Protein AF-A0A812X851-F1 (afdb_monomer)

Nearest PDB structures (foldseek):
  3lij-assembly1_A  TM=8.392E-01  e=3.072E-22  Cryptosporidium parvum Iowa II
  4ysj-assembly2_B  TM=8.011E-01  e=1.362E-22  Eimeria tenella
  4ysj-assembly1_A  TM=8.093E-01  e=8.797E-22  Eimeria tenella
  3lvp-assembly2_B  TM=7.364E-01  e=2.309E-08  Homo sapiens
  3khe-assembly1_A  TM=8.001E-01  e=1.104E-05  Toxoplasma gondii

Sequence (455 aa):
MEVEFLKLSDHPNTVRYYETFEDATAIHLVMELCSGGSLGQYIETAHDSYGPGVTEDELARIAVQILQGIAYCHAHSVAHRDIKPQNLLFSCGEPAAGSAIPVACSGEGDAPLKLVDFGIAGVVRNDRPEKRLLTKCAGTVGYMAPEVFGSRPYDGRSADIFSIGAVMHHLIVGLPPSWKAANNAYDFPGRLRYQKFSEDCRSLLEHLLHEEPEMRPTAAEALRHSWFDSRGLHLQNGCGHRQMASLLEKCFRRMHQFSQRTQLQKTVMYSMVAFAPLHNHHMEQLRVAFLFADRGKSAGISCFEFVELGRRYSSFSSTELRQIFATANVSKTGKLSYCEWLTASADDEWYRIKEHAERAFDTLDVKRNGCLRACDLRQLLPKVFDLVEIEQEIIGLCSRSEGDLHFEQFVACADEDFGDQKITPMSLMRETLRKPVLYKRPGAALEPTLRAAVV

pLDDT: mean 81.85, std 18.07, range [23.89, 98.5]

Organism: Symbiodinium pilosum (NCBI:txid2952)

Solvent-accessible surface area (backbone atoms only — not comparable to full-atom values): 25464 Å² total; per-residue (Å²): 105,50,70,61,49,36,74,69,48,60,49,88,21,37,52,46,54,77,52,73,51,73,61,101,85,49,78,46,78,43,57,64,76,50,72,29,44,32,47,40,62,34,38,53,61,29,52,38,103,83,44,90,43,56,52,72,69,56,51,49,58,51,50,52,38,55,34,50,29,47,19,34,35,45,70,71,27,31,17,53,45,50,60,43,40,73,35,30,26,19,44,28,33,60,78,39,93,92,44,74,59,23,37,16,70,49,76,62,61,71,29,54,44,22,43,48,79,47,87,73,43,42,72,33,39,85,93,38,73,88,47,30,47,46,56,77,67,69,56,52,90,36,25,55,28,78,62,45,79,41,88,46,73,34,55,43,58,44,34,37,36,20,7,51,26,30,44,54,50,18,50,53,46,57,49,67,32,41,72,37,77,95,72,75,43,78,46,73,70,46,61,76,54,55,67,72,52,54,69,52,56,49,51,52,41,50,36,27,53,39,82,57,55,86,69,30,56,54,44,55,57,54,72,67,40,63,51,42,52,81,68,59,73,53,78,79,81,57,75,66,38,57,55,49,40,55,51,46,30,50,28,55,52,35,24,48,57,49,47,74,50,54,72,51,28,52,51,50,39,38,42,25,58,72,58,28,88,64,64,46,54,71,51,48,52,52,50,53,51,49,60,62,51,27,74,79,47,62,60,35,30,35,64,65,48,51,38,57,47,38,59,75,37,43,92,57,51,74,66,55,40,51,51,31,48,60,54,43,26,58,78,68,75,70,36,35,41,51,57,38,48,49,44,30,38,53,58,63,71,65,56,66,37,62,70,32,44,50,46,23,49,59,67,50,29,77,82,71,75,72,47,41,38,45,74,45,62,34,73,80,45,81,87,49,67,61,53,66,60,34,34,51,50,40,32,70,73,30,100,46,95,75,38,60,42,33,67,74,56,52,50,40,44,43,44,82,70,49,86,78,52,86,76,60,93,67,68,71,60,69,77,69,74,75,75,88,78,80,83,75,78,86,71,93,75,90,83,82,90,86,86,88,87,88,133

Radius of gyration: 24.77 Å; Cα contacts (8 Å, |Δi|>4): 711; chains: 1; bounding box: 64×54×72 Å

InterPro domains:
  IPR000719 Protein kinase domain [PF00069] (1-228)
  IPR000719 Protein kinase domain [PS50011] (1-228)
  IPR000719 Protein kinase domain [SM00220] (1-228)
  IPR002048 EF-hand domain [PS50222] (352-387)
  IPR008271 Serine/threonine-protein kinase, active site [PS00108] (78-90)
  IPR011009 Protein kinase-like domain superfamily [SSF56112] (2-272)
  IPR011992 EF-hand domain pair [SSF47473] (272-414)
  IPR050205 Calcium-dependent Serine/Threonine Protein Kinases [PTHR24349] (2-377)

Mean predicted aligned error: 9.76 Å

Secondary structure (DSSP, 8-state):
-HHHHHHH---TTBPPEEEEEE-SS-EEEEE---TT-BHHHHHHHHHSTT-----HHHHHHHHHHHHHHHHHHHHTTEE-----GGGEEESS-PPPTT-SSPBPTTSSSBPPEEE---TT-EE--TT-GGGTEE-S--S-TTTS-GGGSSSS-EEHHHHHHHHHHHHHHHHHHSS--EEETTTTEEE---HHHHTTS-HHHHHHHHHHT-SSGGGSPPHHHHTT-HHHHHTT-S-SSSHHHHHHHHHHHHHHHHHHHHHTS-HHHHHHHHHHHHHS---SHHHHHHHHHHHHH--S-SSSEEHHHHHHHHHHHSS--HHHHHHHHHHH-TT-SSEE-HHHHHHHHS-HHHHT-HHHHHHHHHHH-TT-SS-B-HHHHTTT-TTT--HHHHHHHHHHHSSSTT--B-HHHHHHHHSSGGGT----TTSTHHHH-S---------------------

Structure (mmCIF, N/CA/C/O backbone):
data_AF-A0A812X851-F1
#
_entry.id   AF-A0A812X851-F1
#
loop_
_atom_site.group_PDB
_atom_site.id
_atom_site.type_symbol
_atom_site.label_atom_id
_atom_site.label_alt_id
_atom_site.label_comp_id
_atom_site.label_asym_id
_atom_site.label_entity_id
_atom_site.label_seq_id
_atom_site.pdbx_PDB_ins_code
_atom_site.Cartn_x
_atom_site.Cartn_y
_atom_site.Cartn_z
_atom_site.occupancy
_atom_site.B_iso_or_equiv
_atom_site.auth_seq_id
_atom_site.auth_comp_id
_atom_site.auth_asym_id
_atom_site.auth_atom_id
_atom_site.pdbx_PDB_model_num
ATOM 1 N N . MET A 1 1 ? -10.697 -15.039 -5.319 1.00 67.06 1 MET A N 1
ATOM 2 C CA . MET A 1 1 ? -9.266 -14.669 -5.315 1.00 67.06 1 MET A CA 1
ATOM 3 C C . MET A 1 1 ? -9.072 -13.163 -5.234 1.00 67.06 1 MET A C 1
ATOM 5 O O . MET A 1 1 ? -8.694 -12.723 -4.164 1.00 67.06 1 MET A O 1
ATOM 9 N N . GLU A 1 2 ? -9.355 -12.376 -6.283 1.00 78.56 2 GLU A N 1
ATOM 10 C CA . GLU A 1 2 ? -9.142 -10.911 -6.262 1.00 78.56 2 GLU A CA 1
ATOM 11 C C . GLU A 1 2 ? -9.861 -10.233 -5.087 1.00 78.56 2 GLU A C 1
ATOM 13 O O . GLU A 1 2 ? -9.212 -9.676 -4.209 1.00 78.56 2 GLU A O 1
ATOM 18 N N . VAL A 1 3 ? -11.185 -10.391 -4.996 1.00 79.38 3 VAL A N 1
ATOM 19 C CA . VAL A 1 3 ? -11.991 -9.820 -3.901 1.00 79.38 3 VAL A CA 1
ATOM 20 C C . VAL A 1 3 ? -11.532 -10.306 -2.520 1.00 79.38 3 VAL A C 1
ATOM 22 O O . VAL A 1 3 ? -11.583 -9.560 -1.550 1.00 79.38 3 VAL A O 1
ATOM 25 N N . GLU A 1 4 ? -11.070 -11.553 -2.405 1.00 78.50 4 GLU A N 1
ATOM 26 C CA . GLU A 1 4 ? -10.605 -12.111 -1.127 1.00 78.50 4 GLU A CA 1
ATOM 27 C C . GLU A 1 4 ? -9.270 -11.509 -0.690 1.00 78.50 4 GLU A C 1
ATOM 29 O O . GLU A 1 4 ? -9.097 -11.230 0.493 1.00 78.50 4 GLU A O 1
ATOM 34 N N . PHE A 1 5 ? -8.344 -11.295 -1.628 1.00 82.56 5 PHE A N 1
ATOM 35 C CA . PHE A 1 5 ? -7.091 -10.606 -1.340 1.00 82.56 5 PHE A CA 1
ATOM 36 C C . PHE A 1 5 ? -7.347 -9.136 -1.016 1.00 82.56 5 PHE A C 1
ATOM 38 O O . PHE A 1 5 ? -6.887 -8.660 0.014 1.00 82.56 5 PHE A O 1
ATOM 45 N N . LEU A 1 6 ? -8.138 -8.444 -1.839 1.00 83.25 6 LEU A N 1
ATOM 46 C CA . LEU A 1 6 ? -8.473 -7.035 -1.648 1.00 83.25 6 LEU A CA 1
ATOM 47 C C . LEU A 1 6 ? -9.117 -6.772 -0.278 1.00 83.25 6 LEU A C 1
ATOM 49 O O . LEU A 1 6 ? -8.721 -5.833 0.403 1.00 83.25 6 LEU A O 1
ATOM 53 N N . LYS A 1 7 ? -10.021 -7.647 0.183 1.00 79.69 7 LYS A N 1
ATOM 54 C CA . LYS A 1 7 ? -10.618 -7.580 1.533 1.00 79.69 7 LYS A CA 1
ATOM 55 C C . LYS A 1 7 ? -9.610 -7.691 2.678 1.00 79.69 7 LYS A C 1
ATOM 57 O O . LYS A 1 7 ? -9.904 -7.244 3.780 1.00 79.69 7 LYS A O 1
ATOM 62 N N . LEU A 1 8 ? -8.477 -8.348 2.447 1.00 78.12 8 LEU A N 1
ATOM 63 C CA . LEU A 1 8 ? -7.417 -8.543 3.438 1.00 78.12 8 LEU A CA 1
ATOM 64 C C . LEU A 1 8 ? -6.258 -7.556 3.254 1.00 78.12 8 LEU A C 1
ATOM 66 O O . LEU A 1 8 ? -5.387 -7.487 4.119 1.00 78.12 8 LEU A O 1
ATOM 70 N N . SER A 1 9 ? -6.235 -6.828 2.134 1.00 84.75 9 SER A N 1
ATOM 71 C CA . SER A 1 9 ? -5.154 -5.923 1.775 1.00 84.75 9 SER A CA 1
ATOM 72 C C . SER A 1 9 ? -5.218 -4.663 2.627 1.00 84.75 9 SER A C 1
ATOM 74 O O . SER A 1 9 ? -6.137 -3.856 2.513 1.00 84.75 9 SER A O 1
ATOM 76 N N . ASP A 1 10 ? -4.200 -4.478 3.455 1.00 87.69 10 ASP A N 1
ATOM 77 C CA . ASP A 1 10 ? -4.027 -3.319 4.317 1.00 87.69 10 ASP A CA 1
ATOM 78 C C . ASP A 1 10 ? -2.569 -2.858 4.291 1.00 87.69 10 ASP A C 1
ATOM 80 O O . ASP A 1 10 ? -1.743 -3.222 5.134 1.00 87.69 10 ASP A O 1
ATOM 84 N N . HIS A 1 11 ? -2.241 -2.080 3.260 1.00 91.12 11 HIS A N 1
ATOM 85 C CA . HIS A 1 11 ? -0.912 -1.523 3.071 1.00 91.12 11 HIS A CA 1
ATOM 86 C C . HIS A 1 11 ? -0.973 -0.131 2.427 1.00 91.12 11 HIS A C 1
ATOM 88 O O . HIS A 1 11 ? -1.787 0.091 1.525 1.00 91.12 11 HIS A O 1
ATOM 94 N N . PRO A 1 12 ? -0.079 0.804 2.809 1.00 90.25 12 PRO A N 1
ATOM 95 C CA . PRO A 1 12 ? -0.052 2.152 2.246 1.00 90.25 12 PRO A CA 1
ATOM 96 C C . PRO A 1 12 ? 0.018 2.219 0.717 1.00 90.25 12 PRO A C 1
ATOM 98 O O . PRO A 1 12 ? -0.575 3.112 0.120 1.00 90.25 12 PRO A O 1
ATOM 101 N N . ASN A 1 13 ? 0.735 1.276 0.098 1.00 93.12 13 ASN A N 1
ATOM 102 C CA . ASN A 1 13 ? 1.002 1.232 -1.346 1.00 93.12 13 ASN A CA 1
ATOM 103 C C . ASN A 1 13 ? 0.148 0.215 -2.122 1.00 93.12 13 ASN A C 1
ATOM 105 O O . ASN A 1 13 ? 0.487 -0.147 -3.245 1.00 93.12 13 ASN A O 1
ATOM 109 N N . THR A 1 14 ? -0.954 -0.254 -1.542 1.00 93.19 14 THR A N 1
ATOM 110 C CA . THR A 1 14 ? -1.986 -1.033 -2.245 1.00 93.19 14 THR A CA 1
ATOM 111 C C . THR A 1 14 ? -3.300 -0.276 -2.191 1.00 93.19 14 THR A C 1
ATOM 113 O O . THR A 1 14 ? -3.572 0.394 -1.193 1.00 93.19 14 THR A O 1
ATOM 116 N N . VAL A 1 15 ? -4.118 -0.385 -3.234 1.00 92.19 15 VAL A N 1
ATOM 117 C CA . VAL A 1 15 ? -5.459 0.205 -3.235 1.00 92.19 15 VAL A CA 1
ATOM 118 C C . VAL A 1 15 ? -6.301 -0.362 -2.098 1.00 92.19 15 VAL A C 1
ATOM 120 O O . VAL A 1 15 ? -6.321 -1.574 -1.869 1.00 92.19 15 VAL A O 1
ATOM 123 N N . ARG A 1 16 ? -6.995 0.514 -1.369 1.00 88.25 16 ARG A N 1
ATOM 124 C CA . ARG A 1 16 ? -7.936 0.065 -0.347 1.00 88.25 16 ARG A CA 1
ATOM 125 C C . ARG A 1 16 ? -9.242 -0.390 -0.986 1.00 88.25 16 ARG A C 1
ATOM 127 O O . ARG A 1 16 ? -9.803 0.280 -1.850 1.00 88.25 16 ARG A O 1
ATOM 134 N N . TYR A 1 17 ? -9.739 -1.515 -0.504 1.00 86.75 17 TYR A N 1
ATOM 135 C CA . TYR A 1 17 ? -11.047 -2.049 -0.838 1.00 86.75 17 TYR A CA 1
ATOM 136 C C . TYR A 1 17 ? -12.061 -1.676 0.246 1.00 86.75 17 TYR A C 1
ATOM 138 O O . TYR A 1 17 ? -11.749 -1.756 1.433 1.00 86.75 17 TYR A O 1
ATOM 146 N N . TYR A 1 18 ? -13.271 -1.293 -0.159 1.00 82.31 18 TYR A N 1
ATOM 147 C CA . TYR A 1 18 ? -14.355 -0.950 0.760 1.00 82.31 18 TYR A CA 1
ATOM 148 C C . TYR A 1 18 ? -15.437 -2.029 0.769 1.00 82.31 18 TYR A C 1
ATOM 150 O O . TYR A 1 18 ? -15.687 -2.648 1.800 1.00 82.31 18 TYR A O 1
ATOM 158 N N . GLU A 1 19 ? -16.051 -2.308 -0.380 1.00 81.00 19 GLU A N 1
ATOM 159 C CA . GLU A 1 19 ? -17.159 -3.260 -0.476 1.00 81.00 19 GLU A CA 1
ATOM 160 C C . GLU A 1 19 ? -17.320 -3.839 -1.891 1.00 81.00 19 GLU A C 1
ATOM 162 O O . GLU A 1 19 ? -16.674 -3.409 -2.846 1.00 81.00 19 GLU A O 1
ATOM 167 N N . THR A 1 20 ? -18.165 -4.865 -2.010 1.00 85.31 20 THR A N 1
ATOM 168 C CA . THR A 1 20 ? -18.555 -5.483 -3.283 1.00 85.31 20 THR A CA 1
ATOM 169 C C . THR A 1 20 ? -20.051 -5.702 -3.249 1.00 85.31 20 THR A C 1
ATOM 171 O O . THR A 1 20 ? -20.561 -6.247 -2.269 1.00 85.31 20 THR A O 1
ATOM 174 N N . PHE A 1 21 ? -20.726 -5.359 -4.338 1.00 85.00 21 PHE A N 1
ATOM 175 C CA . PHE A 1 21 ? -22.121 -5.706 -4.560 1.00 85.00 21 PHE A CA 1
ATOM 176 C C . PHE A 1 21 ? -22.293 -6.369 -5.924 1.00 85.00 21 PHE A C 1
ATOM 178 O O . PHE A 1 21 ? -21.495 -6.176 -6.838 1.00 85.00 21 PHE A O 1
ATOM 185 N N . GLU A 1 22 ? -23.328 -7.188 -6.043 1.00 89.50 22 GLU A N 1
ATOM 186 C CA . GLU A 1 22 ? -23.656 -7.918 -7.262 1.00 89.50 22 GLU A CA 1
ATOM 187 C C . GLU A 1 22 ? -25.090 -7.568 -7.652 1.00 89.50 22 GLU A C 1
ATOM 189 O O . GLU A 1 22 ? -26.000 -7.624 -6.820 1.00 89.50 22 GLU A O 1
ATOM 194 N N . ASP A 1 23 ? -25.280 -7.178 -8.908 1.00 91.69 23 ASP A N 1
ATOM 195 C CA . ASP A 1 23 ? -26.600 -7.068 -9.517 1.00 91.69 23 ASP A CA 1
ATOM 196 C C . ASP A 1 23 ? -26.792 -8.152 -10.588 1.00 91.69 23 ASP A C 1
ATOM 198 O O . ASP A 1 23 ? -25.958 -9.036 -10.766 1.00 91.69 23 ASP A O 1
ATOM 202 N N . ALA A 1 24 ? -27.912 -8.111 -11.312 1.00 93.00 24 ALA A N 1
ATOM 203 C CA . ALA A 1 24 ? -28.236 -9.122 -12.318 1.00 93.00 24 ALA A CA 1
ATOM 204 C C . ALA A 1 24 ? -27.247 -9.194 -13.503 1.00 93.00 24 ALA A C 1
ATOM 206 O O . ALA A 1 24 ? -27.333 -10.122 -14.306 1.00 93.00 24 ALA A O 1
ATOM 207 N N . THR A 1 25 ? -26.361 -8.208 -13.660 1.00 93.12 25 THR A N 1
ATOM 208 C CA . THR A 1 25 ? -25.514 -8.019 -14.845 1.00 93.12 25 THR A CA 1
ATOM 209 C C . THR A 1 25 ? -24.028 -7.888 -14.538 1.00 93.12 25 THR A C 1
ATOM 211 O O . THR A 1 25 ? -23.214 -8.184 -15.414 1.00 93.12 25 THR A O 1
ATOM 214 N N . ALA A 1 26 ? -23.660 -7.452 -13.333 1.00 90.00 26 ALA A N 1
ATOM 215 C CA . ALA A 1 26 ? -22.279 -7.154 -12.994 1.00 90.00 26 ALA A CA 1
ATOM 216 C C . ALA A 1 26 ? -21.974 -7.305 -11.499 1.00 90.00 26 ALA A C 1
ATOM 218 O O . ALA A 1 26 ? -22.831 -7.149 -10.626 1.00 90.00 26 ALA A O 1
ATOM 219 N N . ILE A 1 27 ? -20.692 -7.549 -11.231 1.00 87.31 27 ILE A N 1
ATOM 220 C CA . ILE A 1 27 ? -20.080 -7.395 -9.914 1.00 87.31 27 ILE A CA 1
ATOM 221 C C . ILE A 1 27 ? -19.449 -6.006 -9.876 1.00 87.31 27 ILE A C 1
ATOM 223 O O . ILE A 1 27 ? -18.670 -5.649 -10.761 1.00 87.31 27 ILE A O 1
ATOM 227 N N . HIS A 1 28 ? -19.759 -5.241 -8.839 1.00 88.12 28 HIS A N 1
ATOM 228 C CA . HIS A 1 28 ? -19.252 -3.893 -8.629 1.00 88.12 28 HIS A CA 1
ATOM 229 C C . HIS A 1 28 ? -18.313 -3.883 -7.430 1.00 88.12 28 HIS A C 1
ATOM 231 O O . HIS A 1 28 ? -18.697 -4.287 -6.332 1.00 88.12 28 HIS A O 1
ATOM 237 N N . LEU A 1 29 ? -17.084 -3.414 -7.644 1.00 87.69 29 LEU A N 1
ATOM 238 C CA . LEU A 1 29 ? -16.062 -3.280 -6.608 1.00 87.69 29 LEU A CA 1
ATOM 239 C C . LEU A 1 29 ? -15.939 -1.810 -6.210 1.00 87.69 29 LEU A C 1
ATOM 241 O O . LEU A 1 29 ? -15.639 -0.961 -7.049 1.00 87.69 29 LEU A O 1
ATOM 245 N N . VAL A 1 30 ? -16.139 -1.510 -4.929 1.00 88.19 30 VAL A N 1
ATOM 246 C CA . VAL A 1 30 ? -15.972 -0.162 -4.376 1.00 88.19 30 VAL A CA 1
ATOM 247 C C . VAL A 1 30 ? -14.603 -0.080 -3.715 1.00 88.19 30 VAL A C 1
ATOM 249 O O . VAL A 1 30 ? -14.300 -0.833 -2.788 1.00 88.19 30 VAL A O 1
ATOM 252 N N . MET A 1 31 ? -13.763 0.829 -4.205 1.00 89.62 31 MET A N 1
ATOM 253 C CA . MET A 1 31 ? -12.355 0.958 -3.821 1.00 89.62 31 MET A CA 1
ATOM 254 C C . MET A 1 31 ? -11.962 2.428 -3.634 1.00 89.62 31 MET A C 1
ATOM 256 O O . MET A 1 31 ? -12.712 3.339 -3.987 1.00 89.62 31 MET A O 1
ATOM 260 N N . GLU A 1 32 ? -10.779 2.652 -3.069 1.00 88.81 32 GLU A N 1
ATOM 261 C CA . GLU A 1 32 ? -10.141 3.964 -2.943 1.00 88.81 32 GLU A CA 1
ATOM 262 C C . GLU A 1 32 ? -10.031 4.668 -4.301 1.00 88.81 32 GLU A C 1
ATOM 264 O O . GLU A 1 32 ? -9.493 4.123 -5.267 1.00 88.81 32 GLU A O 1
ATOM 269 N N . LEU A 1 33 ? -10.519 5.909 -4.362 1.00 89.88 33 LEU A N 1
ATOM 270 C CA . LEU A 1 33 ? -10.355 6.761 -5.532 1.00 89.88 33 LEU A CA 1
ATOM 271 C C . LEU A 1 33 ? -8.931 7.326 -5.557 1.00 89.88 33 LEU A C 1
ATOM 273 O O . LEU A 1 33 ? -8.585 8.164 -4.730 1.00 89.88 33 LEU A O 1
ATOM 277 N N . CYS A 1 34 ? -8.140 6.910 -6.542 1.00 91.88 34 CYS A N 1
ATOM 278 C CA . CYS A 1 34 ? -6.820 7.475 -6.810 1.00 91.88 34 CYS A CA 1
ATOM 279 C C . CYS A 1 34 ? -6.950 8.613 -7.831 1.00 91.88 34 CYS A C 1
ATOM 281 O O . CYS A 1 34 ? -6.988 8.369 -9.037 1.00 91.88 34 CYS A O 1
ATOM 283 N N . SER A 1 35 ? -7.080 9.855 -7.358 1.00 90.62 35 SER A N 1
ATOM 284 C CA . SER A 1 35 ? -7.328 11.016 -8.229 1.00 90.62 35 SER A CA 1
ATOM 285 C C . SER A 1 35 ? -6.067 11.599 -8.864 1.00 90.62 35 SER A C 1
ATOM 287 O O . SER A 1 35 ? -6.173 12.436 -9.755 1.00 90.62 35 SER A O 1
ATOM 289 N N . GLY A 1 36 ? -4.884 11.144 -8.447 1.00 88.75 36 GLY A N 1
ATOM 290 C CA . GLY A 1 36 ? -3.605 11.657 -8.927 1.00 88.75 36 GLY A CA 1
ATOM 291 C C . GLY A 1 36 ? -3.151 11.071 -10.258 1.00 88.75 36 GLY A C 1
ATOM 292 O O . GLY A 1 36 ? -1.994 11.232 -10.609 1.00 88.75 36 GLY A O 1
ATOM 293 N N . GLY A 1 37 ? -4.003 10.365 -11.003 1.00 91.19 37 GLY A N 1
ATOM 294 C CA . GLY A 1 37 ? -3.637 9.769 -12.292 1.00 91.19 37 GLY A CA 1
ATOM 295 C C . GLY A 1 37 ? -2.675 8.577 -12.189 1.00 91.19 37 GLY A C 1
ATOM 296 O O . GLY A 1 37 ? -2.270 8.150 -11.106 1.00 91.19 37 GLY A O 1
ATOM 297 N N . SER A 1 38 ? -2.332 8.005 -13.344 1.00 93.25 38 SER A N 1
ATOM 298 C CA . SER A 1 38 ? -1.467 6.822 -13.461 1.00 93.25 38 SER A CA 1
ATOM 299 C C . SER A 1 38 ? -0.023 7.190 -13.761 1.00 93.25 38 SER A C 1
ATOM 301 O O . SER A 1 38 ? 0.224 8.111 -14.536 1.00 93.25 38 SER A O 1
ATOM 303 N N . LEU A 1 39 ? 0.934 6.404 -13.264 1.00 92.88 39 LEU A N 1
ATOM 304 C CA . LEU A 1 39 ? 2.357 6.537 -13.584 1.00 92.88 39 LEU A CA 1
ATOM 305 C C . LEU A 1 39 ? 2.619 6.545 -15.102 1.00 92.88 39 LEU A C 1
ATOM 307 O O . LEU A 1 39 ? 3.557 7.190 -15.557 1.00 92.88 39 LEU A O 1
ATOM 311 N N . GLY A 1 40 ? 1.772 5.882 -15.896 1.00 91.06 40 GLY A N 1
ATOM 312 C CA . GLY A 1 40 ? 1.817 5.942 -17.361 1.00 91.06 40 GLY A CA 1
ATOM 313 C C . GLY A 1 40 ? 1.625 7.355 -17.919 1.00 91.06 40 GLY A C 1
ATOM 314 O O . GLY A 1 40 ? 2.457 7.813 -18.695 1.00 91.06 40 GLY A O 1
ATOM 315 N N . GLN A 1 41 ? 0.596 8.071 -17.455 1.00 88.69 41 GLN A N 1
ATOM 316 C CA . GLN A 1 41 ? 0.345 9.471 -17.840 1.00 88.69 41 GLN A CA 1
ATOM 317 C C . GLN A 1 41 ? 1.520 10.384 -17.448 1.00 88.69 41 GLN A C 1
ATOM 319 O O . GLN A 1 41 ? 1.860 11.321 -18.173 1.00 88.69 41 GLN A O 1
ATOM 324 N N . TYR A 1 42 ? 2.184 10.085 -16.327 1.00 85.50 42 TYR A N 1
ATOM 325 C CA . TYR A 1 42 ? 3.384 10.811 -15.904 1.00 85.50 42 TYR A CA 1
ATOM 326 C C . TYR A 1 42 ? 4.583 10.546 -16.804 1.00 85.50 42 TYR A C 1
ATOM 328 O O . TYR A 1 42 ? 5.299 11.486 -17.132 1.00 85.50 42 TYR A O 1
ATOM 336 N N . ILE A 1 43 ? 4.807 9.297 -17.224 1.00 87.50 43 ILE A N 1
ATOM 337 C CA . ILE A 1 43 ? 5.884 8.966 -18.167 1.00 87.50 43 ILE A CA 1
ATOM 338 C C . ILE A 1 43 ? 5.679 9.714 -19.485 1.00 87.50 43 ILE A C 1
ATOM 340 O O . ILE A 1 43 ? 6.630 10.307 -19.988 1.00 87.50 43 ILE A O 1
ATOM 344 N N . GLU A 1 44 ? 4.453 9.719 -20.009 1.00 86.12 44 GLU A N 1
ATOM 345 C CA . GLU A 1 44 ? 4.101 10.446 -21.234 1.00 86.12 44 GLU A CA 1
ATOM 346 C C . GLU A 1 44 ? 4.433 11.938 -21.088 1.00 86.12 44 GLU A C 1
ATOM 348 O O . GLU A 1 44 ? 5.254 12.467 -21.834 1.00 86.12 44 GLU A O 1
ATOM 353 N N . THR A 1 45 ? 3.924 12.577 -20.033 1.00 82.06 45 THR A N 1
ATOM 354 C CA . THR A 1 45 ? 4.161 14.007 -19.770 1.00 82.06 45 THR A CA 1
ATOM 355 C C . THR A 1 45 ? 5.648 14.332 -19.553 1.00 82.06 45 THR A C 1
ATOM 357 O O . THR A 1 45 ? 6.152 15.348 -20.032 1.00 82.06 45 THR A O 1
ATOM 360 N N . ALA A 1 46 ? 6.386 13.480 -18.832 1.00 78.81 46 ALA A N 1
ATOM 361 C CA . ALA A 1 46 ? 7.796 13.710 -18.507 1.00 78.81 46 ALA A CA 1
ATOM 362 C C . ALA A 1 46 ? 8.731 13.586 -19.723 1.00 78.81 46 ALA A C 1
ATOM 364 O O . ALA A 1 46 ? 9.832 14.150 -19.712 1.00 78.81 46 ALA A O 1
ATOM 365 N N . HIS A 1 47 ? 8.314 12.839 -20.750 1.00 78.56 47 HIS A N 1
ATOM 366 C CA . HIS A 1 47 ? 9.092 12.571 -21.963 1.00 78.56 47 HIS A CA 1
ATOM 367 C C . HIS A 1 47 ? 8.510 13.204 -23.234 1.00 78.56 47 HIS A C 1
ATOM 369 O O . HIS A 1 47 ? 9.056 12.973 -24.316 1.00 78.56 47 HIS A O 1
ATOM 375 N N . ASP A 1 48 ? 7.485 14.053 -23.117 1.00 76.38 48 ASP A N 1
ATOM 376 C CA . ASP A 1 48 ? 7.028 14.926 -24.201 1.00 76.38 48 ASP A CA 1
ATOM 377 C C . ASP A 1 48 ? 8.178 15.785 -24.761 1.00 76.38 48 ASP A C 1
ATOM 379 O O . ASP A 1 48 ? 9.220 15.936 -24.126 1.00 76.38 48 ASP A O 1
ATOM 383 N N . SER A 1 49 ? 8.000 16.353 -25.965 1.00 50.34 49 SER A N 1
ATOM 384 C CA . SER A 1 49 ? 9.052 16.866 -26.883 1.00 50.34 49 SER A CA 1
ATOM 385 C C . SER A 1 49 ? 10.167 17.765 -26.295 1.00 50.34 49 SER A C 1
ATOM 387 O O . SER A 1 49 ? 11.173 17.987 -26.967 1.00 50.34 49 SER A O 1
ATOM 389 N N . TYR A 1 50 ? 10.031 18.264 -25.062 1.00 53.69 50 TYR A N 1
ATOM 390 C CA . TYR A 1 50 ? 11.009 19.101 -24.354 1.00 53.69 50 TYR A CA 1
ATOM 391 C C . TYR A 1 50 ? 11.220 18.728 -22.869 1.00 53.69 50 TYR A C 1
ATOM 393 O O . TYR A 1 50 ? 11.864 19.481 -22.139 1.00 53.69 50 TYR A O 1
ATOM 401 N N . GLY A 1 51 ? 10.680 17.600 -22.397 1.00 63.66 51 GLY A N 1
ATOM 402 C CA . GLY A 1 51 ? 10.717 17.199 -20.990 1.00 63.66 51 GLY A CA 1
ATOM 403 C C . GLY A 1 51 ? 12.107 16.732 -20.521 1.00 63.66 51 GLY A C 1
ATOM 404 O O . GLY A 1 51 ? 12.818 16.049 -21.269 1.00 63.66 51 GLY A O 1
ATOM 405 N N . PRO A 1 52 ? 12.523 17.062 -19.280 1.00 67.00 52 PRO A N 1
ATOM 406 C CA . PRO A 1 52 ? 13.822 16.658 -18.736 1.00 67.00 52 PRO A CA 1
ATOM 407 C C . PRO A 1 52 ? 13.929 15.145 -18.451 1.00 67.00 52 PRO A C 1
ATOM 409 O O . PRO A 1 52 ? 15.032 14.659 -18.191 1.00 67.00 52 PRO A O 1
ATOM 412 N N . GLY A 1 53 ? 12.824 14.392 -18.546 1.00 77.50 53 GLY A N 1
ATOM 413 C CA . GLY A 1 53 ? 12.716 13.021 -18.046 1.00 77.50 53 GLY A CA 1
ATOM 414 C C . GLY A 1 53 ? 12.630 12.971 -16.516 1.00 77.50 53 GLY A C 1
ATOM 415 O O . GLY A 1 53 ? 12.554 14.004 -15.854 1.00 77.50 53 GLY A O 1
ATOM 416 N N . VAL A 1 54 ? 12.641 11.760 -15.953 1.00 86.75 54 VAL A N 1
ATOM 417 C CA . VAL A 1 54 ? 12.640 11.550 -14.496 1.00 86.75 54 VAL A CA 1
ATOM 418 C C . VAL A 1 54 ? 14.032 11.793 -13.910 1.00 86.75 54 VAL A C 1
ATOM 420 O O . VAL A 1 54 ? 15.041 11.369 -14.483 1.00 86.75 54 VAL A O 1
ATOM 423 N N . THR A 1 55 ? 14.108 12.447 -12.754 1.00 88.81 55 THR A N 1
ATOM 424 C CA . THR A 1 55 ? 15.355 12.532 -11.985 1.00 88.81 55 THR A CA 1
ATOM 425 C C . THR A 1 55 ? 15.631 11.224 -11.247 1.00 88.81 55 THR A C 1
ATOM 427 O O . THR A 1 55 ? 14.738 10.418 -10.984 1.00 88.81 55 THR A O 1
ATOM 430 N N . GLU A 1 56 ? 16.886 11.000 -10.866 1.00 91.31 56 GLU A N 1
ATOM 431 C CA . GLU A 1 56 ? 17.243 9.788 -10.128 1.00 91.31 56 GLU A CA 1
ATOM 432 C C . GLU A 1 56 ? 16.619 9.733 -8.725 1.00 91.31 56 GLU A C 1
ATOM 434 O O . GLU A 1 56 ? 16.222 8.657 -8.279 1.00 91.31 56 GLU A O 1
ATOM 439 N N . ASP A 1 57 ? 16.454 10.880 -8.059 1.00 88.06 57 ASP A N 1
ATOM 440 C CA . ASP A 1 57 ? 15.796 10.934 -6.751 1.00 88.06 57 ASP A CA 1
ATOM 441 C C . ASP A 1 57 ? 14.295 10.612 -6.858 1.00 88.06 57 ASP A C 1
ATOM 443 O O . ASP A 1 57 ? 13.756 9.901 -6.012 1.00 88.06 57 ASP A O 1
ATOM 447 N N . GLU A 1 58 ? 13.616 11.092 -7.905 1.00 88.62 58 GLU A N 1
ATOM 448 C CA . GLU A 1 58 ? 12.216 10.737 -8.179 1.00 88.62 58 GLU A CA 1
ATOM 449 C C . GLU A 1 58 ? 12.071 9.250 -8.507 1.00 88.62 58 GLU A C 1
ATOM 451 O O . GLU A 1 58 ? 11.205 8.574 -7.951 1.00 88.62 58 GLU A O 1
ATOM 456 N N . LEU A 1 59 ? 12.953 8.713 -9.357 1.00 92.81 59 LEU A N 1
ATOM 457 C CA . LEU A 1 59 ? 12.961 7.289 -9.679 1.00 92.81 59 LEU A CA 1
ATOM 458 C C . LEU A 1 59 ? 13.098 6.441 -8.409 1.00 92.81 59 LEU A C 1
ATOM 460 O O . LEU A 1 59 ? 12.369 5.464 -8.247 1.00 92.81 59 LEU A O 1
ATOM 464 N N . ALA A 1 60 ? 13.995 6.824 -7.497 1.00 92.94 60 ALA A N 1
ATOM 465 C CA . ALA A 1 60 ? 14.199 6.117 -6.240 1.00 92.94 60 ALA A CA 1
ATOM 466 C C . ALA A 1 60 ? 12.951 6.166 -5.342 1.00 92.94 60 ALA A C 1
ATOM 468 O O . ALA A 1 60 ? 12.537 5.132 -4.813 1.00 92.94 60 ALA A O 1
ATOM 469 N N . ARG A 1 61 ? 12.300 7.331 -5.216 1.00 89.38 61 ARG A N 1
ATOM 470 C CA . ARG A 1 61 ? 11.063 7.484 -4.426 1.00 89.38 61 ARG A CA 1
ATOM 471 C C . ARG A 1 61 ? 9.892 6.688 -5.003 1.00 89.38 61 ARG A C 1
ATOM 473 O O . ARG A 1 61 ? 9.146 6.077 -4.239 1.00 89.38 61 ARG A O 1
ATOM 480 N N . ILE A 1 62 ? 9.760 6.617 -6.328 1.00 92.94 62 ILE A N 1
ATOM 481 C CA . ILE A 1 62 ? 8.768 5.761 -6.998 1.00 92.94 62 ILE A CA 1
ATOM 482 C C . ILE A 1 62 ? 9.097 4.278 -6.768 1.00 92.94 62 ILE A C 1
ATOM 484 O O . ILE A 1 62 ? 8.233 3.512 -6.339 1.00 92.94 62 ILE A O 1
ATOM 488 N N . ALA A 1 63 ? 10.349 3.870 -6.995 1.00 95.25 63 ALA A N 1
ATOM 489 C CA . ALA A 1 63 ? 10.782 2.479 -6.874 1.00 95.25 63 ALA A CA 1
ATOM 490 C C . ALA A 1 63 ? 10.566 1.918 -5.460 1.00 95.25 63 ALA A C 1
ATOM 492 O O . ALA A 1 63 ? 10.057 0.806 -5.322 1.00 95.25 63 ALA A O 1
ATOM 493 N N . VAL A 1 64 ? 10.878 2.694 -4.412 1.00 91.81 64 VAL A N 1
ATOM 494 C CA . VAL A 1 64 ? 10.622 2.297 -3.016 1.00 91.81 64 VAL A CA 1
ATOM 495 C C . VAL A 1 64 ? 9.142 1.999 -2.789 1.00 91.81 64 VAL A C 1
ATOM 497 O O . VAL A 1 64 ? 8.820 0.973 -2.196 1.00 91.81 64 VAL A O 1
ATOM 500 N N . GLN A 1 65 ? 8.240 2.854 -3.273 1.00 92.56 65 GLN A N 1
ATOM 501 C CA . GLN A 1 65 ? 6.800 2.674 -3.072 1.00 92.56 65 GLN A CA 1
ATOM 502 C C . GLN A 1 65 ? 6.261 1.431 -3.794 1.00 92.56 65 GLN A C 1
ATOM 504 O O . GLN A 1 65 ? 5.490 0.667 -3.208 1.00 92.56 65 GLN A O 1
ATOM 509 N N . ILE A 1 66 ? 6.714 1.183 -5.030 1.00 96.00 66 ILE A N 1
ATOM 510 C CA . ILE A 1 66 ? 6.353 -0.028 -5.785 1.00 96.00 66 ILE A CA 1
ATOM 511 C C . ILE A 1 66 ? 6.856 -1.274 -5.046 1.00 96.00 66 ILE A C 1
ATOM 513 O O . ILE A 1 66 ? 6.088 -2.203 -4.789 1.00 96.00 66 ILE A O 1
ATOM 517 N N . LEU A 1 67 ? 8.135 -1.287 -4.657 1.00 95.31 67 LEU A N 1
ATOM 518 C CA . LEU A 1 67 ? 8.744 -2.414 -3.953 1.00 95.31 67 LEU A CA 1
ATOM 519 C C . LEU A 1 67 ? 8.085 -2.676 -2.592 1.00 95.31 67 LEU A C 1
ATOM 521 O O . LEU A 1 67 ? 7.915 -3.835 -2.227 1.00 95.31 67 LEU A O 1
ATOM 525 N N . GLN A 1 68 ? 7.673 -1.640 -1.854 1.00 92.19 68 GLN A N 1
ATOM 526 C CA . GLN A 1 68 ? 6.932 -1.784 -0.595 1.00 92.19 68 GLN A CA 1
ATOM 527 C C . GLN A 1 68 ? 5.572 -2.460 -0.815 1.00 92.19 68 GLN A C 1
ATOM 529 O O . GLN A 1 68 ? 5.253 -3.430 -0.126 1.00 92.19 68 GLN A O 1
ATOM 534 N N . GLY A 1 69 ? 4.793 -2.005 -1.805 1.00 93.81 69 GLY A N 1
ATOM 535 C CA . GLY A 1 69 ? 3.512 -2.629 -2.155 1.00 93.81 69 GLY A CA 1
ATOM 536 C C . GLY A 1 69 ? 3.662 -4.091 -2.590 1.00 93.81 69 GLY A C 1
ATOM 537 O O . GLY A 1 69 ? 2.889 -4.953 -2.170 1.00 93.81 69 GLY A O 1
ATOM 538 N N . ILE A 1 70 ? 4.697 -4.404 -3.369 1.00 95.44 70 ILE A N 1
ATOM 539 C CA . ILE A 1 70 ? 4.949 -5.770 -3.842 1.00 95.44 70 ILE A CA 1
ATOM 540 C C . ILE A 1 70 ? 5.511 -6.676 -2.748 1.00 95.44 70 ILE A C 1
ATOM 542 O O . ILE A 1 70 ? 5.071 -7.819 -2.634 1.00 95.44 70 ILE A O 1
ATOM 546 N N . ALA A 1 71 ? 6.393 -6.173 -1.881 1.00 93.31 71 ALA A N 1
ATOM 547 C CA . ALA A 1 71 ? 6.841 -6.909 -0.701 1.00 93.31 71 ALA A CA 1
ATOM 548 C C . ALA A 1 71 ? 5.649 -7.308 0.184 1.00 93.31 71 ALA A C 1
ATOM 550 O O . ALA A 1 71 ? 5.570 -8.457 0.625 1.00 93.31 71 ALA A O 1
ATOM 551 N N . TYR A 1 72 ? 4.684 -6.399 0.364 1.00 92.06 72 TYR A N 1
ATOM 552 C CA . TYR A 1 72 ? 3.436 -6.686 1.068 1.00 92.06 72 TYR A CA 1
ATOM 553 C C . TYR A 1 72 ? 2.629 -7.813 0.405 1.00 92.06 72 TYR A C 1
ATOM 555 O O . TYR A 1 72 ? 2.237 -8.769 1.082 1.00 92.06 72 TYR A O 1
ATOM 563 N N . CYS A 1 73 ? 2.417 -7.741 -0.913 1.00 92.62 73 CYS A N 1
ATOM 564 C CA . CYS A 1 73 ? 1.683 -8.767 -1.660 1.00 92.62 73 CYS A CA 1
ATOM 565 C C . CYS A 1 73 ? 2.375 -10.137 -1.564 1.00 92.62 73 CYS A C 1
ATOM 567 O O . CYS A 1 73 ? 1.744 -11.149 -1.246 1.00 92.62 73 CYS A O 1
ATOM 569 N N . HIS A 1 74 ? 3.697 -10.168 -1.761 1.00 92.75 74 HIS A N 1
ATOM 570 C CA . HIS A 1 74 ? 4.500 -11.391 -1.732 1.00 92.75 74 HIS A CA 1
ATOM 571 C C . HIS A 1 74 ? 4.498 -12.049 -0.351 1.00 92.75 74 HIS A C 1
ATOM 573 O O . HIS A 1 74 ? 4.382 -13.275 -0.266 1.00 92.75 74 HIS A O 1
ATOM 579 N N . ALA A 1 75 ? 4.559 -11.258 0.726 1.00 89.00 75 ALA A N 1
ATOM 580 C CA . ALA A 1 75 ? 4.442 -11.746 2.101 1.00 89.00 75 ALA A CA 1
ATOM 581 C C . ALA A 1 75 ? 3.076 -12.401 2.374 1.00 89.00 75 ALA A C 1
ATOM 583 O O . ALA A 1 75 ? 2.997 -13.390 3.105 1.00 89.00 75 ALA A O 1
ATOM 584 N N . HIS A 1 76 ? 2.020 -11.919 1.714 1.00 87.88 76 HIS A N 1
ATOM 585 C CA . HIS A 1 76 ? 0.678 -12.507 1.733 1.00 87.88 76 HIS A CA 1
ATOM 586 C C . HIS A 1 76 ? 0.483 -13.620 0.694 1.00 87.88 76 HIS A C 1
ATOM 588 O O . HIS A 1 76 ? -0.643 -14.045 0.439 1.00 87.88 76 HIS A O 1
ATOM 594 N N . SER A 1 77 ? 1.575 -14.159 0.134 1.00 89.44 77 SER A N 1
ATOM 595 C CA . SER A 1 77 ? 1.536 -15.244 -0.852 1.00 89.44 77 SER A CA 1
ATOM 596 C C . SER A 1 77 ? 0.760 -14.883 -2.126 1.00 89.44 77 SER A C 1
ATOM 598 O O . SER A 1 77 ? 0.161 -15.759 -2.750 1.00 89.44 77 SER A O 1
ATOM 600 N N . VAL A 1 78 ? 0.787 -13.612 -2.534 1.00 91.12 78 VAL A N 1
ATOM 601 C CA . VAL A 1 78 ? 0.152 -13.114 -3.761 1.00 91.12 78 VAL A CA 1
ATOM 602 C C . VAL A 1 78 ? 1.200 -12.502 -4.683 1.00 91.12 78 VAL A C 1
ATOM 604 O O . VAL A 1 78 ? 1.963 -11.640 -4.268 1.00 91.12 78 VAL A O 1
ATOM 607 N N . ALA A 1 79 ? 1.227 -12.954 -5.935 1.00 93.94 79 ALA A N 1
ATOM 608 C CA . ALA A 1 79 ? 1.956 -12.322 -7.030 1.00 93.94 79 ALA A CA 1
ATOM 609 C C . ALA A 1 79 ? 0.982 -11.494 -7.879 1.00 93.94 79 ALA A C 1
ATOM 611 O O . ALA A 1 79 ? -0.091 -11.992 -8.234 1.00 93.94 79 ALA A O 1
ATOM 612 N N . HIS A 1 80 ? 1.349 -10.260 -8.212 1.00 95.38 80 HIS A N 1
ATOM 613 C CA . HIS A 1 80 ? 0.484 -9.311 -8.914 1.00 95.38 80 HIS A CA 1
ATOM 614 C C . HIS A 1 80 ? 0.317 -9.662 -10.399 1.00 95.38 80 HIS A C 1
ATOM 616 O O . HIS A 1 80 ? -0.801 -9.732 -10.904 1.00 95.38 80 HIS A O 1
ATOM 622 N N . ARG A 1 81 ? 1.429 -9.960 -11.083 1.00 95.06 81 ARG A N 1
ATOM 623 C CA . ARG A 1 81 ? 1.547 -10.432 -12.478 1.00 95.06 81 ARG A CA 1
ATOM 624 C C . ARG A 1 81 ? 1.210 -9.431 -13.586 1.00 95.06 81 ARG A C 1
ATOM 626 O O . ARG A 1 81 ? 1.492 -9.732 -14.741 1.00 95.06 81 ARG A O 1
ATOM 633 N N . ASP A 1 82 ? 0.662 -8.260 -13.268 1.00 95.81 82 ASP A N 1
ATOM 634 C CA . ASP A 1 82 ? 0.473 -7.166 -14.243 1.00 95.81 82 ASP A CA 1
ATOM 635 C C . ASP A 1 82 ? 1.018 -5.818 -13.754 1.00 95.81 82 ASP A C 1
ATOM 637 O O . ASP A 1 82 ? 0.345 -4.791 -13.805 1.00 95.81 82 ASP A O 1
ATOM 641 N N . ILE A 1 83 ? 2.233 -5.816 -13.198 1.00 97.94 83 ILE A N 1
ATOM 642 C CA . ILE A 1 83 ? 2.873 -4.564 -12.776 1.00 97.94 83 ILE A CA 1
ATOM 643 C C . ILE A 1 83 ? 3.281 -3.787 -14.027 1.00 97.94 83 ILE A C 1
ATOM 645 O O . ILE A 1 83 ? 4.161 -4.202 -14.780 1.00 97.94 83 ILE A O 1
ATOM 649 N N . LYS A 1 84 ? 2.637 -2.643 -14.229 1.00 96.94 84 LYS A N 1
ATOM 650 C CA . LYS A 1 84 ? 2.868 -1.719 -15.341 1.00 96.94 84 LYS A CA 1
ATOM 651 C C . LYS A 1 84 ? 2.500 -0.298 -14.914 1.00 96.94 84 LYS A C 1
ATOM 653 O O . LYS A 1 84 ? 1.749 -0.144 -13.949 1.00 96.94 84 LYS A O 1
ATOM 658 N N . PRO A 1 85 ? 2.949 0.747 -15.628 1.00 95.88 85 PRO A N 1
ATOM 659 C CA . PRO A 1 85 ? 2.686 2.128 -15.225 1.00 95.88 85 PRO A CA 1
ATOM 660 C C . PRO A 1 85 ? 1.195 2.484 -15.127 1.00 95.88 85 PRO A C 1
ATOM 662 O O . PRO A 1 85 ? 0.817 3.335 -14.332 1.00 95.88 85 PRO A O 1
ATOM 665 N N . GLN A 1 86 ? 0.329 1.826 -15.902 1.00 95.81 86 GLN A N 1
ATOM 666 C CA . GLN A 1 86 ? -1.120 2.048 -15.855 1.00 95.81 86 GLN A CA 1
ATOM 667 C C . GLN A 1 86 ? -1.769 1.498 -14.574 1.00 95.81 86 GLN A C 1
ATOM 669 O O . GLN A 1 86 ? -2.778 2.040 -14.137 1.00 95.81 86 GLN A O 1
ATOM 674 N N . ASN A 1 87 ? -1.167 0.479 -13.946 1.00 96.81 87 ASN A N 1
ATOM 675 C CA . ASN A 1 87 ? -1.668 -0.149 -12.714 1.00 96.81 87 ASN A CA 1
ATOM 676 C C . ASN A 1 87 ? -0.982 0.412 -11.450 1.00 96.81 87 ASN A C 1
ATOM 678 O O . ASN A 1 87 ? -1.039 -0.177 -10.371 1.00 96.81 87 ASN A O 1
ATOM 682 N N . LEU A 1 88 ? -0.315 1.560 -11.585 1.00 96.88 88 LEU A N 1
ATOM 683 C CA . LEU A 1 88 ? 0.355 2.286 -10.513 1.00 96.88 88 LEU A CA 1
ATOM 684 C C . LEU A 1 88 ? -0.230 3.698 -10.471 1.00 96.88 88 LEU A C 1
ATOM 686 O O . LEU A 1 88 ? 0.132 4.542 -11.289 1.00 96.88 88 LEU A O 1
ATOM 690 N N . LEU A 1 89 ? -1.173 3.939 -9.561 1.00 95.06 89 LEU A N 1
ATOM 691 C CA . LEU A 1 89 ? -1.907 5.204 -9.481 1.00 95.06 89 LEU A CA 1
ATOM 692 C C . LEU A 1 89 ? -1.427 6.043 -8.304 1.00 95.06 89 LEU A C 1
ATOM 694 O O . LEU A 1 89 ? -1.150 5.508 -7.235 1.00 95.06 89 LEU A O 1
ATOM 698 N N . PHE A 1 90 ? -1.371 7.360 -8.459 1.00 92.56 90 PHE A N 1
ATOM 699 C CA . PHE A 1 90 ? -1.160 8.249 -7.321 1.00 92.56 90 PHE A CA 1
ATOM 700 C C . PHE A 1 90 ? -2.487 8.491 -6.609 1.00 92.56 90 PHE A C 1
ATOM 702 O O . PHE A 1 90 ? -3.509 8.768 -7.242 1.00 92.56 90 PHE A O 1
ATOM 709 N N . SER A 1 91 ? -2.483 8.390 -5.280 1.00 89.50 91 SER A N 1
ATOM 710 C CA . SER A 1 91 ? -3.706 8.503 -4.487 1.00 89.50 91 SER A CA 1
ATOM 711 C C . SER A 1 91 ? -4.387 9.854 -4.691 1.00 89.50 91 SER A C 1
ATOM 713 O O . SER A 1 91 ? -5.610 9.933 -4.735 1.00 89.50 91 SER A O 1
ATOM 715 N N . CYS A 1 92 ? -3.595 10.915 -4.838 1.00 85.75 92 CYS A N 1
ATOM 716 C CA . CYS A 1 92 ? -4.074 12.245 -5.166 1.00 85.75 92 CYS A CA 1
ATOM 717 C C . CYS A 1 92 ? -2.938 13.148 -5.662 1.00 85.75 92 CYS A C 1
ATOM 719 O O . CYS A 1 92 ? -1.809 12.687 -5.820 1.00 85.75 92 CYS A O 1
ATOM 721 N N . GLY A 1 93 ? -3.245 14.431 -5.859 1.00 78.94 93 GLY A N 1
ATOM 722 C CA . GLY A 1 93 ? -2.292 15.447 -6.298 1.00 78.94 93 GLY A CA 1
ATOM 723 C C . GLY A 1 93 ? -2.384 15.708 -7.795 1.00 78.94 93 GLY A C 1
ATOM 724 O O . GLY A 1 93 ? -2.765 14.832 -8.565 1.00 78.94 93 GLY A O 1
ATOM 725 N N . GLU A 1 94 ? -2.040 16.926 -8.203 1.00 68.50 94 GLU A N 1
ATOM 726 C CA . GLU A 1 94 ? -1.824 17.237 -9.615 1.00 68.50 94 GLU A CA 1
ATOM 727 C C . GLU A 1 94 ? -0.329 17.149 -9.953 1.00 68.50 94 GLU A C 1
ATOM 729 O O . GLU A 1 94 ? 0.513 17.331 -9.062 1.00 68.50 94 GLU A O 1
ATOM 734 N N . PRO A 1 95 ? 0.026 16.887 -11.224 1.00 63.47 95 PRO A N 1
ATOM 735 C CA . PRO A 1 95 ? 1.407 16.965 -11.675 1.00 63.47 95 PRO A CA 1
ATOM 736 C C . PRO A 1 95 ? 1.995 18.342 -11.340 1.00 63.47 95 PRO A C 1
ATOM 738 O O . PRO A 1 95 ? 1.505 19.371 -11.808 1.00 63.47 95 PRO A O 1
ATOM 741 N N . ALA A 1 96 ? 3.057 18.380 -10.536 1.00 62.94 96 ALA A N 1
ATOM 742 C CA . ALA A 1 96 ? 3.781 19.622 -10.306 1.00 62.94 96 ALA A CA 1
ATOM 743 C C . ALA A 1 96 ? 4.627 19.955 -11.540 1.00 62.94 96 ALA A C 1
ATOM 745 O O . ALA A 1 96 ? 5.298 19.088 -12.101 1.00 62.94 96 ALA A O 1
ATOM 746 N N . ALA A 1 97 ? 4.622 21.223 -11.961 1.00 58.19 97 ALA A N 1
ATOM 747 C CA . ALA A 1 97 ? 5.412 21.670 -13.104 1.00 58.19 97 ALA A CA 1
ATOM 748 C C . ALA A 1 97 ? 6.903 21.343 -12.890 1.00 58.19 97 ALA A C 1
ATOM 750 O O . ALA A 1 97 ? 7.564 21.940 -12.042 1.00 58.19 97 ALA A O 1
ATOM 751 N N . GLY A 1 98 ? 7.425 20.392 -13.670 1.00 60.38 98 GLY A N 1
ATOM 752 C CA . GLY A 1 98 ? 8.828 19.976 -13.618 1.00 60.38 98 GLY A CA 1
ATOM 753 C C . GLY A 1 98 ? 9.167 18.855 -12.629 1.00 60.38 98 GLY A C 1
ATOM 754 O O . GLY A 1 98 ? 10.354 18.582 -12.472 1.00 60.38 98 GLY A O 1
ATOM 755 N N . SER A 1 99 ? 8.183 18.197 -12.000 1.00 68.94 99 SER A N 1
ATOM 756 C CA . SER A 1 99 ? 8.402 16.956 -11.241 1.00 68.94 99 SER A CA 1
ATOM 757 C C . SER A 1 99 ? 7.553 15.810 -11.785 1.00 68.94 99 SER A C 1
ATOM 759 O O . SER A 1 99 ? 6.392 15.990 -12.146 1.00 68.94 99 SER A O 1
ATOM 761 N N . ALA A 1 100 ? 8.140 14.615 -11.831 1.00 64.25 100 ALA A N 1
ATOM 762 C CA . ALA A 1 100 ? 7.455 13.393 -12.241 1.00 64.25 100 ALA A CA 1
ATOM 763 C C . ALA A 1 100 ? 6.509 12.839 -11.161 1.00 64.25 100 ALA A C 1
ATOM 765 O O . ALA A 1 100 ? 5.695 11.968 -11.465 1.00 64.25 100 ALA A O 1
ATOM 766 N N . ILE A 1 101 ? 6.621 13.305 -9.911 1.00 71.44 101 ILE A N 1
ATOM 767 C CA . ILE A 1 101 ? 5.799 12.840 -8.791 1.00 71.44 101 ILE A CA 1
ATOM 768 C C . ILE A 1 101 ? 4.836 13.960 -8.374 1.00 71.44 101 ILE A C 1
ATOM 770 O O . ILE A 1 101 ? 5.288 15.072 -8.093 1.00 71.44 101 ILE A O 1
ATOM 774 N N . PRO A 1 102 ? 3.519 13.698 -8.305 1.00 76.94 102 PRO A N 1
ATOM 775 C CA . PRO A 1 102 ? 2.558 14.658 -7.772 1.00 76.94 102 PRO A CA 1
ATOM 776 C C . PRO A 1 102 ? 2.861 15.011 -6.325 1.00 76.94 102 PRO A C 1
ATOM 778 O O . PRO A 1 102 ? 3.286 14.162 -5.538 1.00 76.94 102 PRO A O 1
ATOM 781 N N . VAL A 1 103 ? 2.567 16.251 -5.950 1.00 74.06 103 VAL A N 1
ATOM 782 C CA . VAL A 1 103 ? 2.606 16.653 -4.541 1.00 74.06 103 VAL A CA 1
ATOM 783 C C . VAL A 1 103 ? 1.408 16.030 -3.832 1.00 74.06 103 VAL A C 1
ATOM 785 O O . VAL A 1 103 ? 0.290 16.047 -4.353 1.00 74.06 103 VAL A O 1
ATOM 788 N N . ALA A 1 104 ? 1.631 15.475 -2.642 1.00 72.06 104 ALA A N 1
ATOM 789 C CA . ALA A 1 104 ? 0.555 14.948 -1.814 1.00 72.06 104 ALA A CA 1
ATOM 790 C C . ALA A 1 104 ? -0.511 16.023 -1.531 1.00 72.06 104 ALA A C 1
ATOM 792 O O . ALA A 1 104 ? -0.225 17.218 -1.493 1.00 72.06 104 ALA A O 1
ATOM 793 N N . CYS A 1 105 ? -1.750 15.603 -1.259 1.00 67.44 105 CYS A N 1
ATOM 794 C CA . CYS A 1 105 ? -2.862 16.511 -0.937 1.00 67.44 105 CYS A CA 1
ATOM 795 C C . CYS A 1 105 ? -2.590 17.433 0.263 1.00 67.44 105 CYS A C 1
ATOM 797 O O . CYS A 1 105 ? -3.222 18.477 0.400 1.00 67.44 105 CYS A O 1
ATOM 799 N N . SER A 1 106 ? -1.653 17.051 1.130 1.00 63.38 106 SER A N 1
ATOM 800 C CA . SER A 1 106 ? -1.121 17.866 2.223 1.00 63.38 106 SER A CA 1
ATOM 801 C C . SER A 1 106 ? -0.413 19.143 1.759 1.00 63.38 106 SER A C 1
ATOM 803 O O . SER A 1 106 ? -0.171 20.017 2.584 1.00 63.38 106 SER A O 1
ATOM 805 N N . GLY A 1 107 ? -0.032 19.237 0.481 1.00 66.88 107 GLY A N 1
ATOM 806 C CA . GLY A 1 107 ? 0.868 20.266 -0.040 1.00 66.88 107 GLY A CA 1
ATOM 807 C C . GLY A 1 107 ? 2.342 20.022 0.305 1.00 66.88 107 GLY A C 1
ATOM 808 O O . GLY A 1 107 ? 3.195 20.824 -0.066 1.00 66.88 107 GLY A O 1
ATOM 809 N N . GLU A 1 108 ? 2.654 18.921 0.993 1.00 64.88 108 GLU A N 1
ATOM 810 C CA . GLU A 1 108 ? 4.000 18.583 1.452 1.00 64.88 108 GLU A CA 1
ATOM 811 C C . GLU A 1 108 ? 4.310 17.109 1.196 1.00 64.88 108 GLU A C 1
ATOM 813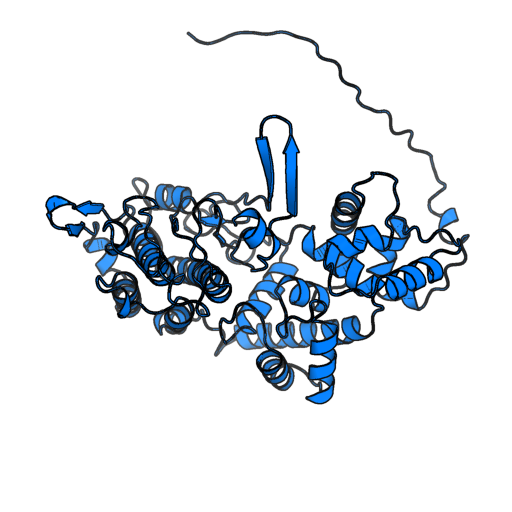 O O . GLU A 1 108 ? 3.575 16.226 1.646 1.00 64.88 108 GLU A O 1
ATOM 818 N N . GLY A 1 109 ? 5.443 16.855 0.539 1.00 72.38 109 GLY A N 1
ATOM 819 C CA . GLY A 1 109 ? 5.902 15.511 0.205 1.00 72.38 109 GLY A CA 1
ATOM 820 C C . GLY A 1 109 ? 5.257 14.935 -1.056 1.00 72.38 109 GLY A C 1
ATOM 821 O O . GLY A 1 109 ? 4.417 15.555 -1.709 1.00 72.38 109 GLY A O 1
ATOM 822 N N . ASP A 1 110 ? 5.693 13.729 -1.393 1.00 78.44 110 ASP A N 1
ATOM 823 C CA . ASP A 1 110 ? 5.248 12.997 -2.574 1.00 78.44 110 ASP A CA 1
ATOM 824 C C . ASP A 1 110 ? 3.883 1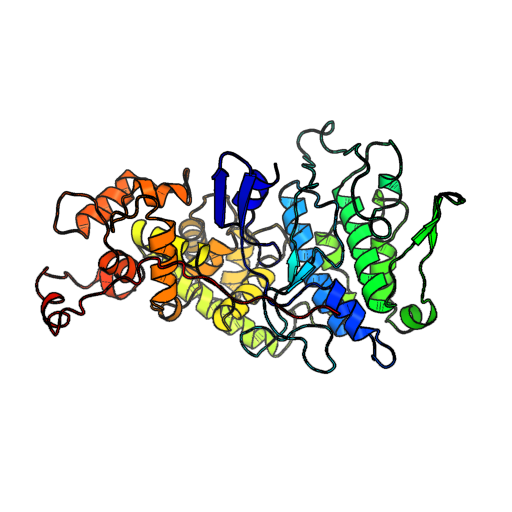2.346 -2.338 1.00 78.44 110 ASP A C 1
ATOM 826 O O . ASP A 1 110 ? 3.632 11.767 -1.277 1.00 78.44 110 ASP A O 1
ATOM 830 N N . ALA A 1 111 ? 3.019 12.371 -3.352 1.00 85.38 111 ALA A N 1
ATOM 831 C CA . ALA A 1 111 ? 1.763 11.641 -3.320 1.00 85.38 111 ALA A CA 1
ATOM 832 C C . ALA A 1 111 ? 2.000 10.121 -3.179 1.00 85.38 111 ALA A C 1
ATOM 834 O O . ALA A 1 111 ? 2.834 9.553 -3.898 1.00 85.38 111 ALA A O 1
ATOM 835 N N . PRO A 1 112 ? 1.248 9.431 -2.300 1.00 88.50 112 PRO A N 1
ATOM 836 C CA . PRO A 1 112 ? 1.311 7.980 -2.188 1.00 88.50 112 PRO A CA 1
ATOM 837 C C . PRO A 1 112 ? 0.982 7.275 -3.509 1.00 88.50 112 PRO A C 1
ATOM 839 O O . PRO A 1 112 ? -0.072 7.506 -4.100 1.00 88.50 112 PRO A O 1
ATOM 842 N N . LEU A 1 113 ? 1.854 6.365 -3.940 1.00 92.56 113 LEU A N 1
ATOM 843 C CA . LEU A 1 113 ? 1.620 5.484 -5.082 1.00 92.56 113 LEU A CA 1
ATOM 844 C C . LEU A 1 113 ? 0.908 4.204 -4.627 1.00 92.56 113 LEU A C 1
ATOM 846 O O . LEU A 1 113 ? 1.313 3.570 -3.649 1.00 92.56 113 LEU A O 1
ATOM 850 N N . LYS A 1 114 ? -0.131 3.812 -5.358 1.00 94.12 114 LYS A N 1
ATOM 851 C CA . LYS A 1 114 ? -1.033 2.698 -5.076 1.00 94.12 114 LYS A CA 1
ATOM 852 C C . LYS A 1 114 ? -0.967 1.678 -6.204 1.00 94.12 114 LYS A C 1
ATOM 854 O O . LYS A 1 114 ? -1.215 2.003 -7.364 1.00 94.12 114 LYS A O 1
ATOM 859 N N . LEU A 1 115 ? -0.669 0.434 -5.846 1.00 95.81 115 LEU A N 1
ATOM 860 C CA . LEU A 1 115 ? -0.847 -0.710 -6.730 1.00 95.81 115 LEU A CA 1
ATOM 861 C C . LEU A 1 115 ? -2.341 -1.039 -6.846 1.00 95.81 115 LEU A C 1
ATOM 863 O O . LEU A 1 115 ? -3.014 -1.211 -5.824 1.00 95.81 115 LEU A O 1
ATOM 867 N N . VAL A 1 116 ? -2.836 -1.114 -8.079 1.00 94.44 116 VAL A N 1
ATOM 868 C CA . VAL A 1 116 ? -4.235 -1.420 -8.418 1.00 94.44 116 VAL A CA 1
ATOM 869 C C . VAL A 1 116 ? -4.316 -2.614 -9.369 1.00 94.44 116 VAL A C 1
ATOM 871 O O . VAL A 1 116 ? -3.310 -2.998 -9.952 1.00 94.44 116 VAL A O 1
ATOM 874 N N . ASP A 1 117 ? -5.537 -3.118 -9.581 1.00 89.94 117 ASP A N 1
ATOM 875 C CA . ASP A 1 117 ? -5.876 -4.166 -10.558 1.00 89.94 117 ASP A CA 1
ATOM 876 C C . ASP A 1 117 ? -5.212 -5.526 -10.279 1.00 89.94 117 ASP A C 1
ATOM 878 O O . ASP A 1 117 ? -4.200 -5.917 -10.860 1.00 89.94 117 ASP A O 1
ATOM 882 N N . PHE A 1 118 ? -5.857 -6.288 -9.392 1.00 87.06 118 PHE A N 1
ATOM 883 C CA . PHE A 1 118 ? -5.448 -7.637 -9.005 1.00 87.06 118 PHE A CA 1
ATOM 884 C C . PHE A 1 118 ? -6.211 -8.714 -9.797 1.00 87.06 118 PHE A C 1
ATOM 886 O O . PHE A 1 118 ? -6.226 -9.884 -9.397 1.00 87.06 118 PHE A O 1
ATOM 893 N N . GLY A 1 119 ? -6.817 -8.357 -10.937 1.00 82.31 119 GLY A N 1
ATOM 894 C CA . GLY A 1 119 ? -7.711 -9.232 -11.700 1.00 82.31 119 GLY A CA 1
ATOM 895 C C . GLY A 1 119 ? -7.040 -10.492 -12.248 1.00 82.31 119 GLY A C 1
ATOM 896 O O . GLY A 1 119 ? -7.691 -11.520 -12.456 1.00 82.31 119 GLY A O 1
ATOM 897 N N . ILE A 1 120 ? -5.717 -10.458 -12.434 1.00 83.56 120 ILE A N 1
ATOM 898 C CA . ILE A 1 120 ? -4.922 -11.624 -12.849 1.00 83.56 120 ILE A CA 1
ATOM 899 C C . ILE A 1 120 ? -3.938 -12.114 -11.785 1.00 83.56 120 ILE A C 1
ATOM 901 O O . ILE A 1 120 ? -3.120 -12.994 -12.084 1.00 83.56 120 ILE A O 1
ATOM 905 N N . ALA A 1 121 ? -4.028 -11.592 -10.559 1.00 85.50 121 ALA A N 1
ATOM 906 C CA . ALA A 1 121 ? -3.143 -11.965 -9.466 1.00 85.50 121 ALA A CA 1
ATOM 907 C C . ALA A 1 121 ? -3.161 -13.483 -9.224 1.00 85.50 121 ALA A C 1
ATOM 909 O O . ALA A 1 121 ? -4.152 -14.179 -9.459 1.00 85.50 121 ALA A O 1
ATOM 910 N N . GLY A 1 122 ? -2.020 -14.021 -8.801 1.00 82.56 122 GLY A N 1
ATOM 911 C CA . GLY A 1 122 ? -1.827 -15.445 -8.555 1.00 82.56 122 GLY A CA 1
ATOM 912 C C . GLY A 1 122 ? -1.476 -15.712 -7.101 1.00 82.56 122 GLY A C 1
ATOM 913 O O . GLY A 1 122 ? -0.607 -15.053 -6.536 1.00 82.56 122 GLY A O 1
ATOM 914 N N . VAL A 1 123 ? -2.109 -16.717 -6.501 1.00 84.56 123 VAL A N 1
ATOM 915 C CA . VAL A 1 123 ? -1.734 -17.204 -5.169 1.00 84.56 123 VAL A CA 1
ATOM 916 C C . VAL A 1 123 ? -0.523 -18.128 -5.299 1.00 84.56 123 VAL A C 1
ATOM 918 O O . VAL A 1 123 ? -0.607 -19.184 -5.919 1.00 84.56 123 VAL A O 1
ATOM 921 N N . VAL A 1 124 ? 0.589 -17.731 -4.688 1.00 80.50 124 VAL A N 1
ATOM 922 C CA . VAL A 1 124 ? 1.872 -18.441 -4.665 1.00 80.50 124 VAL A CA 1
ATOM 923 C C . VAL A 1 124 ? 2.126 -18.846 -3.222 1.00 80.50 124 VAL A C 1
ATOM 925 O O . VAL A 1 124 ? 2.588 -18.023 -2.436 1.00 80.50 124 VAL A O 1
ATOM 928 N N . ARG A 1 125 ? 1.785 -20.077 -2.823 1.00 76.00 125 ARG A N 1
ATOM 929 C CA . ARG A 1 125 ? 1.925 -20.502 -1.416 1.00 76.00 125 ARG A CA 1
ATOM 930 C C . ARG A 1 125 ? 3.212 -21.283 -1.184 1.00 76.00 125 ARG A C 1
ATOM 932 O O . ARG A 1 125 ? 3.547 -22.180 -1.949 1.00 76.00 125 ARG A O 1
ATOM 939 N N . ASN A 1 126 ? 3.890 -20.984 -0.077 1.00 69.38 126 ASN A N 1
ATOM 940 C CA . ASN A 1 126 ? 5.095 -21.715 0.335 1.00 69.38 126 ASN A CA 1
ATOM 941 C C . ASN A 1 126 ? 4.770 -23.060 1.008 1.00 69.38 126 ASN A C 1
ATOM 943 O O . ASN A 1 126 ? 5.615 -23.947 1.022 1.00 69.38 126 ASN A O 1
ATOM 947 N N . ASP A 1 127 ? 3.560 -23.218 1.560 1.00 71.25 127 ASP A N 1
ATOM 948 C CA . ASP A 1 127 ? 3.126 -24.424 2.285 1.00 71.25 127 ASP A CA 1
ATOM 949 C C . ASP A 1 127 ? 2.752 -25.598 1.365 1.00 71.25 127 ASP A C 1
ATOM 951 O O . ASP A 1 127 ? 2.544 -26.713 1.839 1.00 71.25 127 ASP A O 1
ATOM 955 N N . ARG A 1 128 ? 2.660 -25.349 0.054 1.00 64.94 128 ARG A N 1
ATOM 956 C CA . ARG A 1 128 ? 2.311 -26.329 -0.977 1.00 64.94 128 ARG A CA 1
ATOM 957 C C . ARG A 1 128 ? 3.201 -26.133 -2.202 1.00 64.94 128 ARG A C 1
ATOM 959 O O . ARG A 1 128 ? 2.851 -25.326 -3.067 1.00 64.94 128 ARG A O 1
ATOM 966 N N . PRO A 1 129 ? 4.340 -26.838 -2.291 1.00 62.81 129 PRO A N 1
ATOM 967 C CA . PRO A 1 129 ? 5.298 -26.693 -3.387 1.00 62.81 129 PRO A CA 1
ATOM 968 C C . PRO A 1 129 ? 4.651 -26.828 -4.773 1.00 62.81 129 PRO A C 1
ATOM 970 O O . PRO A 1 129 ? 4.991 -26.089 -5.693 1.00 62.81 129 PRO A O 1
ATOM 973 N N . GLU A 1 130 ? 3.651 -27.701 -4.907 1.00 62.28 130 GLU A N 1
ATOM 974 C CA . GLU A 1 130 ? 2.895 -27.933 -6.139 1.00 62.28 130 GLU A CA 1
ATOM 975 C C . GLU A 1 130 ? 1.975 -26.767 -6.548 1.00 62.28 130 GLU A C 1
ATOM 977 O O . GLU A 1 130 ? 1.573 -26.680 -7.705 1.00 62.28 130 GLU A O 1
ATOM 982 N N . LYS A 1 131 ? 1.652 -25.855 -5.618 1.00 64.69 131 LYS A N 1
ATOM 983 C CA . LYS A 1 131 ? 0.876 -24.622 -5.855 1.00 64.69 131 LYS A CA 1
ATOM 984 C C . LYS A 1 131 ? 1.726 -23.353 -5.754 1.00 64.69 131 LYS A C 1
ATOM 986 O O . LYS A 1 131 ? 1.181 -22.252 -5.684 1.00 64.69 131 LYS A O 1
ATOM 991 N N . ARG A 1 132 ? 3.052 -23.494 -5.711 1.00 74.25 132 ARG A N 1
ATOM 992 C CA . ARG A 1 132 ? 3.976 -22.359 -5.736 1.00 74.25 132 ARG A CA 1
ATOM 993 C C . ARG A 1 132 ? 4.113 -21.787 -7.146 1.00 74.25 132 ARG A C 1
ATOM 995 O O . ARG A 1 132 ? 4.207 -20.579 -7.314 1.00 74.25 132 ARG A O 1
ATOM 1002 N N . LEU A 1 133 ? 4.133 -22.648 -8.158 1.00 82.69 133 LEU A N 1
ATOM 1003 C CA . LEU A 1 133 ? 4.421 -22.229 -9.524 1.00 82.69 133 LEU A CA 1
ATOM 1004 C C . LEU A 1 133 ? 3.138 -21.958 -10.310 1.00 82.69 133 LEU A C 1
ATOM 1006 O O . LEU A 1 133 ? 2.149 -22.686 -10.212 1.00 82.69 133 LEU A O 1
ATOM 1010 N N . LEU A 1 134 ? 3.175 -20.901 -11.110 1.00 85.38 134 LEU A N 1
ATOM 1011 C CA . LEU A 1 134 ? 2.115 -20.489 -12.018 1.00 85.38 134 LEU A CA 1
ATOM 1012 C C . LEU A 1 134 ? 2.426 -21.011 -13.420 1.00 85.38 134 LEU A C 1
ATOM 1014 O O . LEU A 1 134 ? 3.583 -21.095 -13.804 1.00 85.38 134 LEU A O 1
ATOM 1018 N N . THR A 1 135 ? 1.403 -21.359 -14.196 1.00 84.19 135 THR A N 1
ATOM 1019 C CA . THR A 1 135 ? 1.578 -21.930 -15.549 1.00 84.19 135 THR A CA 1
ATOM 1020 C C . THR A 1 135 ? 0.940 -21.094 -16.653 1.00 84.19 135 THR A C 1
ATOM 1022 O O . THR A 1 135 ? 1.205 -21.310 -17.833 1.00 84.19 135 THR A O 1
ATOM 1025 N N . LYS A 1 136 ? 0.073 -20.141 -16.293 1.00 86.25 136 LYS A N 1
ATOM 1026 C CA . LYS A 1 136 ? -0.634 -19.291 -17.254 1.00 86.25 136 LYS A CA 1
ATOM 1027 C C . LYS A 1 136 ? 0.242 -18.096 -17.629 1.00 86.25 136 LYS A C 1
ATOM 1029 O O . LYS A 1 136 ? 0.546 -17.287 -16.757 1.00 86.25 136 LYS A O 1
ATOM 1034 N N . CYS A 1 137 ? 0.543 -17.944 -18.916 1.00 90.25 137 CYS A N 1
ATOM 1035 C CA . CYS A 1 137 ? 1.086 -16.703 -19.467 1.00 90.25 137 CYS A CA 1
ATOM 1036 C C . CYS A 1 137 ? 0.031 -15.594 -19.333 1.00 90.25 137 CYS A C 1
ATOM 1038 O O . CYS A 1 137 ? -1.073 -15.707 -19.874 1.00 90.25 137 CYS A O 1
ATOM 1040 N N . ALA A 1 138 ? 0.325 -14.579 -18.524 1.00 88.19 138 ALA A N 1
ATOM 1041 C CA . ALA A 1 138 ? -0.564 -13.455 -18.268 1.00 88.19 138 ALA A CA 1
ATOM 1042 C C . ALA A 1 138 ? 0.258 -12.229 -17.853 1.00 88.19 138 ALA A C 1
ATOM 1044 O O . ALA A 1 138 ? 1.250 -12.383 -17.142 1.00 88.19 138 ALA A O 1
ATOM 1045 N N . GLY A 1 139 ? -0.189 -11.050 -18.283 1.00 90.56 139 GLY A N 1
ATOM 1046 C CA . GLY A 1 139 ? 0.466 -9.765 -18.054 1.00 90.56 139 GLY A CA 1
ATOM 1047 C C . GLY A 1 139 ? 0.582 -8.953 -19.345 1.00 90.56 139 GLY A C 1
ATOM 1048 O O . GLY A 1 139 ? 0.174 -9.393 -20.424 1.00 90.56 139 GLY A O 1
ATOM 1049 N N . THR A 1 140 ? 1.143 -7.755 -19.235 1.00 93.38 140 THR A N 1
ATOM 1050 C CA . THR A 1 140 ? 1.311 -6.832 -20.362 1.00 93.38 140 THR A CA 1
ATOM 1051 C C . THR A 1 140 ? 2.687 -6.995 -21.021 1.00 93.38 140 THR A C 1
ATOM 1053 O O . THR A 1 140 ? 3.730 -6.958 -20.361 1.00 93.38 140 THR A O 1
ATOM 1056 N N . VAL A 1 141 ? 2.703 -7.179 -22.349 1.00 92.00 141 VAL A N 1
ATOM 1057 C CA . VAL A 1 141 ? 3.941 -7.334 -23.136 1.00 92.00 141 VAL A CA 1
ATOM 1058 C C . VAL A 1 141 ? 4.829 -6.099 -22.956 1.00 92.00 141 VAL A C 1
ATOM 1060 O O . VAL A 1 141 ? 4.349 -4.976 -23.062 1.00 92.00 141 VAL A O 1
ATOM 1063 N N . GLY A 1 142 ? 6.117 -6.319 -22.682 1.00 92.81 142 GLY A N 1
ATOM 1064 C CA . GLY A 1 142 ? 7.089 -5.270 -22.350 1.00 92.81 142 GLY A CA 1
ATOM 1065 C C . GLY A 1 142 ? 7.428 -5.197 -20.859 1.00 92.81 142 GLY A C 1
ATOM 1066 O O . GLY A 1 142 ? 8.523 -4.762 -20.515 1.00 92.81 142 GLY A O 1
ATOM 1067 N N . TYR A 1 143 ? 6.537 -5.693 -19.992 1.00 97.19 143 TYR A N 1
ATOM 1068 C CA . TYR A 1 143 ? 6.764 -5.788 -18.544 1.00 97.19 143 TYR A CA 1
ATOM 1069 C C . TYR A 1 143 ? 6.835 -7.238 -18.045 1.00 97.19 143 TYR A C 1
ATOM 1071 O O . TYR A 1 143 ? 7.479 -7.502 -17.039 1.00 97.19 143 TYR A O 1
ATOM 1079 N N . MET A 1 144 ? 6.222 -8.194 -18.756 1.00 96.19 144 MET A N 1
ATOM 1080 C CA . MET A 1 144 ? 6.279 -9.619 -18.395 1.00 96.19 144 MET A CA 1
ATOM 1081 C C . MET A 1 144 ? 7.713 -10.165 -18.343 1.00 96.19 144 MET A C 1
ATOM 1083 O O . MET A 1 144 ? 8.497 -9.953 -19.260 1.00 96.19 144 MET A O 1
ATOM 1087 N N . ALA A 1 145 ? 8.052 -10.956 -17.332 1.00 96.00 145 ALA A N 1
ATOM 1088 C CA . ALA A 1 145 ? 9.367 -11.589 -17.267 1.00 96.00 145 ALA A CA 1
ATOM 1089 C C . ALA A 1 145 ? 9.580 -12.649 -18.376 1.00 96.00 145 ALA A C 1
ATOM 1091 O O . ALA A 1 145 ? 8.600 -13.254 -18.826 1.00 96.00 145 ALA A O 1
ATOM 1092 N N . PRO A 1 146 ? 10.828 -12.913 -18.820 1.00 94.50 146 PRO A N 1
ATOM 1093 C CA . PRO A 1 146 ? 11.129 -13.890 -19.874 1.00 94.50 146 PRO A CA 1
ATOM 1094 C C . PRO A 1 146 ? 10.502 -15.273 -19.644 1.00 94.50 146 PRO A C 1
ATOM 1096 O O . PRO A 1 146 ? 9.954 -15.882 -20.563 1.00 94.50 146 PRO A O 1
ATOM 1099 N N . GLU A 1 147 ? 10.523 -15.754 -18.402 1.00 93.75 147 GLU A N 1
ATOM 1100 C CA . GLU A 1 147 ? 9.989 -17.058 -18.017 1.00 93.75 147 GLU A CA 1
ATOM 1101 C C . GLU A 1 147 ? 8.458 -17.163 -18.133 1.00 93.75 147 GLU A C 1
ATOM 1103 O O . GLU A 1 147 ? 7.934 -18.271 -18.234 1.00 93.75 147 GLU A O 1
ATOM 1108 N N . VAL A 1 148 ? 7.737 -16.034 -18.185 1.00 93.75 148 VAL A N 1
ATOM 1109 C CA . VAL A 1 148 ? 6.267 -15.988 -18.316 1.00 93.75 148 VAL A CA 1
ATOM 1110 C C . VAL A 1 148 ? 5.813 -16.337 -19.735 1.00 93.75 148 VAL A C 1
ATOM 1112 O O . VAL A 1 148 ? 4.720 -16.875 -19.921 1.00 93.75 148 VAL A O 1
ATOM 1115 N N . PHE A 1 149 ? 6.639 -16.058 -20.749 1.00 89.69 149 PHE A N 1
ATOM 1116 C CA . PHE A 1 149 ? 6.311 -16.353 -22.147 1.00 89.69 149 PHE A CA 1
ATOM 1117 C C . PHE A 1 149 ? 6.351 -17.855 -22.462 1.00 89.69 149 PHE A C 1
ATOM 1119 O O . PHE A 1 149 ? 5.744 -18.299 -23.438 1.00 89.69 149 PHE A O 1
ATOM 1126 N N . GLY A 1 150 ? 7.051 -18.647 -21.646 1.00 78.69 150 GLY A N 1
ATOM 1127 C CA . GLY A 1 150 ? 7.115 -20.096 -21.790 1.00 78.69 150 GLY A CA 1
ATOM 1128 C C . GLY A 1 150 ? 5.901 -20.802 -21.184 1.00 78.69 150 GLY A C 1
ATOM 1129 O O . GLY A 1 150 ? 5.323 -20.363 -20.200 1.00 78.69 150 GLY A O 1
ATOM 1130 N N . SER A 1 151 ? 5.546 -21.980 -21.704 1.00 73.25 151 SER A N 1
ATOM 1131 C CA . SER A 1 151 ? 4.527 -22.856 -21.089 1.00 73.25 151 SER A CA 1
ATOM 1132 C C . SER A 1 151 ? 5.050 -23.634 -19.869 1.00 73.25 151 SER A C 1
ATOM 1134 O O . SER A 1 151 ? 4.560 -24.723 -19.570 1.00 73.25 151 SER A O 1
ATOM 1136 N N . ARG A 1 152 ? 6.093 -23.127 -19.199 1.00 83.31 152 ARG A N 1
ATOM 1137 C CA . ARG A 1 152 ? 6.725 -23.777 -18.046 1.00 83.31 152 ARG A CA 1
ATOM 1138 C C . ARG A 1 152 ? 6.193 -23.169 -16.745 1.00 83.31 152 ARG A C 1
ATOM 1140 O O . ARG A 1 152 ? 5.864 -21.986 -16.725 1.00 83.31 152 ARG A O 1
ATOM 1147 N N . PRO A 1 153 ? 6.111 -23.954 -15.660 1.00 88.38 153 PRO A N 1
ATOM 1148 C CA . PRO A 1 153 ? 5.803 -23.408 -14.348 1.00 88.38 153 PRO A CA 1
ATOM 1149 C C . PRO A 1 153 ? 6.853 -22.367 -13.923 1.00 88.38 153 PRO A C 1
ATOM 1151 O O . PRO A 1 153 ? 8.047 -22.632 -14.047 1.00 88.38 153 PRO A O 1
ATOM 1154 N N . TYR A 1 154 ? 6.420 -21.219 -13.406 1.00 90.88 154 TYR A N 1
ATOM 1155 C CA . TYR A 1 154 ? 7.293 -20.123 -12.970 1.00 90.88 154 TYR A CA 1
ATOM 1156 C C . TYR A 1 154 ? 6.873 -19.562 -11.604 1.00 90.88 154 TYR A C 1
ATOM 1158 O O . TYR A 1 154 ? 5.713 -19.681 -11.202 1.00 90.88 154 TYR A O 1
ATOM 1166 N N . ASP A 1 155 ? 7.805 -18.947 -10.870 1.00 91.88 155 ASP A N 1
ATOM 1167 C CA . ASP A 1 155 ? 7.492 -18.254 -9.615 1.00 91.88 155 ASP A CA 1
ATOM 1168 C C . ASP A 1 155 ? 6.993 -16.835 -9.923 1.00 91.88 155 ASP A C 1
ATOM 1170 O O . ASP A 1 155 ? 7.751 -15.971 -10.370 1.00 91.88 155 ASP A O 1
ATOM 1174 N N . GLY A 1 156 ? 5.703 -16.586 -9.680 1.00 93.31 156 GLY A N 1
ATOM 1175 C CA . GLY A 1 156 ? 5.089 -15.284 -9.947 1.00 93.31 156 GLY A CA 1
ATOM 1176 C C . GLY A 1 156 ? 5.740 -14.131 -9.188 1.00 93.31 156 GLY A C 1
ATOM 1177 O O . GLY A 1 156 ? 5.716 -13.003 -9.671 1.00 93.31 156 GLY A O 1
ATOM 1178 N N . ARG A 1 157 ? 6.362 -14.402 -8.033 1.00 95.25 157 ARG A N 1
ATOM 1179 C CA . ARG A 1 157 ? 7.018 -13.360 -7.243 1.00 95.25 157 ARG A CA 1
ATOM 1180 C C . ARG A 1 157 ? 8.259 -12.836 -7.950 1.00 95.25 157 ARG A C 1
ATOM 1182 O O . ARG A 1 157 ? 8.427 -11.631 -8.034 1.00 95.25 157 ARG A O 1
ATOM 1189 N N . SER A 1 158 ? 9.092 -13.715 -8.512 1.00 96.38 158 SER A N 1
ATOM 1190 C CA . SER A 1 158 ? 10.276 -13.285 -9.271 1.00 96.38 158 SER A CA 1
ATOM 1191 C C . SER A 1 158 ? 9.894 -12.586 -10.584 1.00 96.38 158 SER A C 1
ATOM 1193 O O . SER A 1 158 ? 10.550 -11.624 -10.994 1.00 96.38 158 SER A O 1
ATOM 1195 N N . ALA A 1 159 ? 8.784 -12.993 -11.210 1.00 96.88 159 ALA A N 1
A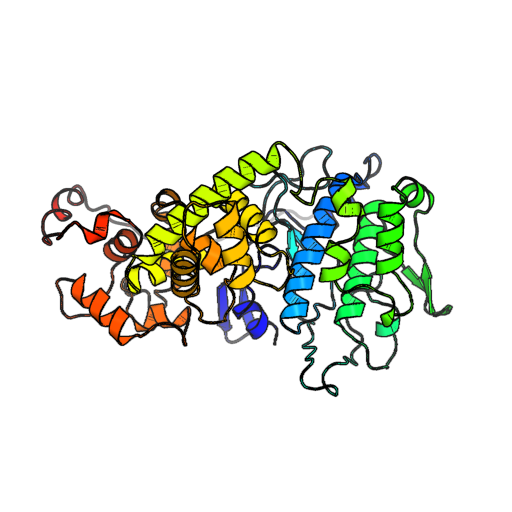TOM 1196 C CA . ALA A 1 159 ? 8.261 -12.315 -12.395 1.00 96.88 159 ALA A CA 1
ATOM 1197 C C . ALA A 1 159 ? 7.799 -10.871 -12.102 1.00 96.88 159 ALA A C 1
ATOM 1199 O O . ALA A 1 159 ? 8.021 -9.967 -12.913 1.00 96.88 159 ALA A O 1
ATOM 1200 N N . ASP A 1 160 ? 7.207 -10.629 -10.927 1.00 98.06 160 ASP A N 1
ATOM 1201 C CA . ASP A 1 160 ? 6.882 -9.274 -10.469 1.00 98.06 160 ASP A CA 1
ATOM 1202 C C . ASP A 1 160 ? 8.146 -8.408 -10.331 1.00 98.06 160 ASP A C 1
ATOM 1204 O O . ASP A 1 160 ? 8.141 -7.256 -10.752 1.00 98.06 160 ASP A O 1
ATOM 1208 N N . ILE A 1 161 ? 9.253 -8.956 -9.811 1.00 98.50 161 ILE A N 1
ATOM 1209 C CA . ILE A 1 161 ? 10.526 -8.225 -9.646 1.00 98.50 161 ILE A CA 1
ATOM 1210 C C . ILE A 1 161 ? 11.073 -7.730 -10.988 1.00 98.50 161 ILE A C 1
ATOM 1212 O O . ILE A 1 161 ? 11.452 -6.563 -11.107 1.00 98.50 161 ILE A O 1
ATOM 1216 N N . PHE A 1 162 ? 11.032 -8.577 -12.017 1.00 98.31 162 PHE A N 1
ATOM 1217 C CA . PHE A 1 162 ? 11.390 -8.166 -13.375 1.00 98.31 162 PHE A CA 1
ATOM 1218 C C . PHE A 1 162 ? 10.476 -7.055 -13.891 1.00 98.31 162 PHE A C 1
ATOM 1220 O O . PHE A 1 162 ? 10.950 -6.068 -14.453 1.00 98.31 162 PHE A O 1
ATOM 1227 N N . SER A 1 163 ? 9.168 -7.186 -13.656 1.00 98.50 163 SER A N 1
ATOM 1228 C CA . SER A 1 163 ? 8.181 -6.193 -14.087 1.00 98.50 163 SER A CA 1
ATOM 1229 C C . SER A 1 163 ? 8.459 -4.816 -13.465 1.00 98.50 163 SER A C 1
ATOM 1231 O O . SER A 1 163 ? 8.372 -3.799 -14.151 1.00 98.50 163 SER A O 1
ATOM 1233 N N . ILE A 1 164 ? 8.888 -4.770 -12.196 1.00 98.50 164 ILE A N 1
ATOM 1234 C CA . ILE A 1 164 ? 9.337 -3.534 -11.529 1.00 98.50 164 ILE A CA 1
ATOM 1235 C C . ILE A 1 164 ? 10.573 -2.956 -12.227 1.00 98.50 164 ILE A C 1
ATOM 1237 O O . ILE A 1 164 ? 10.598 -1.762 -12.527 1.00 98.50 164 ILE A O 1
ATOM 1241 N N . GLY A 1 165 ? 11.573 -3.788 -12.536 1.00 98.25 165 GLY A N 1
ATOM 1242 C CA . GLY A 1 165 ? 12.754 -3.367 -13.296 1.00 98.25 165 GLY A CA 1
ATOM 1243 C C . GLY A 1 165 ? 12.393 -2.784 -14.669 1.00 98.25 165 GLY A C 1
ATOM 1244 O O . GLY A 1 165 ? 12.924 -1.746 -15.067 1.00 98.25 165 GLY A O 1
ATOM 1245 N N . ALA A 1 166 ? 11.427 -3.388 -15.367 1.00 98.19 166 ALA A N 1
ATOM 1246 C CA . ALA A 1 166 ? 10.943 -2.913 -16.661 1.00 98.19 166 ALA A CA 1
ATOM 1247 C C . ALA A 1 166 ? 10.213 -1.562 -16.547 1.00 98.19 166 ALA A C 1
ATOM 1249 O O . ALA A 1 166 ? 10.416 -0.682 -17.386 1.00 98.19 166 ALA A O 1
ATOM 1250 N N . VAL A 1 167 ? 9.414 -1.360 -15.491 1.00 97.81 167 VAL A N 1
ATOM 1251 C CA . VAL A 1 167 ? 8.786 -0.064 -15.171 1.00 97.81 167 VAL A CA 1
ATOM 1252 C C . VAL A 1 167 ? 9.839 1.001 -14.861 1.00 97.81 167 VAL A C 1
ATOM 1254 O O . VAL A 1 167 ? 9.764 2.106 -15.395 1.00 97.81 167 VAL A O 1
ATOM 1257 N N . MET A 1 168 ? 10.843 0.678 -14.044 1.00 96.88 168 MET A N 1
ATOM 1258 C CA . MET A 1 168 ? 11.935 1.600 -13.721 1.00 96.88 168 MET A CA 1
ATOM 1259 C C . MET A 1 168 ? 12.740 1.989 -14.967 1.00 96.88 168 MET A C 1
ATOM 1261 O O . MET A 1 168 ? 13.020 3.167 -15.178 1.00 96.88 168 MET A O 1
ATOM 1265 N N . HIS A 1 169 ? 13.057 1.031 -15.839 1.00 96.00 169 HIS A N 1
ATOM 1266 C CA . HIS A 1 169 ? 13.698 1.319 -17.119 1.00 96.00 169 HIS A CA 1
ATOM 1267 C C . HIS A 1 169 ? 12.825 2.235 -17.992 1.00 96.00 169 HIS A C 1
ATOM 1269 O O . HIS A 1 169 ? 13.318 3.216 -18.548 1.00 96.00 169 HIS A O 1
ATOM 1275 N N . HIS A 1 170 ? 11.521 1.951 -18.076 1.00 95.06 170 HIS A N 1
ATOM 1276 C CA . HIS A 1 170 ? 10.566 2.769 -18.821 1.00 95.06 170 HIS A CA 1
ATOM 1277 C C . HIS A 1 170 ? 10.536 4.220 -18.315 1.00 95.06 170 HIS A C 1
ATOM 1279 O O . HIS A 1 170 ? 10.598 5.142 -19.125 1.00 95.06 170 HIS A O 1
ATOM 1285 N N . LEU A 1 171 ? 10.541 4.436 -16.996 1.00 93.44 171 LEU A N 1
ATOM 1286 C CA . LEU A 1 171 ? 10.628 5.773 -16.399 1.00 93.44 171 LEU A CA 1
ATOM 1287 C C . LEU A 1 171 ? 11.884 6.534 -16.848 1.00 93.44 171 LEU A C 1
ATOM 1289 O O . LEU A 1 171 ? 11.805 7.722 -17.163 1.00 93.44 171 LEU A O 1
ATOM 1293 N N . ILE A 1 172 ? 13.033 5.854 -16.921 1.00 92.56 172 ILE A N 1
ATOM 1294 C CA . ILE A 1 172 ? 14.312 6.465 -17.310 1.00 92.56 172 ILE A CA 1
ATOM 1295 C C . ILE A 1 172 ? 14.312 6.900 -18.778 1.00 92.56 172 ILE A C 1
ATOM 1297 O O . ILE A 1 172 ? 14.789 7.991 -19.111 1.00 92.56 172 ILE A O 1
ATOM 1301 N N . VAL A 1 173 ? 13.830 6.036 -19.673 1.00 91.50 173 VAL A N 1
ATOM 1302 C CA . VAL A 1 173 ? 14.044 6.214 -21.118 1.00 91.50 173 VAL A CA 1
ATOM 1303 C C . VAL A 1 173 ? 12.816 6.693 -21.887 1.00 91.50 173 VAL A C 1
ATOM 1305 O O . VAL A 1 173 ? 12.972 7.113 -23.031 1.00 91.50 173 VAL A O 1
ATOM 1308 N N . GLY A 1 174 ? 11.628 6.635 -21.282 1.00 90.50 174 GLY A N 1
ATOM 1309 C CA . GLY A 1 174 ? 10.360 7.074 -21.872 1.00 90.50 174 GLY A CA 1
ATOM 1310 C C . GLY A 1 174 ? 9.699 6.065 -22.813 1.00 90.50 174 GLY A C 1
ATOM 1311 O O . GLY A 1 174 ? 8.639 6.346 -23.357 1.00 90.50 174 GLY A O 1
ATOM 1312 N N . LEU A 1 175 ? 10.306 4.891 -23.015 1.00 91.56 175 LEU A N 1
ATOM 1313 C CA . LEU A 1 175 ? 9.740 3.793 -23.803 1.00 91.56 175 LEU A CA 1
ATOM 1314 C C . LEU A 1 175 ? 9.859 2.457 -23.055 1.00 91.56 175 LEU A C 1
ATOM 1316 O O . LEU A 1 175 ? 10.886 2.210 -22.410 1.00 91.56 175 LEU A O 1
ATOM 1320 N N . PRO A 1 176 ? 8.843 1.580 -23.133 1.00 93.62 176 PRO A N 1
ATOM 1321 C CA . PRO A 1 176 ? 8.906 0.279 -22.487 1.00 93.62 176 PRO A CA 1
ATOM 1322 C C . PRO A 1 176 ? 9.924 -0.637 -23.189 1.00 93.62 176 PRO A C 1
ATOM 1324 O O . PRO A 1 176 ? 10.157 -0.493 -24.395 1.00 93.62 176 PRO A O 1
ATOM 1327 N N . PRO A 1 177 ? 10.512 -1.610 -22.469 1.00 95.00 177 PRO A N 1
ATOM 1328 C CA . PRO A 1 177 ? 11.267 -2.692 -23.094 1.00 95.00 177 PRO A CA 1
ATOM 1329 C C . PRO A 1 177 ? 10.413 -3.456 -24.112 1.00 95.00 177 PRO A C 1
ATOM 1331 O O . PRO A 1 177 ? 9.189 -3.532 -23.985 1.00 95.00 177 PRO A O 1
ATOM 1334 N N . SER A 1 178 ? 11.049 -4.068 -25.114 1.00 94.94 178 SER A N 1
ATOM 1335 C CA . SER A 1 178 ? 10.336 -4.876 -26.111 1.00 94.94 178 SER A CA 1
ATOM 1336 C C . SER A 1 178 ? 10.842 -6.314 -26.150 1.00 94.94 178 SER A C 1
ATOM 1338 O O . SER A 1 178 ? 12.037 -6.567 -26.293 1.00 94.94 178 SER A O 1
ATOM 1340 N N . TRP A 1 179 ? 9.921 -7.271 -26.037 1.00 93.75 179 TRP A N 1
ATOM 1341 C CA . TRP A 1 179 ? 10.234 -8.692 -26.160 1.00 93.75 179 TRP A CA 1
ATOM 1342 C C . TRP A 1 179 ? 10.423 -9.075 -27.632 1.00 93.75 179 TRP A C 1
ATOM 1344 O O . TRP A 1 179 ? 9.517 -8.902 -28.453 1.00 93.75 179 TRP A O 1
ATOM 1354 N N . LYS A 1 180 ? 11.590 -9.620 -27.982 1.00 93.62 180 LYS A N 1
ATOM 1355 C CA . LYS A 1 180 ? 11.898 -10.106 -29.332 1.00 93.62 180 LYS A CA 1
ATOM 1356 C C . LYS A 1 180 ? 11.751 -11.623 -29.370 1.00 93.62 180 LYS A C 1
ATOM 1358 O O . LYS A 1 180 ? 12.718 -12.354 -29.174 1.00 93.62 180 LYS A O 1
ATOM 1363 N N . ALA A 1 181 ? 10.545 -12.099 -29.686 1.00 88.44 181 ALA A N 1
ATOM 1364 C CA . ALA A 1 181 ? 10.224 -13.532 -29.710 1.00 88.44 181 ALA A CA 1
ATOM 1365 C C . ALA A 1 181 ? 11.170 -14.367 -30.597 1.00 88.44 181 ALA A C 1
ATOM 1367 O O . ALA A 1 181 ? 11.503 -15.489 -30.236 1.00 88.44 181 ALA A O 1
ATOM 1368 N N . ALA A 1 182 ? 11.651 -13.807 -31.714 1.00 90.38 182 ALA A N 1
ATOM 1369 C CA . ALA A 1 182 ? 12.603 -14.478 -32.605 1.00 90.38 182 ALA A CA 1
ATOM 1370 C C . ALA A 1 182 ? 13.938 -14.828 -31.922 1.00 90.38 182 ALA A C 1
ATOM 1372 O O . ALA A 1 182 ? 14.551 -15.834 -32.261 1.00 90.38 182 ALA A O 1
ATOM 1373 N N . ASN A 1 183 ? 14.359 -14.013 -30.951 1.00 88.81 183 ASN A N 1
ATOM 1374 C CA . ASN A 1 183 ? 15.631 -14.162 -30.246 1.00 88.81 183 ASN A CA 1
ATOM 1375 C C . ASN A 1 183 ? 15.443 -14.639 -28.799 1.00 88.81 183 ASN A C 1
ATOM 1377 O O . ASN A 1 183 ? 16.432 -14.815 -28.096 1.00 88.81 183 ASN A O 1
ATOM 1381 N N . ASN A 1 184 ? 14.192 -14.811 -28.349 1.00 88.25 184 ASN A N 1
ATOM 1382 C CA . ASN A 1 184 ? 13.834 -15.111 -26.962 1.00 88.25 184 ASN A CA 1
ATOM 1383 C C . ASN A 1 184 ? 14.539 -14.183 -25.949 1.00 88.25 184 ASN A C 1
ATOM 1385 O O . ASN A 1 184 ? 15.043 -14.641 -24.927 1.00 88.25 184 ASN A O 1
ATOM 1389 N N . ALA A 1 185 ? 14.610 -12.889 -26.275 1.00 91.38 185 ALA A N 1
ATOM 1390 C CA . ALA A 1 185 ? 15.371 -11.898 -25.521 1.00 91.38 185 ALA A CA 1
ATOM 1391 C C . ALA A 1 185 ? 14.667 -10.536 -25.495 1.00 91.38 185 ALA A C 1
ATOM 1393 O O . ALA A 1 185 ? 13.867 -10.207 -26.380 1.00 91.38 185 ALA A O 1
ATOM 1394 N N . TYR A 1 186 ? 15.002 -9.730 -24.490 1.00 93.81 186 TYR A N 1
ATOM 1395 C CA . TYR A 1 186 ? 14.535 -8.354 -24.366 1.00 93.81 186 TYR A CA 1
ATOM 1396 C C . TYR A 1 186 ? 15.456 -7.360 -25.076 1.00 93.81 186 TYR A C 1
ATOM 1398 O O . TYR A 1 186 ? 16.678 -7.463 -25.033 1.00 93.81 186 TYR A O 1
ATOM 1406 N N . ASP A 1 187 ? 14.838 -6.362 -25.697 1.00 94.38 187 ASP A N 1
ATOM 1407 C CA . ASP A 1 187 ? 15.490 -5.174 -26.235 1.00 94.38 187 ASP A CA 1
ATOM 1408 C C . ASP A 1 187 ? 15.129 -3.969 -25.360 1.00 94.38 187 ASP A C 1
ATOM 1410 O O . ASP A 1 187 ? 13.948 -3.623 -25.218 1.00 94.38 187 ASP A O 1
ATOM 1414 N N . PHE A 1 188 ? 16.152 -3.361 -24.763 1.00 93.81 188 PHE A N 1
ATOM 1415 C CA . PHE A 1 188 ? 16.043 -2.238 -23.835 1.00 93.81 188 PHE A CA 1
ATOM 1416 C C . PHE A 1 188 ? 16.482 -0.937 -24.535 1.00 93.81 188 PHE A C 1
ATOM 1418 O O . PHE A 1 188 ? 17.680 -0.737 -24.770 1.00 93.81 188 PHE A O 1
ATOM 1425 N N . PRO A 1 189 ? 15.542 -0.043 -24.906 1.00 91.31 189 PRO A N 1
ATOM 1426 C CA . PRO A 1 189 ? 15.864 1.178 -25.645 1.00 91.31 189 PRO A CA 1
ATOM 1427 C C . PRO A 1 189 ? 16.562 2.237 -24.773 1.00 91.31 189 PRO A C 1
ATOM 1429 O O . PRO A 1 189 ? 16.615 2.141 -23.556 1.00 91.31 189 PRO A O 1
ATOM 1432 N N . GLY A 1 190 ? 17.067 3.314 -25.388 1.00 87.25 190 GLY A N 1
ATOM 1433 C CA . GLY A 1 190 ? 17.439 4.528 -24.642 1.00 87.25 190 GLY A CA 1
ATOM 1434 C C . GLY A 1 190 ? 18.752 4.473 -23.850 1.00 87.25 190 GLY A C 1
ATOM 1435 O O . GLY A 1 190 ? 18.917 5.226 -22.888 1.00 87.25 190 GLY A O 1
ATOM 1436 N N . ARG A 1 191 ? 19.720 3.657 -24.293 1.00 87.00 191 ARG A N 1
ATOM 1437 C CA . ARG A 1 191 ? 21.041 3.456 -23.657 1.00 87.00 191 ARG A CA 1
ATOM 1438 C C . ARG A 1 191 ? 21.735 4.744 -23.184 1.00 87.00 191 ARG A C 1
ATOM 1440 O O . ARG A 1 191 ? 22.324 4.750 -22.109 1.00 87.00 191 ARG A O 1
ATOM 1447 N N . LEU A 1 192 ? 21.653 5.836 -23.950 1.00 84.44 192 LEU A N 1
ATOM 1448 C CA . LEU A 1 192 ? 22.273 7.119 -23.587 1.00 84.44 192 LEU A CA 1
ATOM 1449 C C . LEU A 1 192 ? 21.631 7.782 -22.359 1.00 84.44 192 LEU A C 1
ATOM 1451 O O . LEU A 1 192 ? 22.342 8.405 -21.579 1.00 84.44 192 LEU A O 1
ATOM 1455 N N . ARG A 1 193 ? 20.306 7.677 -22.182 1.00 84.94 193 ARG A N 1
ATOM 1456 C CA . ARG A 1 193 ? 19.623 8.184 -20.979 1.00 84.94 193 ARG A CA 1
ATOM 1457 C C . ARG A 1 193 ? 19.913 7.277 -19.787 1.00 84.94 193 ARG A C 1
ATOM 1459 O O . ARG A 1 193 ? 20.285 7.785 -18.738 1.00 84.94 193 ARG A O 1
ATOM 1466 N N . TYR A 1 194 ? 19.858 5.958 -19.987 1.00 87.56 194 TYR A N 1
ATOM 1467 C CA . TYR A 1 194 ? 20.206 4.961 -18.968 1.00 87.56 194 TYR A CA 1
ATOM 1468 C C . TYR A 1 194 ? 21.611 5.173 -18.382 1.00 87.56 194 TYR A C 1
ATOM 1470 O O . TYR A 1 194 ? 21.791 5.158 -17.170 1.00 87.56 194 TYR A O 1
ATOM 1478 N N . GLN A 1 195 ? 22.603 5.472 -19.225 1.00 90.00 195 GLN A N 1
ATOM 1479 C CA . GLN A 1 195 ? 23.986 5.718 -18.796 1.00 90.00 195 GLN A 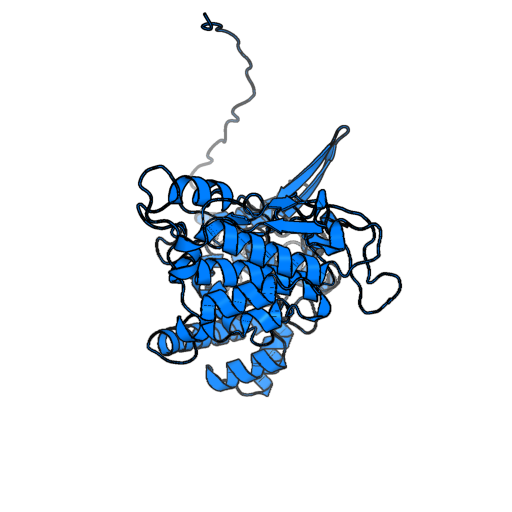CA 1
ATOM 1480 C C . GLN A 1 195 ? 24.188 6.983 -17.946 1.00 90.00 195 GLN A C 1
ATOM 1482 O O . GLN A 1 195 ? 25.246 7.117 -17.335 1.00 90.00 195 GLN A O 1
ATOM 1487 N N . LYS A 1 196 ? 23.217 7.906 -17.896 1.00 89.94 196 LYS A N 1
ATOM 1488 C CA . LYS A 1 196 ? 23.302 9.110 -17.050 1.00 89.94 196 LYS A CA 1
ATOM 1489 C C . LYS A 1 196 ? 23.031 8.823 -15.572 1.00 89.94 196 LYS A C 1
ATOM 1491 O O . LYS A 1 196 ? 23.382 9.651 -14.738 1.00 89.94 196 LYS A O 1
ATOM 1496 N N . PHE A 1 197 ? 22.402 7.692 -15.264 1.00 92.62 197 PHE A N 1
ATOM 1497 C CA . PHE A 1 197 ? 22.081 7.290 -13.900 1.00 92.62 197 PHE A CA 1
ATOM 1498 C C . PHE A 1 197 ? 23.304 6.668 -13.221 1.00 92.62 197 PHE A C 1
ATOM 1500 O O . PHE A 1 197 ? 24.178 6.081 -13.878 1.00 92.62 197 PHE A O 1
ATOM 1507 N N . SER A 1 198 ? 23.364 6.804 -11.896 1.00 94.81 198 SER A N 1
ATOM 1508 C CA . SER A 1 198 ? 24.475 6.299 -11.088 1.00 94.81 198 SER A CA 1
ATOM 1509 C C . SER A 1 198 ? 24.717 4.797 -11.278 1.00 94.81 198 SER A C 1
ATOM 1511 O O . SER A 1 198 ? 23.843 4.040 -11.706 1.00 94.81 198 SER A O 1
ATOM 1513 N N . GLU A 1 199 ? 25.932 4.352 -10.955 1.00 94.50 199 GLU A N 1
ATOM 1514 C CA . GLU A 1 199 ? 26.270 2.927 -10.958 1.00 94.50 199 GLU A CA 1
ATOM 1515 C C . GLU A 1 199 ? 25.389 2.129 -9.990 1.00 94.50 199 GLU A C 1
ATOM 1517 O O . GLU A 1 199 ? 24.903 1.071 -10.368 1.00 94.50 199 GLU A O 1
ATOM 1522 N N . ASP A 1 200 ? 25.075 2.677 -8.813 1.00 94.44 200 ASP A N 1
ATOM 1523 C CA . ASP A 1 200 ? 24.166 2.053 -7.845 1.00 94.44 200 ASP A CA 1
ATOM 1524 C C . ASP A 1 200 ? 22.749 1.857 -8.415 1.00 94.44 200 ASP A C 1
ATOM 1526 O O . ASP A 1 200 ? 22.148 0.796 -8.232 1.00 94.44 200 ASP A O 1
ATOM 1530 N N . CYS A 1 201 ? 22.216 2.851 -9.137 1.00 95.44 201 CYS A N 1
ATOM 1531 C CA . CYS A 1 201 ? 20.911 2.745 -9.797 1.00 95.44 201 CYS A CA 1
ATOM 1532 C C . CYS A 1 201 ? 20.912 1.646 -10.861 1.00 95.44 201 CYS A C 1
ATOM 1534 O O . CYS A 1 201 ? 19.980 0.843 -10.944 1.00 95.44 201 CYS A O 1
ATOM 1536 N N . ARG A 1 202 ? 21.952 1.637 -11.703 1.00 95.88 202 ARG A N 1
ATOM 1537 C CA . ARG A 1 202 ? 22.102 0.664 -12.790 1.00 95.88 202 ARG A CA 1
ATOM 1538 C C . ARG A 1 202 ? 22.318 -0.744 -12.242 1.00 95.88 202 ARG A C 1
ATOM 1540 O O . ARG A 1 202 ? 21.689 -1.670 -12.735 1.00 95.88 202 ARG A O 1
ATOM 1547 N N . SER A 1 203 ? 23.095 -0.879 -11.170 1.00 96.19 203 SER A N 1
ATOM 1548 C CA . SER A 1 203 ? 23.291 -2.134 -10.443 1.00 96.19 203 SER A CA 1
ATOM 1549 C C . SER A 1 203 ? 21.962 -2.702 -9.945 1.00 96.19 203 SER A C 1
ATOM 1551 O O . SER A 1 203 ? 21.655 -3.859 -10.223 1.00 96.19 203 SER A O 1
ATOM 1553 N N . LEU A 1 204 ? 21.114 -1.902 -9.283 1.00 97.25 204 LEU A N 1
ATOM 1554 C CA . LEU A 1 204 ? 19.794 -2.385 -8.860 1.00 97.25 204 LEU A CA 1
ATOM 1555 C C . LEU A 1 204 ? 18.959 -2.845 -10.064 1.00 97.25 204 LEU A C 1
ATOM 1557 O O . LEU A 1 204 ? 18.394 -3.935 -10.032 1.00 97.25 204 LEU A O 1
ATOM 1561 N N . LEU A 1 205 ? 18.896 -2.042 -11.129 1.00 97.00 205 LEU A N 1
ATOM 1562 C CA . LEU A 1 205 ? 18.153 -2.384 -12.346 1.00 97.00 205 LEU A CA 1
ATOM 1563 C C . LEU A 1 205 ? 18.629 -3.688 -12.989 1.00 97.00 205 LEU A C 1
ATOM 1565 O O . LEU A 1 205 ? 17.794 -4.493 -13.389 1.00 97.00 205 LEU A O 1
ATOM 1569 N N . GLU A 1 206 ? 19.939 -3.921 -13.045 1.00 96.50 206 GLU A N 1
ATOM 1570 C CA . GLU A 1 206 ? 20.532 -5.161 -13.556 1.00 96.50 206 GLU A CA 1
ATOM 1571 C C . GLU A 1 206 ? 20.123 -6.380 -12.714 1.00 96.50 206 GLU A C 1
ATOM 1573 O O . GLU A 1 206 ? 19.768 -7.415 -13.277 1.00 96.50 206 GLU A O 1
ATOM 1578 N N . HIS A 1 207 ? 20.071 -6.251 -11.383 1.00 97.75 207 HIS A N 1
ATOM 1579 C CA . HIS A 1 207 ? 19.575 -7.318 -10.506 1.00 97.75 207 HIS A CA 1
ATOM 1580 C C . HIS A 1 207 ? 18.072 -7.580 -10.687 1.00 97.75 207 HIS A C 1
ATOM 1582 O O . HIS A 1 207 ? 17.645 -8.734 -10.689 1.00 97.75 207 HIS A O 1
ATOM 1588 N N . LEU A 1 208 ? 17.254 -6.532 -10.846 1.00 98.31 208 LEU A N 1
ATOM 1589 C CA . LEU A 1 208 ? 15.809 -6.681 -11.062 1.00 98.31 208 LEU A CA 1
ATOM 1590 C C . LEU A 1 208 ? 15.496 -7.303 -12.433 1.00 98.31 208 LEU A C 1
ATOM 1592 O O . LEU A 1 208 ? 14.591 -8.125 -12.541 1.00 98.31 208 LEU A O 1
ATOM 1596 N N . LEU A 1 209 ? 16.246 -6.923 -13.471 1.00 97.69 209 LEU A N 1
ATOM 1597 C CA . LEU A 1 209 ? 16.057 -7.349 -14.863 1.00 97.69 209 LEU A CA 1
ATOM 1598 C C . LEU A 1 209 ? 16.855 -8.604 -15.240 1.00 97.69 209 LEU A C 1
ATOM 1600 O O . LEU A 1 209 ? 16.933 -8.944 -16.422 1.00 97.69 209 LEU A O 1
ATOM 1604 N N . HIS A 1 210 ? 17.447 -9.296 -14.265 1.00 97.12 210 HIS A N 1
ATOM 1605 C CA . HIS A 1 210 ? 18.254 -10.481 -14.529 1.00 97.12 210 HIS A CA 1
ATOM 1606 C C . HIS A 1 210 ? 17.435 -11.558 -15.267 1.00 97.12 210 HIS A C 1
ATOM 1608 O O . HIS A 1 210 ? 16.279 -11.817 -14.922 1.00 97.12 210 HIS A O 1
ATOM 1614 N N . GLU A 1 211 ? 18.018 -12.202 -16.283 1.00 93.12 211 GLU A N 1
ATOM 1615 C CA . GLU A 1 211 ? 17.308 -13.206 -17.092 1.00 93.12 211 GLU A CA 1
ATOM 1616 C C . GLU A 1 211 ? 16.866 -14.401 -16.241 1.00 93.12 211 GLU A C 1
ATOM 1618 O O . GLU A 1 211 ? 15.691 -14.763 -16.251 1.00 93.12 211 GLU A O 1
ATOM 1623 N N . GLU A 1 212 ? 17.790 -14.955 -15.452 1.00 94.56 212 GLU A N 1
ATOM 1624 C CA . GLU A 1 212 ? 17.511 -16.057 -14.527 1.00 94.56 212 GLU A CA 1
ATOM 1625 C C . GLU A 1 212 ? 16.668 -15.579 -13.323 1.00 94.56 212 GLU A C 1
ATOM 1627 O O . GLU A 1 212 ? 17.146 -14.724 -12.567 1.00 94.56 212 GLU A O 1
ATOM 1632 N N . PRO A 1 213 ? 15.457 -16.126 -13.090 1.00 94.94 213 PRO A N 1
ATOM 1633 C CA . PRO A 1 213 ? 14.564 -15.679 -12.017 1.00 94.94 213 PRO A CA 1
ATOM 1634 C C . PRO A 1 213 ? 15.126 -15.883 -10.608 1.00 94.94 213 PRO A C 1
ATOM 1636 O O . PRO A 1 213 ? 14.759 -15.148 -9.694 1.00 94.94 213 PRO A O 1
ATOM 1639 N N . GLU A 1 214 ? 15.998 -16.875 -10.419 1.00 93.94 214 GLU A N 1
ATOM 1640 C CA . GLU A 1 214 ? 16.611 -17.205 -9.123 1.00 93.94 214 GLU A CA 1
ATOM 1641 C C . GLU A 1 214 ? 17.685 -16.197 -8.695 1.00 93.94 214 GLU A C 1
ATOM 1643 O O . GLU A 1 214 ? 17.992 -16.082 -7.511 1.00 93.94 214 GLU A O 1
ATOM 1648 N N . MET A 1 215 ? 18.236 -15.451 -9.654 1.00 96.62 215 MET A N 1
ATOM 1649 C CA . MET A 1 215 ? 19.239 -14.414 -9.407 1.00 96.62 215 MET A CA 1
ATOM 1650 C C . MET A 1 215 ? 18.610 -13.053 -9.094 1.00 96.62 215 MET A C 1
ATOM 1652 O O . MET A 1 215 ? 19.317 -12.124 -8.701 1.00 96.62 215 MET A O 1
ATOM 1656 N N . ARG A 1 216 ? 17.288 -12.918 -9.266 1.00 97.88 216 ARG A N 1
ATOM 1657 C CA . ARG A 1 216 ? 16.567 -11.696 -8.909 1.00 97.88 216 ARG A CA 1
ATOM 1658 C C . ARG A 1 216 ? 16.357 -11.648 -7.393 1.00 97.88 216 ARG A C 1
ATOM 1660 O O . ARG A 1 216 ? 15.942 -12.650 -6.808 1.00 97.88 216 ARG A O 1
ATOM 1667 N N . PRO A 1 217 ? 16.582 -10.494 -6.746 1.00 97.25 217 PRO A N 1
ATOM 1668 C CA . PRO A 1 217 ? 16.298 -10.341 -5.326 1.00 97.25 217 PRO A CA 1
ATOM 1669 C C . PRO A 1 217 ? 14.789 -10.406 -5.080 1.00 97.25 217 PRO A C 1
ATOM 1671 O O . PRO A 1 217 ? 13.986 -10.026 -5.930 1.00 97.25 217 PRO A O 1
ATOM 1674 N N . THR A 1 218 ? 14.373 -10.802 -3.882 1.00 95.81 218 THR A N 1
ATOM 1675 C CA . THR A 1 218 ? 12.996 -10.552 -3.436 1.00 95.81 218 THR A CA 1
ATOM 1676 C C . THR A 1 218 ? 12.739 -9.048 -3.295 1.00 95.81 218 THR A C 1
ATOM 1678 O O . THR A 1 218 ? 13.665 -8.259 -3.108 1.00 95.81 218 THR A O 1
ATOM 1681 N N . ALA A 1 219 ? 11.472 -8.619 -3.303 1.00 94.81 219 ALA A N 1
ATOM 1682 C CA . ALA A 1 219 ? 11.136 -7.200 -3.128 1.00 94.81 219 ALA A CA 1
ATOM 1683 C C . ALA A 1 219 ? 11.668 -6.631 -1.795 1.00 94.81 219 ALA A C 1
ATOM 1685 O O . ALA A 1 219 ? 12.158 -5.503 -1.743 1.00 94.81 219 ALA A O 1
ATOM 1686 N N . ALA A 1 220 ? 11.636 -7.433 -0.724 1.00 91.94 220 ALA A N 1
ATOM 1687 C CA . ALA A 1 220 ? 12.179 -7.062 0.581 1.00 91.94 220 ALA A CA 1
ATOM 1688 C C . ALA A 1 220 ? 13.715 -6.929 0.580 1.00 91.94 220 ALA A C 1
ATOM 1690 O O . ALA A 1 220 ? 14.249 -6.070 1.280 1.00 91.94 220 ALA A O 1
ATOM 1691 N N . GLU A 1 221 ? 14.426 -7.753 -0.196 1.00 93.50 221 GLU A N 1
ATOM 1692 C CA . GLU A 1 221 ? 15.880 -7.643 -0.381 1.00 93.50 221 GLU A CA 1
ATOM 1693 C C . GLU A 1 221 ? 16.244 -6.442 -1.255 1.00 93.50 221 GLU A C 1
ATOM 1695 O O . GLU A 1 221 ? 17.134 -5.679 -0.888 1.00 93.50 221 GLU A O 1
ATOM 1700 N N . ALA A 1 222 ? 15.511 -6.209 -2.347 1.00 95.00 222 ALA A N 1
ATOM 1701 C CA . ALA A 1 222 ? 15.706 -5.052 -3.217 1.00 95.00 222 ALA A CA 1
ATOM 1702 C C . ALA A 1 222 ? 15.563 -3.725 -2.450 1.00 95.00 222 ALA A C 1
ATOM 1704 O O . ALA A 1 222 ? 16.365 -2.817 -2.646 1.00 95.00 222 ALA A O 1
ATOM 1705 N N . LEU A 1 223 ? 14.619 -3.625 -1.502 1.00 91.31 223 LEU A N 1
ATOM 1706 C CA . LEU A 1 223 ? 14.459 -2.453 -0.622 1.00 91.31 223 LEU A CA 1
ATOM 1707 C C . LEU A 1 223 ? 15.684 -2.142 0.256 1.00 91.31 223 LEU A C 1
ATOM 1709 O O . LEU A 1 223 ? 15.786 -1.033 0.781 1.00 91.31 223 LEU A O 1
ATOM 1713 N N . ARG A 1 224 ? 16.600 -3.099 0.439 1.00 89.88 224 ARG A N 1
ATOM 1714 C CA . ARG A 1 224 ? 17.843 -2.941 1.213 1.00 89.88 224 ARG A CA 1
ATOM 1715 C C . ARG A 1 224 ? 19.052 -2.618 0.333 1.00 89.88 224 ARG A C 1
ATOM 1717 O O . ARG A 1 224 ? 20.170 -2.597 0.835 1.00 89.88 224 ARG A O 1
ATOM 1724 N N . HIS A 1 225 ? 18.851 -2.405 -0.967 1.00 92.50 225 HIS A N 1
ATOM 1725 C CA . HIS A 1 225 ? 19.933 -2.043 -1.872 1.00 92.50 225 HIS A CA 1
ATOM 1726 C C . HIS A 1 225 ? 20.525 -0.673 -1.497 1.00 92.50 225 HIS A C 1
ATOM 1728 O O . HIS A 1 225 ? 19.785 0.276 -1.223 1.00 92.50 225 HIS A O 1
ATOM 1734 N N . SER A 1 226 ? 21.856 -0.556 -1.544 1.00 90.19 226 SER A N 1
ATOM 1735 C CA . SER A 1 226 ? 22.615 0.643 -1.138 1.00 90.19 226 SER A CA 1
ATOM 1736 C C . SER A 1 226 ? 22.213 1.912 -1.890 1.00 90.19 226 SER A C 1
ATOM 1738 O O . SER A 1 226 ? 22.359 3.015 -1.368 1.00 90.19 226 SER A O 1
ATOM 1740 N N . TRP A 1 227 ? 21.656 1.762 -3.095 1.00 93.44 227 TRP A N 1
ATOM 1741 C CA . TRP A 1 227 ? 21.119 2.869 -3.889 1.00 93.44 227 TRP A CA 1
ATOM 1742 C C . TRP A 1 227 ? 20.078 3.708 -3.131 1.00 93.44 227 TRP A C 1
ATOM 1744 O O . TRP A 1 227 ? 20.023 4.924 -3.293 1.00 93.44 227 TRP A O 1
ATOM 1754 N N . PHE A 1 228 ? 19.268 3.090 -2.268 1.00 89.00 228 PHE A N 1
ATOM 1755 C CA . PHE A 1 228 ? 18.296 3.830 -1.463 1.00 89.00 228 PHE A CA 1
ATOM 1756 C C . PHE A 1 228 ? 18.951 4.547 -0.271 1.00 89.00 228 PHE A C 1
ATOM 1758 O O . PHE A 1 228 ? 18.499 5.625 0.124 1.00 89.00 228 PHE A O 1
ATOM 1765 N N . ASP A 1 229 ? 20.028 3.983 0.285 1.00 80.31 229 ASP A N 1
ATOM 1766 C CA . ASP A 1 229 ? 20.793 4.592 1.380 1.00 80.31 229 ASP A CA 1
ATOM 1767 C C . ASP A 1 229 ? 21.555 5.832 0.906 1.00 80.31 229 ASP A C 1
ATOM 1769 O O . ASP A 1 229 ? 21.496 6.879 1.555 1.00 80.31 229 ASP A O 1
ATOM 1773 N N . SER A 1 230 ? 22.215 5.752 -0.257 1.00 77.06 230 SER A N 1
ATOM 1774 C CA . SER A 1 230 ? 22.971 6.871 -0.840 1.00 77.06 230 SER A CA 1
ATOM 1775 C C . SER A 1 230 ? 22.087 8.073 -1.195 1.00 77.06 230 SER A C 1
ATOM 1777 O O . SER A 1 230 ? 22.577 9.196 -1.304 1.00 77.06 230 SER A O 1
ATOM 1779 N N . ARG A 1 231 ? 20.771 7.852 -1.292 1.00 80.31 231 ARG A N 1
ATOM 1780 C CA . ARG A 1 231 ? 19.736 8.857 -1.568 1.00 80.31 231 ARG A CA 1
ATOM 1781 C C . ARG A 1 231 ? 19.016 9.357 -0.309 1.00 80.31 231 ARG A C 1
ATOM 1783 O O . ARG A 1 231 ? 18.091 10.156 -0.413 1.00 80.31 231 ARG A O 1
ATOM 1790 N N . GLY A 1 232 ? 19.408 8.894 0.882 1.00 71.31 232 GLY A N 1
ATOM 1791 C CA . GLY A 1 232 ? 18.807 9.312 2.155 1.00 71.31 232 GLY A CA 1
ATOM 1792 C C . GLY A 1 232 ? 17.363 8.839 2.360 1.00 71.31 232 GLY A C 1
ATOM 1793 O O . GLY A 1 232 ? 16.658 9.386 3.208 1.00 71.31 232 GLY A O 1
ATOM 1794 N N . LEU A 1 233 ? 16.911 7.834 1.601 1.00 72.00 233 LEU A N 1
ATOM 1795 C CA . LEU A 1 233 ? 15.549 7.294 1.699 1.00 72.00 233 LEU A CA 1
ATOM 1796 C C . LEU A 1 233 ? 15.382 6.339 2.885 1.00 72.00 233 LEU A C 1
ATOM 1798 O O . LEU A 1 233 ? 14.270 6.124 3.369 1.00 72.00 233 LEU A O 1
ATOM 1802 N N . HIS A 1 234 ? 16.489 5.819 3.413 1.00 66.19 234 HIS A N 1
ATOM 1803 C CA . HIS A 1 234 ? 16.524 5.187 4.725 1.00 66.19 234 HIS A CA 1
ATOM 1804 C C . HIS A 1 234 ? 16.816 6.259 5.782 1.00 66.19 234 HIS A C 1
ATOM 1806 O O . HIS A 1 234 ? 17.893 6.849 5.803 1.00 66.19 234 HIS A O 1
ATOM 1812 N N . LEU A 1 235 ? 15.854 6.513 6.679 1.00 55.00 235 LEU A N 1
ATOM 1813 C CA . LEU A 1 235 ? 15.892 7.548 7.735 1.00 55.00 235 LEU A CA 1
ATOM 1814 C C . LEU A 1 235 ? 16.904 7.248 8.868 1.00 55.00 235 LEU A C 1
ATOM 1816 O O . LEU A 1 235 ? 16.597 7.355 10.061 1.00 55.00 235 LEU A O 1
ATOM 1820 N N . GLN A 1 236 ? 18.116 6.819 8.523 1.00 49.22 236 GLN A N 1
ATOM 1821 C CA . GLN A 1 236 ? 19.077 6.295 9.484 1.00 49.22 236 GLN A CA 1
ATOM 1822 C C . GLN A 1 236 ? 19.921 7.395 10.147 1.00 49.22 236 GLN A C 1
ATOM 1824 O O . GLN A 1 236 ? 20.227 7.230 11.323 1.00 49.22 236 GLN A O 1
ATOM 1829 N N . ASN A 1 237 ? 20.201 8.541 9.499 1.00 40.50 237 ASN A N 1
ATOM 1830 C CA . ASN A 1 237 ? 21.013 9.629 10.082 1.00 40.50 237 ASN A CA 1
ATOM 1831 C C . ASN A 1 237 ? 20.610 11.032 9.556 1.00 40.50 237 ASN A C 1
ATOM 1833 O O . ASN A 1 237 ? 20.663 11.261 8.353 1.00 40.50 237 ASN A O 1
ATOM 1837 N N . GLY A 1 238 ? 20.237 11.991 10.428 1.00 47.28 238 GLY A N 1
ATOM 1838 C CA . GLY A 1 238 ? 20.011 13.404 10.035 1.00 47.28 238 GLY A CA 1
ATOM 1839 C C . GLY A 1 238 ? 18.923 14.174 10.810 1.00 47.28 238 GLY A C 1
ATOM 1840 O O . GLY A 1 238 ? 18.386 13.688 11.803 1.00 47.28 238 GLY A O 1
ATOM 1841 N N . CYS A 1 239 ? 18.565 15.385 10.353 1.00 45.00 239 CYS A N 1
ATOM 1842 C CA . CYS A 1 239 ? 17.469 16.205 10.912 1.00 45.00 239 CYS A CA 1
ATOM 1843 C C . CYS A 1 239 ? 16.100 15.500 10.845 1.00 45.00 239 CYS A C 1
ATOM 1845 O O . CYS A 1 239 ? 15.316 15.595 11.795 1.00 45.00 239 CYS A O 1
ATOM 1847 N N . GLY A 1 240 ? 15.873 14.699 9.798 1.00 63.09 240 GLY A N 1
ATOM 1848 C CA . GLY A 1 240 ? 14.715 13.812 9.673 1.00 63.09 240 GLY A CA 1
ATOM 1849 C C . GLY A 1 240 ? 14.634 12.767 10.790 1.00 63.09 240 GLY A C 1
ATOM 1850 O O . GLY A 1 240 ? 13.541 12.389 11.194 1.00 63.09 240 GLY A O 1
ATOM 1851 N N . HIS A 1 241 ? 15.766 12.377 11.393 1.00 72.19 241 HIS A N 1
ATOM 1852 C CA . HIS A 1 241 ? 15.771 11.471 12.544 1.00 72.19 241 HIS A CA 1
ATOM 1853 C C . HIS A 1 241 ? 15.156 12.112 13.789 1.00 72.19 241 HIS A C 1
ATOM 1855 O O . HIS A 1 241 ? 14.459 11.440 14.541 1.00 72.19 241 HIS A O 1
ATOM 1861 N N . ARG A 1 242 ? 15.392 13.412 14.020 1.00 78.81 242 ARG A N 1
ATOM 1862 C CA . ARG A 1 242 ? 14.826 14.126 15.177 1.00 78.81 242 ARG A CA 1
ATOM 1863 C C . ARG A 1 242 ? 13.319 14.325 15.018 1.00 78.81 242 ARG A C 1
ATOM 1865 O O . ARG A 1 242 ? 12.580 14.124 15.976 1.00 78.81 242 ARG A O 1
ATOM 1872 N N . GLN A 1 243 ? 12.878 14.697 13.816 1.00 83.81 243 GLN A N 1
ATOM 1873 C CA . GLN A 1 243 ? 11.453 14.810 13.494 1.00 83.81 243 GLN A CA 1
ATOM 1874 C C . GLN A 1 243 ? 10.756 13.451 13.631 1.00 83.81 243 GLN A C 1
ATOM 1876 O O . GLN A 1 243 ? 9.745 13.359 14.322 1.00 83.81 243 GLN A O 1
ATOM 1881 N N . MET A 1 244 ? 11.352 12.387 13.080 1.00 87.25 244 MET A N 1
ATOM 1882 C CA . MET A 1 244 ? 10.848 11.020 13.222 1.00 87.25 244 MET A CA 1
ATOM 1883 C C . MET A 1 244 ? 10.816 10.564 14.686 1.00 87.25 244 MET A C 1
ATOM 1885 O O . MET A 1 244 ? 9.826 9.992 15.124 1.00 87.25 244 MET A O 1
ATOM 1889 N N . ALA A 1 245 ? 11.852 10.864 15.475 1.00 89.00 245 ALA A N 1
ATOM 1890 C CA . ALA A 1 245 ? 11.881 10.539 16.899 1.00 89.00 245 ALA A CA 1
ATOM 1891 C C . ALA A 1 245 ? 10.732 11.211 17.665 1.00 89.00 245 ALA A C 1
ATOM 1893 O O . ALA A 1 245 ? 10.037 10.543 18.423 1.00 89.00 245 ALA A O 1
ATOM 1894 N N . SER A 1 246 ? 10.495 12.506 17.426 1.00 92.19 246 SER A N 1
ATOM 1895 C CA . SER A 1 246 ? 9.384 13.235 18.050 1.00 92.19 246 SER A CA 1
ATOM 1896 C C . SER A 1 246 ? 8.018 12.703 17.606 1.00 92.19 246 SER A C 1
ATOM 1898 O O . SER A 1 246 ? 7.107 12.586 18.425 1.00 92.19 246 SER A O 1
ATOM 1900 N N . LEU A 1 247 ? 7.868 12.357 16.325 1.00 92.50 247 LEU A N 1
ATOM 1901 C CA . LEU A 1 247 ? 6.645 11.756 15.797 1.00 92.50 247 LEU A CA 1
ATOM 1902 C C . LEU A 1 247 ? 6.368 10.395 16.446 1.00 92.50 247 LEU A C 1
ATOM 1904 O O . LEU A 1 247 ? 5.256 10.158 16.910 1.00 92.50 247 LEU A O 1
ATOM 1908 N N . LEU A 1 248 ? 7.376 9.524 16.531 1.00 94.62 248 LEU A N 1
ATOM 1909 C CA . LEU A 1 248 ? 7.252 8.208 17.156 1.00 94.62 248 LEU A CA 1
ATOM 1910 C C . LEU A 1 248 ? 6.944 8.308 18.649 1.00 94.62 248 LEU A C 1
ATOM 1912 O O . LEU A 1 248 ? 6.080 7.580 19.127 1.00 94.62 248 LEU A O 1
ATOM 1916 N N . GLU A 1 249 ? 7.576 9.232 19.374 1.00 95.31 249 GLU A N 1
ATOM 1917 C CA . GLU A 1 249 ? 7.265 9.477 20.786 1.00 95.31 249 GLU A CA 1
ATOM 1918 C C . GLU A 1 249 ? 5.776 9.821 20.977 1.00 95.31 249 GLU A C 1
ATOM 1920 O O . GLU A 1 249 ? 5.103 9.245 21.837 1.00 95.31 249 GLU A O 1
ATOM 1925 N N . LYS A 1 250 ? 5.233 10.710 20.130 1.00 95.50 250 LYS A N 1
ATOM 1926 C CA . LYS A 1 250 ? 3.798 11.043 20.116 1.00 95.50 250 LYS A CA 1
ATOM 1927 C C . LYS A 1 250 ? 2.937 9.827 19.767 1.00 95.50 250 LYS A C 1
ATOM 1929 O O . LYS A 1 250 ? 1.927 9.610 20.432 1.00 95.50 250 LYS A O 1
ATOM 1934 N N . CYS A 1 251 ? 3.341 9.022 18.778 1.00 96.31 251 CYS A N 1
ATOM 1935 C CA . CYS A 1 251 ? 2.632 7.794 18.407 1.00 96.31 251 CYS A CA 1
ATOM 1936 C C . CYS A 1 251 ? 2.534 6.834 19.597 1.00 96.31 251 CYS A C 1
ATOM 1938 O O . CYS A 1 251 ? 1.438 6.402 19.929 1.00 96.31 251 CYS A O 1
ATOM 1940 N N . PHE A 1 252 ? 3.642 6.545 20.290 1.00 96.81 252 PHE A N 1
ATOM 1941 C CA . PHE A 1 252 ? 3.629 5.642 21.447 1.00 96.81 252 PHE A CA 1
ATOM 1942 C C . PHE A 1 252 ? 2.763 6.167 22.595 1.00 96.81 252 PHE A C 1
ATOM 1944 O O . PHE A 1 252 ? 2.078 5.381 23.246 1.00 96.81 252 PHE A O 1
ATOM 1951 N N . ARG A 1 253 ? 2.759 7.484 22.836 1.00 95.31 253 ARG A N 1
ATOM 1952 C CA . ARG A 1 253 ? 1.897 8.105 23.852 1.00 95.31 253 ARG A CA 1
ATOM 1953 C C . ARG A 1 253 ? 0.413 7.926 23.524 1.00 95.31 253 ARG A C 1
ATOM 1955 O O . ARG A 1 253 ? -0.333 7.460 24.380 1.00 95.31 253 ARG A O 1
ATOM 1962 N N . ARG A 1 254 ? 0.020 8.202 22.278 1.00 95.00 254 ARG A N 1
ATOM 1963 C CA . ARG A 1 254 ? -1.358 8.003 21.800 1.00 95.00 254 ARG A CA 1
ATOM 1964 C C . ARG A 1 254 ? -1.760 6.533 21.809 1.00 95.00 254 ARG A C 1
ATOM 1966 O O . ARG A 1 254 ? -2.840 6.204 22.274 1.00 95.00 254 ARG A O 1
ATOM 1973 N N . MET A 1 255 ? -0.860 5.628 21.427 1.00 95.75 255 MET A N 1
ATOM 1974 C CA . MET A 1 255 ? -1.112 4.185 21.510 1.00 95.75 255 MET A CA 1
ATOM 1975 C C . MET A 1 255 ? -1.298 3.714 22.955 1.00 95.75 255 MET A C 1
ATOM 1977 O O . MET A 1 255 ? -2.092 2.813 23.220 1.00 95.75 255 MET A O 1
ATOM 1981 N N . HIS A 1 256 ? -0.594 4.329 23.906 1.00 94.62 256 HIS A N 1
ATOM 1982 C CA . HIS A 1 256 ? -0.819 4.075 25.321 1.00 94.62 256 HIS A CA 1
ATOM 1983 C C . HIS A 1 256 ? -2.193 4.581 25.785 1.00 94.62 256 HIS A C 1
ATOM 1985 O O . HIS A 1 256 ? -2.901 3.827 26.449 1.00 94.62 256 HIS A O 1
ATOM 1991 N N . GLN A 1 257 ? -2.616 5.786 25.393 1.00 92.25 257 GLN A N 1
ATOM 1992 C CA . GLN A 1 257 ? -3.977 6.285 25.659 1.00 92.25 257 GLN A CA 1
ATOM 1993 C C . GLN A 1 257 ? -5.036 5.364 25.036 1.00 92.25 257 GLN A C 1
ATOM 1995 O O . GLN A 1 257 ? -5.945 4.895 25.719 1.00 92.25 257 GLN A O 1
ATOM 2000 N N . PHE A 1 258 ? -4.847 4.987 23.770 1.00 91.88 258 PHE A N 1
ATOM 2001 C CA . PHE A 1 258 ? -5.688 4.035 23.050 1.00 91.88 258 PHE A CA 1
ATOM 2002 C C . PHE A 1 258 ? -5.806 2.690 23.778 1.00 91.88 258 PHE A C 1
ATOM 2004 O O . PHE A 1 258 ? -6.884 2.096 23.804 1.00 91.88 258 PHE A O 1
ATOM 2011 N N . SER A 1 259 ? -4.735 2.213 24.426 1.00 91.62 259 SER A N 1
ATOM 2012 C CA . SER A 1 259 ? -4.767 0.951 25.177 1.00 91.62 259 SER A CA 1
ATOM 2013 C C . SER A 1 259 ? -5.793 0.953 26.320 1.00 91.62 259 SER A C 1
ATOM 2015 O O . SER A 1 259 ? -6.360 -0.106 26.603 1.00 91.62 259 SER A O 1
ATOM 2017 N N . GLN A 1 260 ? -6.092 2.127 26.894 1.00 90.44 260 GLN A N 1
ATOM 2018 C CA . GLN A 1 260 ? -7.046 2.320 27.995 1.00 90.44 260 GLN A CA 1
ATOM 2019 C C . GLN A 1 260 ? -8.507 2.449 27.538 1.00 90.44 260 GLN A C 1
ATOM 2021 O O . GLN A 1 260 ? -9.409 2.411 28.371 1.00 90.44 260 GLN A O 1
ATOM 2026 N N . ARG A 1 261 ? -8.760 2.592 26.231 1.00 88.31 261 ARG A N 1
ATOM 2027 C CA . ARG A 1 261 ? -10.116 2.715 25.677 1.00 88.31 261 ARG A CA 1
ATOM 2028 C C . ARG A 1 261 ? -10.875 1.384 25.726 1.00 88.31 261 ARG A C 1
ATOM 2030 O O . ARG A 1 261 ? -10.264 0.309 25.687 1.00 88.31 261 ARG A O 1
ATOM 2037 N N . THR A 1 262 ? -12.204 1.447 25.776 1.00 87.56 262 THR A N 1
ATOM 2038 C CA . THR A 1 262 ? -13.072 0.256 25.762 1.00 87.56 262 THR A CA 1
ATOM 2039 C C . THR A 1 262 ? -13.060 -0.442 24.396 1.00 87.56 262 THR A C 1
ATOM 2041 O O . THR A 1 262 ? -12.543 0.107 23.414 1.00 87.56 262 THR A O 1
ATOM 2044 N N . GLN A 1 263 ? -13.606 -1.658 24.294 1.00 84.81 263 GLN A N 1
ATOM 2045 C CA . GLN A 1 263 ? -13.565 -2.395 23.031 1.00 84.81 263 GLN A CA 1
ATOM 2046 C C . GLN A 1 263 ? -14.438 -1.727 21.960 1.00 84.81 263 GLN A C 1
ATOM 2048 O O . GLN A 1 263 ? -14.037 -1.663 20.793 1.00 84.81 263 GLN A O 1
ATOM 2053 N N . LEU A 1 264 ? -15.591 -1.168 22.340 1.00 86.31 264 LEU A N 1
ATOM 2054 C CA . LEU A 1 264 ? -16.454 -0.396 21.449 1.00 86.31 264 LEU A CA 1
ATOM 2055 C C . LEU A 1 264 ? -15.735 0.840 20.909 1.00 86.31 264 LEU A C 1
ATOM 2057 O O . LEU A 1 264 ? -15.714 1.031 19.696 1.00 86.31 264 LEU A O 1
ATOM 2061 N N . GLN A 1 265 ? -15.095 1.635 21.774 1.00 88.88 265 GLN A N 1
ATOM 2062 C CA . GLN A 1 265 ? -14.355 2.831 21.351 1.00 88.88 265 GLN A CA 1
ATOM 2063 C C . GLN A 1 265 ? -13.274 2.476 20.324 1.00 88.88 265 GLN A C 1
ATOM 2065 O O . GLN A 1 265 ? -13.205 3.075 19.252 1.00 88.88 265 GLN A O 1
ATOM 2070 N N . LYS A 1 266 ? -12.484 1.430 20.598 1.00 88.56 266 LYS A N 1
ATOM 2071 C CA . LYS A 1 266 ? -11.454 0.928 19.674 1.00 88.56 266 LYS A CA 1
ATOM 2072 C C . LYS A 1 266 ? -12.048 0.493 18.331 1.00 88.56 266 LYS A C 1
ATOM 2074 O O . LYS A 1 266 ? -11.471 0.775 17.283 1.00 88.56 266 LYS A O 1
ATOM 2079 N N . THR A 1 267 ? -13.207 -0.164 18.355 1.00 87.25 267 THR A N 1
ATOM 2080 C CA . THR A 1 267 ? -13.916 -0.632 17.152 1.00 87.25 267 THR A CA 1
ATOM 2081 C C . THR A 1 267 ? -14.433 0.533 16.309 1.00 87.25 267 THR A C 1
ATOM 2083 O O . THR A 1 267 ? -14.258 0.538 15.091 1.00 87.25 267 THR A O 1
ATOM 2086 N N . VAL A 1 268 ? -15.026 1.540 16.955 1.00 89.81 268 VAL A N 1
ATOM 2087 C CA . VAL A 1 268 ? -15.499 2.768 16.307 1.00 89.81 268 VAL A CA 1
ATOM 2088 C C . VAL A 1 268 ? -14.331 3.500 15.651 1.00 89.81 268 VAL A C 1
ATOM 2090 O O . VAL A 1 268 ? -14.375 3.758 14.450 1.00 89.81 268 VAL A O 1
ATOM 2093 N N . MET A 1 269 ? -13.246 3.746 16.386 1.00 91.69 269 MET A N 1
ATOM 2094 C CA . MET A 1 269 ? -12.056 4.412 15.845 1.00 91.69 269 MET A CA 1
ATOM 2095 C C . MET A 1 269 ? -11.462 3.642 14.656 1.00 91.69 269 MET A C 1
ATOM 2097 O O . MET A 1 269 ? -11.155 4.237 13.622 1.00 91.69 269 MET A O 1
ATOM 2101 N N . TYR A 1 270 ? -11.375 2.310 14.753 1.00 90.25 270 TYR A N 1
ATOM 2102 C CA . TYR A 1 270 ? -10.908 1.470 13.647 1.00 90.25 270 TYR A CA 1
ATOM 2103 C C . TYR A 1 270 ? -11.796 1.610 12.406 1.00 90.25 270 TYR A C 1
ATOM 2105 O O . TYR A 1 270 ? -11.291 1.754 11.293 1.00 90.25 270 TYR A O 1
ATOM 2113 N N . SER A 1 271 ? -13.121 1.625 12.584 1.00 88.94 271 SER A N 1
ATOM 2114 C CA . SER A 1 271 ? -14.063 1.805 11.474 1.00 88.94 271 SER A CA 1
ATOM 2115 C C . SER A 1 271 ? -13.891 3.150 10.763 1.00 88.94 271 SER A C 1
ATOM 2117 O O . SER A 1 271 ? -13.956 3.214 9.535 1.00 88.94 271 SER A O 1
ATOM 2119 N N . MET A 1 272 ? -13.584 4.213 11.514 1.00 91.56 272 MET A N 1
ATOM 2120 C CA . MET A 1 272 ? -13.298 5.531 10.948 1.00 91.56 272 MET A CA 1
ATOM 2121 C C . MET A 1 272 ? -12.051 5.492 10.069 1.00 91.56 272 MET A C 1
ATOM 2123 O O . MET A 1 272 ? -12.099 5.930 8.924 1.00 91.56 272 MET A O 1
ATOM 2127 N N . VAL A 1 273 ? -10.958 4.893 10.548 1.00 91.94 273 VAL A N 1
ATOM 2128 C CA . VAL A 1 273 ? -9.724 4.731 9.759 1.00 91.94 273 VAL A CA 1
ATOM 2129 C C . VAL A 1 273 ? -9.932 3.849 8.526 1.00 91.94 273 VAL A C 1
ATOM 2131 O O . VAL A 1 273 ? -9.356 4.131 7.470 1.00 91.94 273 VAL A O 1
ATOM 2134 N N . ALA A 1 274 ? -10.748 2.799 8.637 1.00 87.12 274 ALA A N 1
ATOM 2135 C CA . ALA A 1 274 ? -11.028 1.882 7.538 1.00 87.12 274 ALA A CA 1
ATOM 2136 C C . ALA A 1 274 ? -11.754 2.580 6.374 1.00 87.12 274 ALA A C 1
ATOM 2138 O O . ALA A 1 274 ? -11.395 2.372 5.214 1.00 87.12 274 ALA A O 1
ATOM 2139 N N . PHE A 1 275 ? -12.729 3.448 6.659 1.00 86.06 275 PHE A N 1
ATOM 2140 C CA . PHE A 1 275 ? -13.612 4.004 5.626 1.00 86.06 275 PHE A CA 1
ATOM 2141 C C . PHE A 1 275 ? -13.343 5.463 5.250 1.00 86.06 275 PHE A C 1
ATOM 2143 O O . PHE A 1 275 ? -13.702 5.876 4.142 1.00 86.06 275 PHE A O 1
ATOM 2150 N N . ALA A 1 276 ? -12.706 6.249 6.119 1.00 87.25 276 ALA A N 1
ATOM 2151 C CA . ALA A 1 276 ? -12.407 7.649 5.840 1.00 87.25 276 ALA A CA 1
ATOM 2152 C C . ALA A 1 276 ? -11.212 7.824 4.877 1.00 87.25 276 ALA A C 1
ATOM 2154 O O . ALA A 1 276 ? -10.327 6.962 4.808 1.00 87.25 276 ALA A O 1
ATOM 2155 N N . PRO A 1 277 ? -11.149 8.948 4.135 1.00 82.06 277 PRO A N 1
ATOM 2156 C CA . PRO A 1 277 ? -9.964 9.323 3.366 1.00 82.06 277 PRO A CA 1
ATOM 2157 C C . PRO A 1 277 ? -8.751 9.566 4.273 1.00 82.06 277 PRO A C 1
ATOM 2159 O O . PRO A 1 277 ? -8.876 10.166 5.339 1.00 82.06 277 PRO A O 1
ATOM 2162 N N . LEU A 1 278 ? -7.560 9.172 3.813 1.00 83.69 278 LEU A N 1
ATOM 2163 C CA . LEU A 1 278 ? -6.313 9.274 4.587 1.00 83.69 278 LEU A CA 1
ATOM 2164 C C . LEU A 1 278 ? -5.304 10.290 4.024 1.00 83.69 278 LEU A C 1
ATOM 2166 O O . LEU A 1 278 ? -4.122 10.228 4.336 1.00 83.69 278 LEU A O 1
ATOM 2170 N N . HIS A 1 279 ? -5.740 11.226 3.181 1.00 75.06 279 HIS A N 1
ATOM 2171 C CA . HIS A 1 279 ? -4.830 12.082 2.400 1.00 75.06 279 HIS A CA 1
ATOM 2172 C C . HIS A 1 279 ? -4.416 13.394 3.089 1.00 75.06 279 HIS A C 1
ATOM 2174 O O . HIS A 1 279 ? -3.965 14.319 2.418 1.00 75.06 279 HIS A O 1
ATOM 2180 N N . ASN A 1 280 ? -4.572 13.521 4.409 1.00 81.25 280 ASN A N 1
ATOM 2181 C CA . ASN A 1 280 ? -4.107 14.714 5.124 1.00 81.25 280 ASN A CA 1
ATOM 2182 C C . ASN A 1 280 ? -2.652 14.566 5.600 1.00 81.25 280 ASN A C 1
ATOM 2184 O O . ASN A 1 280 ? -2.123 13.461 5.719 1.00 81.25 280 ASN A O 1
ATOM 2188 N N . HIS A 1 281 ? -2.013 15.702 5.896 1.00 82.19 281 HIS A N 1
ATOM 2189 C CA . HIS A 1 281 ? -0.610 15.753 6.317 1.00 82.19 281 HIS A CA 1
ATOM 2190 C C . HIS A 1 281 ? -0.317 14.864 7.536 1.00 82.19 281 HIS A C 1
ATOM 2192 O O . HIS A 1 281 ? 0.698 14.175 7.579 1.00 82.19 281 HIS A O 1
ATOM 2198 N N . HIS A 1 282 ? -1.222 14.844 8.514 1.00 85.44 282 HIS A N 1
ATOM 2199 C CA . HIS A 1 282 ? -1.070 14.041 9.727 1.00 85.44 282 HIS A CA 1
ATOM 2200 C C . HIS A 1 282 ? -1.054 12.531 9.421 1.00 85.44 282 HIS A C 1
ATOM 2202 O O . HIS A 1 282 ? -0.163 11.815 9.876 1.00 85.44 282 HIS A O 1
ATOM 2208 N N . MET A 1 283 ? -1.973 12.041 8.586 1.00 88.31 283 MET A N 1
ATOM 2209 C CA . MET A 1 283 ? -2.004 10.636 8.161 1.00 88.31 283 MET A CA 1
ATOM 2210 C C . MET A 1 283 ? -0.786 10.250 7.321 1.00 88.31 283 MET A C 1
ATOM 2212 O O . MET A 1 283 ? -0.265 9.142 7.462 1.00 88.31 283 MET A O 1
ATOM 2216 N N . GLU A 1 284 ? -0.281 11.178 6.511 1.00 83.75 284 GLU A N 1
ATOM 2217 C CA . GLU A 1 284 ? 0.944 10.981 5.740 1.00 83.75 284 GLU A CA 1
ATOM 2218 C C . GLU A 1 284 ? 2.175 10.839 6.651 1.00 83.75 284 GLU A C 1
ATOM 2220 O O . GLU A 1 284 ? 2.985 9.929 6.474 1.00 83.75 284 GLU A O 1
ATOM 2225 N N . GLN A 1 285 ? 2.283 11.645 7.710 1.00 87.56 285 GLN A N 1
ATOM 2226 C CA . GLN A 1 285 ? 3.335 11.469 8.716 1.00 87.56 285 GLN A CA 1
ATOM 2227 C C . GLN A 1 285 ? 3.266 10.083 9.374 1.00 87.56 285 GLN A C 1
ATOM 2229 O O . GLN A 1 285 ? 4.283 9.391 9.488 1.00 87.56 285 GLN A O 1
ATOM 2234 N N . LEU A 1 286 ? 2.069 9.638 9.767 1.00 92.19 286 LEU A N 1
ATOM 2235 C CA . LEU A 1 286 ? 1.882 8.313 10.363 1.00 92.19 286 LEU A CA 1
ATOM 2236 C C . LEU A 1 286 ? 2.193 7.176 9.386 1.00 92.19 286 LEU A C 1
ATOM 2238 O O . LEU A 1 286 ? 2.720 6.146 9.812 1.00 92.19 286 LEU A O 1
ATOM 2242 N N . ARG A 1 287 ? 1.929 7.366 8.087 1.00 89.19 287 ARG A N 1
ATOM 2243 C CA . ARG A 1 287 ? 2.335 6.448 7.015 1.00 89.19 287 ARG A CA 1
ATOM 2244 C C . ARG A 1 287 ? 3.849 6.281 6.970 1.00 89.19 287 ARG A C 1
ATOM 2246 O O . ARG A 1 287 ? 4.341 5.153 6.974 1.00 89.19 287 ARG A O 1
ATOM 2253 N N . VAL A 1 288 ? 4.593 7.387 6.976 1.00 86.38 288 VAL A N 1
ATOM 2254 C CA . VAL A 1 288 ? 6.062 7.352 6.982 1.00 86.38 288 VAL A CA 1
ATOM 2255 C C . VAL A 1 288 ? 6.584 6.678 8.258 1.00 86.38 288 VAL A C 1
ATOM 2257 O O . VAL A 1 288 ? 7.493 5.851 8.183 1.00 86.38 288 VAL A O 1
ATOM 2260 N N . ALA A 1 289 ? 5.982 6.960 9.418 1.00 91.19 289 ALA A N 1
ATOM 2261 C CA . ALA A 1 289 ? 6.352 6.320 10.681 1.00 91.19 289 ALA A CA 1
ATOM 2262 C C . ALA A 1 289 ? 6.099 4.800 10.677 1.00 91.19 289 ALA A C 1
ATOM 2264 O O . ALA A 1 289 ? 6.953 4.039 11.135 1.00 91.19 289 ALA A O 1
ATOM 2265 N N . PHE A 1 290 ? 4.981 4.346 10.101 1.00 91.94 290 PHE A N 1
ATOM 2266 C CA . PHE A 1 290 ? 4.682 2.921 9.928 1.00 91.94 290 PHE A CA 1
ATOM 2267 C C . PHE A 1 290 ? 5.729 2.220 9.053 1.00 91.94 290 PHE A C 1
ATOM 2269 O O . PHE A 1 290 ? 6.292 1.198 9.443 1.00 91.94 290 PHE A O 1
ATOM 2276 N N . LEU A 1 291 ? 6.045 2.796 7.889 1.00 86.69 291 LEU A N 1
ATOM 2277 C CA . LEU A 1 291 ? 7.026 2.229 6.957 1.00 86.69 291 LEU A CA 1
ATOM 2278 C C . LEU A 1 291 ? 8.449 2.214 7.535 1.00 86.69 291 LEU A C 1
ATOM 2280 O O . LEU A 1 291 ? 9.252 1.344 7.182 1.00 86.69 291 LEU A O 1
ATOM 2284 N N . PHE A 1 292 ? 8.763 3.163 8.420 1.00 86.00 292 PHE A N 1
ATOM 2285 C CA . PHE A 1 292 ? 10.002 3.180 9.194 1.00 86.00 292 PHE A CA 1
ATOM 2286 C C . PHE A 1 292 ? 10.031 2.088 10.275 1.00 86.00 292 PHE A C 1
ATOM 2288 O O . PHE A 1 292 ? 11.080 1.483 10.512 1.00 86.00 292 PHE A O 1
ATOM 2295 N N . ALA A 1 293 ? 8.891 1.828 10.920 1.00 88.44 293 ALA A N 1
ATOM 2296 C CA . ALA A 1 293 ? 8.744 0.810 11.953 1.00 88.44 293 ALA A CA 1
ATOM 2297 C C . ALA A 1 293 ? 8.808 -0.626 11.397 1.00 88.44 293 ALA A C 1
ATOM 2299 O O . ALA A 1 293 ? 9.417 -1.488 12.032 1.00 88.44 293 ALA A O 1
ATOM 2300 N N . ASP A 1 294 ? 8.246 -0.885 10.210 1.00 85.81 294 ASP A N 1
ATOM 2301 C CA . ASP A 1 294 ? 8.356 -2.178 9.513 1.00 85.81 294 ASP A CA 1
ATOM 2302 C C . ASP A 1 294 ? 9.745 -2.328 8.862 1.00 85.81 294 ASP A C 1
ATOM 2304 O O . ASP A 1 294 ? 9.950 -2.095 7.664 1.00 85.81 294 ASP A O 1
ATOM 2308 N N . ARG A 1 295 ? 10.746 -2.673 9.680 1.00 78.44 295 ARG A N 1
ATOM 2309 C CA . ARG A 1 295 ? 12.139 -2.883 9.245 1.00 78.44 295 ARG A CA 1
ATOM 2310 C C . ARG A 1 295 ? 12.314 -4.189 8.484 1.00 78.44 295 ARG A C 1
ATOM 2312 O O . ARG A 1 295 ? 13.065 -4.241 7.510 1.00 78.44 295 ARG A O 1
ATOM 2319 N N . GLY A 1 296 ? 11.624 -5.235 8.926 1.00 72.94 296 GLY A N 1
ATOM 2320 C CA . GLY A 1 296 ? 11.621 -6.549 8.306 1.00 72.94 296 GLY A CA 1
ATOM 2321 C C . GLY A 1 296 ? 10.985 -6.550 6.921 1.00 72.94 296 GLY A C 1
ATOM 2322 O O . GLY A 1 296 ? 11.228 -7.497 6.173 1.00 72.94 296 GLY A O 1
ATOM 2323 N N . LYS A 1 297 ? 10.224 -5.499 6.570 1.00 75.69 297 LYS A N 1
ATOM 2324 C CA . LYS A 1 297 ? 9.388 -5.432 5.361 1.00 75.69 297 LYS A CA 1
ATOM 2325 C C . LYS A 1 297 ? 8.449 -6.630 5.320 1.00 75.69 297 LYS A C 1
ATOM 2327 O O . LYS A 1 297 ? 8.291 -7.301 4.304 1.00 75.69 297 LYS A O 1
ATOM 2332 N N . SER A 1 298 ? 7.890 -6.932 6.491 1.00 69.12 298 SER A N 1
ATOM 2333 C CA . SER A 1 298 ? 7.181 -8.172 6.778 1.00 69.12 298 SER A CA 1
ATOM 2334 C C . SER A 1 298 ? 5.665 -8.031 6.636 1.00 69.12 298 SER A C 1
ATOM 2336 O O . SER A 1 298 ? 4.933 -8.927 7.065 1.00 69.12 298 SER A O 1
ATOM 2338 N N . ALA A 1 299 ? 5.214 -6.939 6.007 1.00 74.25 299 ALA A N 1
ATOM 2339 C CA . ALA A 1 299 ? 3.812 -6.635 5.763 1.00 74.25 299 ALA A CA 1
ATOM 2340 C C . ALA A 1 299 ? 3.037 -6.353 7.064 1.00 74.25 299 ALA A C 1
ATOM 2342 O O . ALA A 1 299 ? 1.925 -6.838 7.260 1.00 74.25 299 ALA A O 1
ATOM 2343 N N . GLY A 1 300 ? 3.671 -5.606 7.972 1.00 87.06 300 GLY A N 1
ATOM 2344 C CA . GLY A 1 300 ? 3.162 -5.289 9.305 1.00 87.06 300 GLY A CA 1
ATOM 2345 C C . GLY A 1 300 ? 4.274 -5.277 10.351 1.00 87.06 300 GLY A C 1
ATOM 2346 O O . GLY A 1 300 ? 5.325 -5.892 10.164 1.00 87.06 300 GLY A O 1
ATOM 2347 N N . ILE A 1 301 ? 4.033 -4.599 11.472 1.00 93.25 301 ILE A N 1
ATOM 2348 C CA . ILE A 1 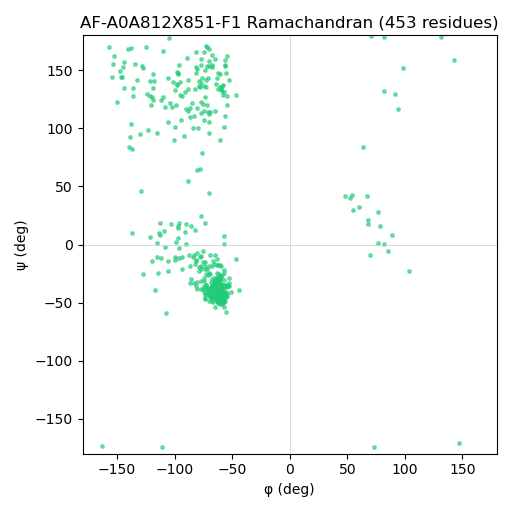301 ? 5.033 -4.421 12.532 1.00 93.25 301 ILE A CA 1
ATOM 2349 C C . ILE A 1 301 ? 4.911 -5.579 13.523 1.00 93.25 301 ILE A C 1
ATOM 2351 O O . ILE A 1 301 ? 3.884 -5.743 14.181 1.00 93.25 301 ILE A O 1
ATOM 2355 N N . SER A 1 302 ? 5.945 -6.403 13.658 1.00 93.69 302 SER A N 1
ATOM 2356 C CA . SER A 1 302 ? 5.960 -7.472 14.660 1.00 93.69 302 SER A CA 1
ATOM 2357 C C . SER A 1 302 ? 6.074 -6.920 16.087 1.00 93.69 302 SER A C 1
ATOM 2359 O O . SER A 1 302 ? 6.598 -5.832 16.317 1.00 93.69 302 SER A O 1
ATOM 2361 N N . CYS A 1 303 ? 5.655 -7.707 17.086 1.00 94.56 303 CYS A N 1
ATOM 2362 C CA . CYS A 1 303 ? 5.832 -7.350 18.503 1.00 94.56 303 CYS A CA 1
ATOM 2363 C C . CYS A 1 303 ? 7.304 -7.052 18.844 1.00 94.56 303 CYS A C 1
ATOM 2365 O O . CYS A 1 303 ? 7.597 -6.170 19.648 1.00 94.56 303 CYS A O 1
ATOM 2367 N N . PHE A 1 304 ? 8.241 -7.772 18.218 1.00 93.38 304 PHE A N 1
ATOM 2368 C CA . PHE A 1 304 ? 9.669 -7.539 18.405 1.00 93.38 304 PHE A CA 1
ATOM 2369 C C . PHE A 1 304 ? 10.087 -6.158 17.883 1.00 93.38 304 PHE A C 1
ATOM 2371 O O . PHE A 1 304 ? 10.623 -5.366 18.656 1.00 93.38 304 PHE A O 1
ATOM 2378 N N . GLU A 1 305 ? 9.771 -5.842 16.623 1.00 93.94 305 GLU A N 1
ATOM 2379 C CA . GLU A 1 305 ? 10.079 -4.538 16.014 1.00 93.94 305 GLU A CA 1
ATOM 2380 C C . GLU A 1 305 ? 9.429 -3.387 16.784 1.00 93.94 305 GLU A C 1
ATOM 2382 O O . GLU A 1 305 ? 10.080 -2.381 17.061 1.00 93.94 305 GLU A O 1
ATOM 2387 N N . PHE A 1 306 ? 8.172 -3.563 17.201 1.00 95.75 306 PHE A N 1
ATOM 2388 C CA . PHE A 1 306 ? 7.439 -2.584 17.997 1.00 95.75 306 PHE A CA 1
ATOM 2389 C C . PHE A 1 306 ? 8.138 -2.285 19.329 1.00 95.75 306 PHE A C 1
ATOM 2391 O O . PHE A 1 306 ? 8.327 -1.124 19.690 1.00 95.75 306 PHE A O 1
ATOM 2398 N N . VAL A 1 307 ? 8.555 -3.325 20.061 1.00 96.06 307 VAL A N 1
ATOM 2399 C CA . VAL A 1 307 ? 9.238 -3.172 21.354 1.00 96.06 307 VAL A CA 1
ATOM 2400 C C . VAL A 1 307 ? 10.628 -2.561 21.180 1.00 96.06 307 VAL A C 1
ATOM 2402 O O . VAL A 1 307 ? 11.018 -1.713 21.982 1.00 96.06 307 VAL A O 1
ATOM 2405 N N . GLU A 1 308 ? 11.385 -2.952 20.152 1.00 94.12 308 GLU A N 1
ATOM 2406 C CA . GLU A 1 308 ? 12.683 -2.332 19.858 1.00 94.12 308 GLU A CA 1
ATOM 2407 C C . GLU A 1 308 ? 12.545 -0.843 19.535 1.00 94.12 308 GLU A C 1
ATOM 2409 O O . GLU A 1 308 ? 13.310 -0.021 20.047 1.00 94.12 308 GLU A O 1
ATOM 2414 N N . LEU A 1 309 ? 11.544 -0.487 18.728 1.00 93.06 309 LEU A N 1
ATOM 2415 C CA . LEU A 1 309 ? 11.253 0.895 18.376 1.00 93.06 309 LEU A CA 1
ATOM 2416 C C . LEU A 1 309 ? 10.829 1.700 19.610 1.00 93.06 309 LEU A C 1
ATOM 2418 O O . LEU A 1 309 ? 11.381 2.769 19.869 1.00 93.06 309 LEU A O 1
ATOM 2422 N N . GLY A 1 310 ? 9.916 1.158 20.417 1.00 94.38 310 GLY A N 1
ATOM 2423 C CA . GLY A 1 310 ? 9.426 1.800 21.634 1.00 94.38 310 GLY A CA 1
ATOM 2424 C C . GLY A 1 310 ? 10.528 2.051 22.657 1.00 94.38 310 GLY A C 1
ATOM 2425 O O . GLY A 1 310 ? 10.602 3.143 23.211 1.00 94.38 310 GLY A O 1
ATOM 2426 N N . ARG A 1 311 ? 11.456 1.107 22.849 1.00 95.38 311 ARG A N 1
ATOM 2427 C CA . ARG A 1 311 ? 12.619 1.300 23.737 1.00 95.38 311 ARG A CA 1
ATOM 2428 C C . ARG A 1 311 ? 13.531 2.444 23.297 1.00 95.38 311 ARG A C 1
ATOM 2430 O O . ARG A 1 311 ? 14.213 3.029 24.132 1.00 95.38 311 ARG A O 1
ATOM 2437 N N . ARG A 1 312 ? 13.594 2.723 21.992 1.00 92.44 312 ARG A N 1
ATOM 2438 C CA . ARG A 1 312 ? 14.453 3.772 21.430 1.00 92.44 312 ARG A CA 1
ATOM 2439 C C . ARG A 1 312 ? 13.785 5.146 21.422 1.00 92.44 312 ARG A C 1
ATOM 2441 O O . ARG A 1 312 ? 14.488 6.144 21.548 1.00 92.44 312 ARG A O 1
ATOM 2448 N N . TYR A 1 313 ? 12.467 5.194 21.240 1.00 93.56 313 TYR A N 1
ATOM 2449 C CA . TYR A 1 313 ? 11.730 6.433 20.961 1.00 93.56 313 TYR A CA 1
ATOM 2450 C C . TYR A 1 313 ? 10.630 6.765 21.978 1.00 93.56 313 TYR A C 1
ATOM 2452 O O . TYR A 1 313 ? 9.882 7.714 21.770 1.00 93.56 313 TYR A O 1
ATOM 2460 N N . SER A 1 314 ? 10.512 6.014 23.073 1.00 93.56 314 SER A N 1
ATOM 2461 C CA . SER A 1 314 ? 9.550 6.284 24.145 1.00 93.56 314 SER A CA 1
ATOM 2462 C C . SER A 1 314 ? 10.158 6.032 25.526 1.00 93.56 314 SER A C 1
ATOM 2464 O O . SER A 1 314 ? 11.227 5.434 25.649 1.00 93.56 314 SER A O 1
ATOM 2466 N N . SER A 1 315 ? 9.457 6.466 26.573 1.00 93.88 315 SER A N 1
ATOM 2467 C CA . SER A 1 315 ? 9.825 6.221 27.972 1.00 93.88 315 SER A CA 1
ATOM 2468 C C . SER A 1 315 ? 9.235 4.929 28.553 1.00 93.88 315 SER A C 1
ATOM 2470 O O . SER A 1 315 ? 9.441 4.652 29.732 1.00 93.88 315 SER A O 1
ATOM 2472 N N . PHE A 1 316 ? 8.479 4.156 27.767 1.00 96.25 316 PHE A N 1
ATOM 2473 C CA . PHE A 1 316 ? 7.783 2.965 28.255 1.00 96.25 316 PHE A CA 1
ATOM 2474 C C . PHE A 1 316 ? 8.731 1.780 28.456 1.00 96.25 316 PHE A C 1
ATOM 2476 O O . PHE A 1 316 ? 9.651 1.527 27.673 1.00 96.25 316 PHE A O 1
ATOM 2483 N N . SER A 1 317 ? 8.467 0.995 29.498 1.00 96.56 317 SER A N 1
ATOM 2484 C CA . SER A 1 317 ? 9.151 -0.267 29.744 1.00 96.56 317 SER A CA 1
ATOM 2485 C C . SER A 1 317 ? 8.795 -1.314 28.686 1.00 96.56 317 SER A C 1
ATOM 2487 O O . SER A 1 317 ? 7.792 -1.247 27.977 1.00 96.56 317 SER A O 1
ATOM 2489 N N . SER A 1 318 ? 9.607 -2.368 28.612 1.00 96.38 318 SER A N 1
ATOM 2490 C CA . SER A 1 318 ? 9.365 -3.464 27.661 1.00 96.38 318 SER A CA 1
ATOM 2491 C C . SER A 1 318 ? 8.047 -4.196 27.915 1.00 96.38 318 SER A C 1
ATOM 2493 O O . SER A 1 318 ? 7.472 -4.752 26.986 1.00 96.38 318 SER A O 1
ATOM 2495 N N . THR A 1 319 ? 7.597 -4.228 29.169 1.00 96.31 319 THR A N 1
ATOM 2496 C CA . THR A 1 319 ? 6.340 -4.864 29.567 1.00 96.31 319 THR A CA 1
ATOM 2497 C C . THR A 1 319 ? 5.154 -4.015 29.127 1.00 96.31 319 THR A C 1
ATOM 2499 O O . THR A 1 319 ? 4.245 -4.538 28.487 1.00 96.31 319 THR A O 1
ATOM 2502 N N . GLU A 1 320 ? 5.208 -2.702 29.370 1.00 96.44 320 GLU A N 1
ATOM 2503 C CA . GLU A 1 320 ? 4.181 -1.758 28.913 1.00 96.44 320 GLU A CA 1
ATOM 2504 C C . GLU A 1 320 ? 4.067 -1.762 27.388 1.00 96.44 320 GLU A C 1
ATOM 2506 O O . GLU A 1 320 ? 2.970 -1.882 26.858 1.00 96.44 320 GLU A O 1
ATOM 2511 N N . LEU A 1 321 ? 5.191 -1.747 26.663 1.00 97.50 321 LEU A N 1
ATOM 2512 C CA . LEU A 1 321 ? 5.189 -1.809 25.197 1.00 97.50 321 LEU A CA 1
ATOM 2513 C C . LEU A 1 321 ? 4.534 -3.087 24.659 1.00 97.50 321 LEU A C 1
ATOM 2515 O O . LEU A 1 321 ? 3.818 -3.037 23.662 1.00 97.50 321 LEU A O 1
ATOM 2519 N N . ARG A 1 322 ? 4.736 -4.235 25.317 1.00 96.62 322 ARG A N 1
ATOM 2520 C CA . ARG A 1 322 ? 4.058 -5.485 24.936 1.00 96.62 322 ARG A CA 1
ATOM 2521 C C . ARG A 1 322 ? 2.553 -5.419 25.185 1.00 96.62 322 ARG A C 1
ATOM 2523 O O . ARG A 1 322 ? 1.798 -5.965 24.385 1.00 96.62 322 ARG A O 1
ATOM 2530 N N . GLN A 1 323 ? 2.119 -4.753 26.253 1.00 94.56 323 GLN A N 1
ATOM 2531 C CA . GLN A 1 323 ? 0.701 -4.548 26.549 1.00 94.56 323 GLN A CA 1
ATOM 2532 C C . GLN A 1 323 ? 0.048 -3.572 25.559 1.00 94.56 323 GLN A C 1
ATOM 2534 O O . GLN A 1 323 ? -1.034 -3.852 25.041 1.00 94.56 323 GLN A O 1
ATOM 2539 N N . ILE A 1 324 ? 0.731 -2.474 25.226 1.00 96.00 324 ILE A N 1
ATOM 2540 C CA . ILE A 1 324 ? 0.301 -1.532 24.184 1.00 96.00 324 ILE A CA 1
ATOM 2541 C C . ILE A 1 324 ? 0.178 -2.267 22.843 1.00 96.00 324 ILE A C 1
ATOM 2543 O O . ILE A 1 324 ? -0.853 -2.181 22.186 1.00 96.00 324 ILE A O 1
ATOM 2547 N N . PHE A 1 325 ? 1.175 -3.072 22.467 1.00 96.00 325 PHE A N 1
ATOM 2548 C CA . PHE A 1 325 ? 1.104 -3.876 21.246 1.00 96.00 325 PHE A CA 1
ATOM 2549 C C . PHE A 1 325 ? -0.089 -4.839 21.253 1.00 96.00 325 PHE A C 1
ATOM 2551 O O . PHE A 1 325 ? -0.816 -4.927 20.268 1.00 96.00 325 PHE A O 1
ATOM 2558 N N . ALA A 1 326 ? -0.302 -5.565 22.354 1.00 91.75 326 ALA A N 1
ATOM 2559 C CA . ALA A 1 326 ? -1.379 -6.547 22.457 1.00 91.75 326 ALA A CA 1
ATOM 2560 C C . ALA A 1 326 ? -2.777 -5.914 22.362 1.00 91.75 326 ALA A C 1
ATOM 2562 O O . ALA A 1 326 ? -3.692 -6.549 21.850 1.00 91.75 326 ALA A O 1
ATOM 2563 N N . THR A 1 327 ? -2.938 -4.676 22.837 1.00 89.31 327 THR A N 1
ATOM 2564 C CA . THR A 1 327 ? -4.207 -3.931 22.766 1.00 89.31 327 THR A CA 1
ATOM 2565 C C . THR A 1 327 ? -4.419 -3.242 21.419 1.00 89.31 327 THR A C 1
ATOM 2567 O O . THR A 1 327 ? -5.555 -3.165 20.959 1.00 89.31 327 THR A O 1
ATOM 2570 N N . ALA A 1 328 ? -3.349 -2.776 20.768 1.00 90.69 328 ALA A N 1
ATOM 2571 C CA . ALA A 1 328 ? -3.406 -2.205 19.423 1.00 90.69 328 ALA A CA 1
ATOM 2572 C C . ALA A 1 328 ? -3.594 -3.274 18.330 1.00 90.69 328 ALA A C 1
ATOM 2574 O O . ALA A 1 328 ? -4.236 -3.008 17.318 1.00 90.69 328 ALA A O 1
ATOM 2575 N N . ASN A 1 329 ? -3.076 -4.491 18.535 1.00 88.31 329 ASN A N 1
ATOM 2576 C CA . ASN A 1 329 ? -3.273 -5.639 17.644 1.00 88.31 329 ASN A CA 1
ATOM 2577 C C . ASN A 1 329 ? -4.653 -6.269 17.861 1.00 88.31 329 ASN A C 1
ATOM 2579 O O . ASN A 1 329 ? -4.787 -7.402 18.337 1.00 88.31 329 ASN A O 1
ATOM 2583 N N . VAL A 1 330 ? -5.682 -5.493 17.534 1.00 78.62 330 VAL A N 1
ATOM 2584 C CA . VAL A 1 330 ? -7.084 -5.881 17.643 1.00 78.62 330 VAL A CA 1
ATOM 2585 C C . VAL A 1 330 ? -7.295 -7.178 16.856 1.00 78.62 330 VAL A C 1
ATOM 2587 O O . VAL A 1 330 ? -7.808 -8.149 17.400 1.00 78.62 330 VAL A O 1
ATOM 2590 N N . SER A 1 331 ? -6.760 -7.272 15.638 1.00 77.06 331 SER A N 1
ATOM 2591 C CA . SER A 1 331 ? -6.847 -8.421 14.733 1.00 77.06 331 SER A CA 1
ATOM 2592 C C . SER A 1 331 ? -6.269 -9.740 15.266 1.00 77.06 331 SER A C 1
ATOM 2594 O O . SER A 1 331 ? -6.611 -10.809 14.751 1.00 77.06 331 SER A O 1
ATOM 2596 N N . LYS A 1 332 ? -5.413 -9.694 16.297 1.00 82.00 332 LYS A N 1
ATOM 2597 C CA . LYS A 1 332 ? -4.691 -10.842 16.880 1.00 82.00 332 LYS A CA 1
ATOM 2598 C C . LYS A 1 332 ? -3.879 -11.631 15.848 1.00 82.00 332 LYS A C 1
ATOM 2600 O O . LYS A 1 332 ? -3.652 -12.830 16.003 1.00 82.00 332 LYS A O 1
ATOM 2605 N N . THR A 1 333 ? -3.400 -10.964 14.801 1.00 82.19 333 THR A N 1
ATOM 2606 C CA . THR A 1 333 ? -2.599 -11.594 13.736 1.00 82.19 333 THR A CA 1
ATOM 2607 C C . THR A 1 333 ? -1.143 -11.825 14.152 1.00 82.19 333 THR A C 1
ATOM 2609 O O . THR A 1 333 ? -0.396 -12.518 13.463 1.00 82.19 333 THR A O 1
ATOM 2612 N N . GLY A 1 334 ? -0.719 -11.248 15.282 1.00 86.69 334 GLY A N 1
ATOM 2613 C CA . GLY A 1 334 ? 0.665 -11.288 15.764 1.00 86.69 334 GLY A CA 1
ATOM 2614 C C . GLY A 1 334 ? 1.555 -10.190 15.172 1.00 86.69 334 GLY A C 1
ATOM 2615 O O . GLY A 1 334 ? 2.692 -10.015 15.616 1.00 86.69 334 GLY A O 1
ATOM 2616 N N . LYS A 1 335 ? 1.026 -9.412 14.223 1.00 91.19 335 LYS A N 1
ATOM 2617 C CA . LYS A 1 335 ? 1.623 -8.191 13.675 1.00 91.19 335 LYS A CA 1
ATOM 2618 C C . LYS A 1 335 ? 0.620 -7.050 13.764 1.00 91.19 335 LYS A C 1
ATOM 2620 O O . LYS A 1 335 ? -0.576 -7.300 13.771 1.00 91.19 335 LYS A O 1
ATOM 2625 N N . LEU A 1 336 ? 1.107 -5.825 13.869 1.00 92.69 336 LEU A N 1
ATOM 2626 C CA . LEU A 1 336 ? 0.275 -4.637 13.782 1.00 92.69 336 LEU A CA 1
ATOM 2627 C C . LEU A 1 336 ? 0.141 -4.250 12.306 1.00 92.69 336 LEU A C 1
ATOM 2629 O O . LEU A 1 336 ? 1.146 -3.972 11.643 1.00 92.69 336 LEU A O 1
ATOM 2633 N N . SER A 1 337 ? -1.087 -4.292 11.802 1.00 91.38 337 SER A N 1
ATOM 2634 C CA . SER A 1 337 ? -1.454 -3.863 10.450 1.00 91.38 337 SER A CA 1
ATOM 2635 C C . SER A 1 337 ? -1.396 -2.338 10.306 1.00 91.38 337 SER A C 1
ATOM 2637 O O . SER A 1 337 ? -1.229 -1.608 11.290 1.00 91.38 337 SER A O 1
ATOM 2639 N N . TYR A 1 338 ? -1.505 -1.837 9.074 1.00 92.25 338 TYR A N 1
ATOM 2640 C CA . TYR A 1 338 ? -1.418 -0.403 8.815 1.00 92.25 338 TYR A CA 1
ATOM 2641 C C . TYR A 1 338 ? -2.621 0.348 9.398 1.00 92.25 338 TYR A C 1
ATOM 2643 O O . TYR A 1 338 ? -2.438 1.348 10.094 1.00 92.25 338 TYR A O 1
ATOM 2651 N N . CYS A 1 339 ? -3.839 -0.163 9.215 1.00 91.31 339 CYS A N 1
ATOM 2652 C CA . CYS A 1 339 ? -5.042 0.404 9.815 1.00 91.31 339 CYS A CA 1
ATOM 2653 C C . CYS A 1 339 ? -4.990 0.364 11.344 1.00 91.31 339 CYS A C 1
ATOM 2655 O O . CYS A 1 339 ? -5.357 1.351 11.971 1.00 91.31 339 CYS A O 1
ATOM 2657 N N . GLU A 1 340 ? -4.499 -0.712 11.970 1.00 92.81 340 GLU A N 1
ATOM 2658 C CA . GLU A 1 340 ? -4.348 -0.754 13.435 1.00 92.81 340 GLU A CA 1
ATOM 2659 C C . GLU A 1 340 ? -3.314 0.261 13.940 1.00 92.81 340 GLU A C 1
ATOM 2661 O O . GLU A 1 340 ? -3.555 0.941 14.938 1.00 92.81 340 GLU A O 1
ATOM 2666 N N . TRP A 1 341 ? -2.188 0.409 13.232 1.00 95.25 341 TRP A N 1
ATOM 2667 C CA . TRP A 1 341 ? -1.190 1.432 13.536 1.00 95.25 341 TRP A CA 1
ATOM 2668 C C . TRP A 1 341 ? -1.795 2.833 13.479 1.00 95.25 341 TRP A C 1
ATOM 2670 O O . TRP A 1 341 ? -1.658 3.590 14.440 1.00 95.25 341 TRP A O 1
ATOM 2680 N N . LEU A 1 342 ? -2.480 3.174 12.383 1.00 95.00 342 LEU A N 1
ATOM 2681 C CA . LEU A 1 342 ? -3.152 4.464 12.238 1.00 95.00 342 LEU A CA 1
ATOM 2682 C C . LEU A 1 342 ? -4.205 4.657 13.327 1.00 95.00 342 LEU A C 1
ATOM 2684 O O . LEU A 1 342 ? -4.239 5.710 13.956 1.00 95.00 342 LEU A O 1
ATOM 2688 N N . THR A 1 343 ? -4.999 3.621 13.602 1.00 94.00 343 THR A N 1
ATOM 2689 C CA . THR A 1 343 ? -6.071 3.678 14.597 1.00 94.00 343 THR A CA 1
ATOM 2690 C C . THR A 1 343 ? -5.526 4.058 15.971 1.00 94.00 343 THR A C 1
ATOM 2692 O O . THR A 1 343 ? -6.023 4.973 16.625 1.00 94.00 343 THR A O 1
ATOM 2695 N N . ALA A 1 344 ? -4.447 3.400 16.389 1.00 95.12 344 ALA A N 1
ATOM 2696 C CA . ALA A 1 344 ? -3.874 3.607 17.709 1.00 95.12 344 ALA A CA 1
ATOM 2697 C C . ALA A 1 344 ? -2.954 4.844 17.808 1.00 95.12 344 ALA A C 1
ATOM 2699 O O . ALA A 1 344 ? -2.613 5.244 18.917 1.00 95.12 344 ALA A O 1
ATOM 2700 N N . SER A 1 345 ? -2.517 5.444 16.690 1.00 95.62 345 SER A N 1
ATOM 2701 C CA . SER A 1 345 ? -1.556 6.571 16.684 1.00 95.62 345 SER A CA 1
ATOM 2702 C C . SER A 1 345 ? -2.096 7.900 16.147 1.00 95.62 345 SER A C 1
ATOM 2704 O O . SER A 1 345 ? -1.424 8.935 16.289 1.00 95.62 345 SER A O 1
ATOM 2706 N N . ALA A 1 346 ? -3.283 7.897 15.535 1.00 94.00 346 ALA A N 1
ATOM 2707 C CA . ALA A 1 346 ? -3.941 9.103 15.059 1.00 94.00 346 ALA A CA 1
ATOM 2708 C C . ALA A 1 346 ? -4.273 10.068 16.202 1.00 94.00 346 ALA A C 1
ATOM 2710 O O . ALA A 1 346 ? -4.486 9.658 17.338 1.00 94.00 346 ALA A O 1
ATOM 2711 N N . ASP A 1 347 ? -4.231 11.363 15.891 1.00 90.38 347 ASP A N 1
ATOM 2712 C CA . ASP A 1 347 ? -4.601 12.416 16.828 1.00 90.38 347 ASP A CA 1
ATOM 2713 C C . ASP A 1 347 ? -6.118 12.407 17.047 1.00 90.38 347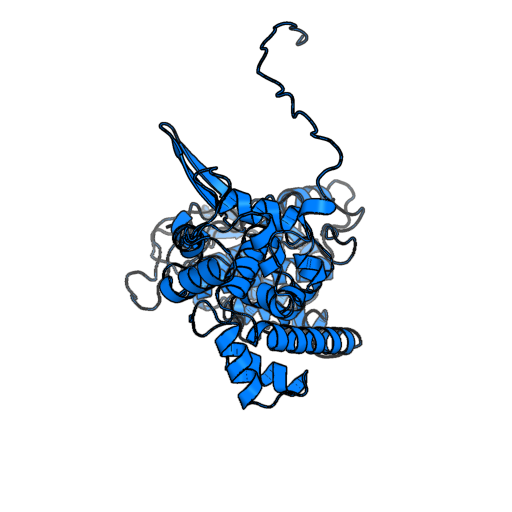 ASP A C 1
ATOM 2715 O O . ASP A 1 347 ? -6.865 12.174 16.095 1.00 90.38 347 ASP A O 1
ATOM 2719 N N . ASP A 1 348 ? -6.576 12.682 18.267 1.00 87.25 348 ASP A N 1
ATOM 2720 C CA . ASP A 1 348 ? -8.007 12.742 18.576 1.00 87.25 348 ASP A CA 1
ATOM 2721 C C . ASP A 1 348 ? -8.731 13.817 17.753 1.00 87.25 348 ASP A C 1
ATOM 2723 O O . ASP A 1 348 ? -9.892 13.639 17.390 1.00 87.25 348 ASP A O 1
ATOM 2727 N N . GLU A 1 349 ? -8.048 14.897 17.359 1.00 88.44 349 GLU A N 1
ATOM 2728 C CA . GLU A 1 349 ? -8.610 15.909 16.460 1.00 88.44 349 GLU A CA 1
ATOM 2729 C C . GLU A 1 349 ? -8.984 15.325 15.091 1.00 88.44 349 GLU A C 1
ATOM 2731 O O . GLU A 1 349 ? -9.989 15.726 14.507 1.00 88.44 349 GLU A O 1
ATOM 2736 N N . TRP A 1 350 ? -8.252 14.313 14.612 1.00 91.25 350 TRP A N 1
ATOM 2737 C CA . TRP A 1 350 ? -8.617 13.606 13.384 1.00 91.25 350 TRP A CA 1
ATOM 2738 C C . TRP A 1 350 ? -9.940 12.846 13.540 1.00 91.25 350 TRP A C 1
ATOM 2740 O O . TRP A 1 350 ? -10.768 12.848 12.631 1.00 91.25 350 TRP A O 1
ATOM 2750 N N . TYR A 1 351 ? -10.177 12.245 14.708 1.00 90.50 351 TYR A N 1
ATOM 2751 C CA . TYR A 1 351 ? -11.422 11.534 15.005 1.00 90.50 351 TYR A CA 1
ATOM 2752 C C . TYR A 1 351 ? -12.620 12.458 15.244 1.00 90.50 351 TYR A C 1
ATOM 2754 O O . TYR A 1 351 ? -13.760 12.021 15.117 1.00 90.50 351 TYR A O 1
ATOM 2762 N N . ARG A 1 352 ? -12.392 13.742 15.536 1.00 88.94 352 ARG A N 1
ATOM 2763 C CA . ARG A 1 352 ? -13.465 14.740 15.686 1.00 88.94 352 ARG A CA 1
ATOM 2764 C C . ARG A 1 352 ? -13.982 15.292 14.356 1.00 88.94 352 ARG A C 1
ATOM 2766 O O . ARG A 1 352 ? -14.977 16.018 14.345 1.00 88.94 352 ARG A O 1
ATOM 2773 N N . ILE A 1 353 ? -13.345 14.957 13.232 1.00 89.38 353 ILE A N 1
ATOM 2774 C CA . ILE A 1 353 ? -13.802 15.372 11.902 1.00 89.38 353 ILE A CA 1
ATOM 2775 C C . ILE A 1 353 ? -15.109 14.641 11.574 1.00 89.38 353 ILE A C 1
ATOM 2777 O O . ILE A 1 353 ? -15.141 13.420 11.393 1.00 89.38 353 ILE A O 1
ATOM 2781 N N . LYS A 1 354 ? -16.199 15.407 11.475 1.00 89.19 354 LYS A N 1
ATOM 2782 C CA . LYS A 1 354 ? -17.561 14.883 11.316 1.00 89.19 354 LYS A CA 1
ATOM 2783 C C . LYS A 1 354 ? -17.699 13.992 10.083 1.00 89.19 354 LYS A C 1
ATOM 2785 O O . LYS A 1 354 ? -18.280 12.917 10.172 1.00 89.19 354 LYS A O 1
ATOM 2790 N N . GLU A 1 355 ? -17.108 14.395 8.964 1.00 90.50 355 GLU A N 1
ATOM 2791 C CA . GLU A 1 355 ? -17.163 13.675 7.691 1.00 90.50 355 GLU A CA 1
ATOM 2792 C C . GLU A 1 355 ? -16.526 12.278 7.783 1.00 90.50 355 GLU A C 1
ATOM 2794 O O . GLU A 1 355 ? -16.929 11.358 7.070 1.00 90.50 355 GLU A O 1
ATOM 2799 N N . HIS A 1 356 ? -15.526 12.094 8.654 1.00 91.38 356 HIS A N 1
ATOM 2800 C CA . HIS A 1 356 ? -14.895 10.790 8.877 1.00 91.38 356 HIS A CA 1
ATOM 2801 C C . HIS A 1 356 ? -15.841 9.848 9.623 1.00 91.38 356 HIS A C 1
ATOM 2803 O O . HIS A 1 356 ? -15.969 8.680 9.250 1.00 91.38 356 HIS A O 1
ATOM 2809 N N . ALA A 1 357 ? -16.540 10.366 10.635 1.00 91.06 357 ALA A N 1
ATOM 2810 C CA . ALA A 1 357 ? -17.528 9.604 11.385 1.00 91.06 357 ALA A CA 1
ATOM 2811 C C . ALA A 1 357 ? -18.766 9.285 10.535 1.00 91.06 357 ALA A C 1
ATOM 2813 O O . ALA A 1 357 ? -19.212 8.142 10.541 1.00 91.06 357 ALA A O 1
ATOM 2814 N N . GLU A 1 358 ? -19.286 10.256 9.772 1.00 91.25 358 GLU A N 1
ATOM 2815 C CA . GLU A 1 358 ? -20.437 10.070 8.869 1.00 91.25 358 GLU A CA 1
ATOM 2816 C C . GLU A 1 358 ? -20.163 8.951 7.869 1.00 91.25 358 GLU A C 1
ATOM 2818 O O . GLU A 1 358 ? -20.946 8.014 7.749 1.00 91.25 358 GLU A O 1
ATOM 2823 N N . ARG A 1 359 ? -18.995 8.977 7.220 1.00 89.12 359 ARG A N 1
ATOM 2824 C CA . ARG A 1 359 ? -18.633 7.959 6.233 1.00 89.12 359 ARG A CA 1
ATOM 2825 C C . ARG A 1 359 ? -18.533 6.561 6.841 1.00 89.12 359 ARG A C 1
ATOM 2827 O O . ARG A 1 359 ? -18.969 5.599 6.213 1.00 89.12 359 ARG A O 1
ATOM 2834 N N . ALA A 1 360 ? -17.965 6.436 8.038 1.00 90.25 360 ALA A N 1
ATOM 2835 C CA . ALA A 1 360 ? -17.882 5.151 8.723 1.00 90.25 360 ALA A CA 1
ATOM 2836 C C . ALA A 1 360 ? -19.262 4.646 9.159 1.00 90.25 360 ALA A C 1
ATOM 2838 O O . ALA A 1 360 ? -19.586 3.483 8.921 1.00 90.25 360 ALA A O 1
ATOM 2839 N N . PHE A 1 361 ? -20.082 5.525 9.736 1.00 90.88 361 PHE A N 1
ATOM 2840 C CA . PHE A 1 361 ? -21.429 5.198 10.184 1.00 90.88 361 PHE A CA 1
ATOM 2841 C C . PHE A 1 361 ? -22.319 4.763 9.018 1.00 90.88 361 PHE A C 1
ATOM 2843 O O . PHE A 1 361 ? -22.907 3.688 9.078 1.00 90.88 361 PHE A O 1
ATOM 2850 N N . ASP A 1 362 ? -22.346 5.532 7.928 1.00 89.31 362 ASP A N 1
ATOM 2851 C CA . ASP A 1 362 ? -23.154 5.237 6.740 1.00 89.31 362 ASP A CA 1
ATOM 2852 C C . ASP A 1 362 ? -22.733 3.930 6.054 1.00 89.31 362 ASP A C 1
ATOM 2854 O O . ASP A 1 362 ? -23.574 3.217 5.507 1.00 89.31 362 ASP A O 1
ATOM 2858 N N . THR A 1 363 ? -21.436 3.600 6.086 1.00 85.62 363 THR A N 1
ATOM 2859 C CA . THR A 1 363 ? -20.924 2.343 5.513 1.00 85.62 363 THR A CA 1
ATOM 2860 C C . THR A 1 363 ? -21.306 1.137 6.376 1.00 85.62 363 THR A C 1
ATOM 2862 O O . THR A 1 363 ? -21.567 0.054 5.855 1.00 85.62 363 THR A O 1
ATOM 2865 N N . LEU A 1 364 ? -21.355 1.309 7.699 1.00 86.62 364 LEU A N 1
ATOM 2866 C CA . LEU A 1 364 ? -21.741 0.254 8.637 1.00 86.62 364 LEU A CA 1
ATOM 2867 C C . LEU A 1 364 ? -23.262 0.079 8.742 1.00 86.62 364 LEU A C 1
ATOM 2869 O O . LEU A 1 364 ? -23.729 -1.047 8.929 1.00 86.62 364 LEU A O 1
ATOM 2873 N N . ASP A 1 365 ? -24.041 1.153 8.588 1.00 87.88 365 ASP A N 1
ATOM 2874 C CA . ASP A 1 365 ? -25.506 1.122 8.581 1.00 87.88 365 ASP A CA 1
ATOM 2875 C C . ASP A 1 365 ? -26.039 0.675 7.211 1.00 87.88 365 ASP A C 1
ATOM 2877 O O . ASP A 1 365 ? -26.751 1.382 6.492 1.00 87.88 365 ASP A O 1
ATOM 2881 N N . VAL A 1 366 ? -25.723 -0.571 6.855 1.00 79.50 366 VAL A N 1
ATOM 2882 C CA . VAL A 1 366 ? -26.175 -1.208 5.609 1.00 79.50 366 VAL A CA 1
ATOM 2883 C C . VAL A 1 366 ? -27.709 -1.202 5.502 1.00 79.50 366 VAL A C 1
ATOM 2885 O O . VAL A 1 366 ? -28.267 -1.149 4.404 1.00 79.50 366 VAL A O 1
ATOM 2888 N N . LYS A 1 367 ? -28.415 -1.249 6.641 1.00 83.81 367 LYS A N 1
ATOM 2889 C CA . LYS A 1 367 ? -29.886 -1.271 6.700 1.00 83.81 367 LYS A CA 1
ATOM 2890 C C . LYS A 1 367 ? -30.512 0.117 6.561 1.00 83.81 367 LYS A C 1
ATOM 2892 O O . LYS A 1 367 ? -31.721 0.186 6.334 1.00 83.81 367 LYS A O 1
ATOM 2897 N N . ARG A 1 368 ? -29.722 1.189 6.669 1.00 86.00 368 ARG A N 1
ATOM 2898 C CA . ARG A 1 368 ? -30.160 2.592 6.644 1.00 86.00 368 ARG A CA 1
ATOM 2899 C C . ARG A 1 368 ? -31.276 2.878 7.646 1.00 86.00 368 ARG A C 1
ATOM 2901 O O . ARG A 1 368 ? -32.250 3.564 7.325 1.00 86.00 368 ARG A O 1
ATOM 2908 N N . ASN A 1 369 ? -31.175 2.296 8.836 1.00 87.56 369 ASN A N 1
ATOM 2909 C CA . ASN A 1 369 ? -32.154 2.478 9.907 1.00 87.56 369 ASN A CA 1
ATOM 2910 C C . ASN A 1 369 ? -31.741 3.574 10.908 1.00 87.56 369 ASN A C 1
ATOM 2912 O O . ASN A 1 369 ? -32.527 3.891 11.801 1.00 87.56 369 ASN A O 1
ATOM 2916 N N . GLY A 1 370 ? -30.559 4.176 10.744 1.00 88.38 370 GLY A N 1
ATOM 2917 C CA . GLY A 1 370 ? -30.042 5.244 11.595 1.00 88.38 370 GLY A CA 1
ATOM 2918 C C . GLY A 1 370 ? -29.477 4.757 12.932 1.00 88.38 370 GLY A C 1
ATOM 2919 O O . GLY A 1 370 ? -29.315 5.569 13.850 1.00 88.38 370 GLY A O 1
ATOM 2920 N N . CYS A 1 371 ? -29.206 3.455 13.078 1.00 89.19 371 CYS A N 1
ATOM 2921 C CA . CYS A 1 371 ? -28.556 2.889 14.258 1.00 89.19 371 CYS A CA 1
ATOM 2922 C C . CYS A 1 371 ? -27.664 1.690 13.918 1.00 89.19 371 CYS A C 1
ATOM 2924 O O . CYS A 1 371 ? -27.990 0.852 13.081 1.00 89.19 371 CYS A O 1
ATOM 2926 N N . LEU A 1 372 ? -26.545 1.579 14.628 1.00 88.88 372 LEU A N 1
ATOM 2927 C CA . LEU A 1 372 ? -25.634 0.446 14.533 1.00 88.88 372 LEU A CA 1
ATOM 2928 C C 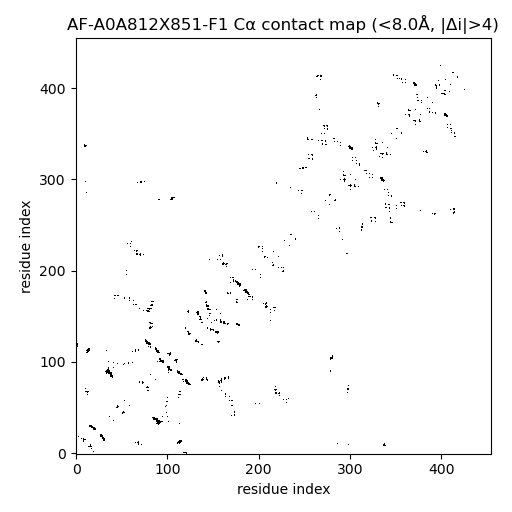. LEU A 1 372 ? -25.840 -0.498 15.710 1.00 88.88 372 LEU A C 1
ATOM 2930 O O . LEU A 1 372 ? -25.963 -0.065 16.852 1.00 88.88 372 LEU A O 1
ATOM 2934 N N . ARG A 1 373 ? -25.798 -1.802 15.454 1.00 88.12 373 ARG A N 1
ATOM 2935 C CA . ARG A 1 373 ? -25.749 -2.834 16.494 1.00 88.12 373 ARG A CA 1
ATOM 2936 C C . ARG A 1 373 ? -24.389 -3.514 16.517 1.00 88.12 373 ARG A C 1
ATOM 2938 O O . ARG A 1 373 ? -23.613 -3.442 15.563 1.00 88.12 373 ARG A O 1
ATOM 2945 N N . ALA A 1 374 ? -24.124 -4.272 17.580 1.00 84.19 374 ALA A N 1
ATOM 2946 C CA . ALA A 1 374 ? -22.894 -5.057 17.709 1.00 84.19 374 ALA A CA 1
ATOM 2947 C C . ALA A 1 374 ? -22.648 -5.980 16.491 1.00 84.19 374 ALA A C 1
ATOM 2949 O O . ALA A 1 374 ? -21.509 -6.176 16.066 1.00 84.19 374 ALA A O 1
ATOM 2950 N N . CYS A 1 375 ? -23.713 -6.504 15.867 1.00 83.69 375 CYS A N 1
ATOM 2951 C CA . CYS A 1 375 ? -23.606 -7.318 14.654 1.00 83.69 375 CYS A CA 1
ATOM 2952 C C . CYS A 1 375 ? -23.124 -6.547 13.417 1.00 83.69 375 CYS A C 1
ATOM 2954 O O . CYS A 1 375 ? -22.485 -7.150 12.556 1.00 83.69 375 CYS A O 1
ATOM 2956 N N . ASP A 1 376 ? -23.414 -5.250 13.326 1.00 86.00 376 ASP A N 1
ATOM 2957 C CA . ASP A 1 376 ? -23.002 -4.408 12.201 1.00 86.00 376 ASP A CA 1
ATOM 2958 C C . ASP A 1 376 ? -21.499 -4.101 12.319 1.00 86.00 376 ASP A C 1
ATOM 2960 O O . ASP A 1 376 ? -20.745 -4.283 11.365 1.00 86.00 376 ASP A O 1
ATOM 2964 N N . LEU A 1 377 ? -21.022 -3.825 13.540 1.00 80.56 377 LEU A N 1
ATOM 2965 C CA . LEU A 1 377 ? -19.593 -3.653 13.845 1.00 80.56 377 LEU A CA 1
ATOM 2966 C C . LEU A 1 377 ? -18.766 -4.933 13.641 1.00 80.56 377 LEU A C 1
ATOM 2968 O O . LEU A 1 377 ? -17.598 -4.874 13.250 1.00 80.56 377 LEU A O 1
ATOM 2972 N N . ARG A 1 378 ? -19.360 -6.116 13.846 1.00 75.06 378 ARG A N 1
ATOM 2973 C CA . ARG A 1 378 ? -18.678 -7.404 13.624 1.00 75.06 378 ARG A CA 1
ATOM 2974 C C . ARG A 1 378 ? -18.222 -7.614 12.188 1.00 75.06 378 ARG A C 1
ATOM 2976 O O . ARG A 1 378 ? -17.272 -8.368 11.972 1.00 75.06 378 ARG A O 1
ATOM 2983 N N . GLN A 1 379 ? -18.896 -7.000 11.218 1.00 69.94 379 GLN A N 1
ATOM 2984 C CA . GLN A 1 379 ? -18.563 -7.181 9.805 1.00 69.94 379 GLN A CA 1
ATOM 2985 C C . GLN A 1 379 ? -17.134 -6.715 9.490 1.00 69.94 379 GLN A C 1
ATOM 2987 O O . GLN A 1 379 ? -16.508 -7.269 8.590 1.00 69.94 379 GLN A O 1
ATOM 2992 N N . LEU A 1 380 ? -16.590 -5.786 10.286 1.00 66.81 380 LEU A N 1
ATOM 2993 C CA . LEU A 1 380 ? -15.227 -5.278 10.149 1.00 66.81 380 LEU A CA 1
ATOM 2994 C C . LEU A 1 380 ? -14.156 -6.303 10.517 1.00 66.81 380 LEU A C 1
ATOM 2996 O O . LEU A 1 380 ? -13.217 -6.498 9.754 1.00 66.81 380 LEU A O 1
ATOM 3000 N N . LEU A 1 381 ? -14.282 -6.968 11.673 1.00 64.69 381 LEU A N 1
ATOM 3001 C CA . LEU A 1 381 ? -13.334 -8.001 12.108 1.00 64.69 381 LEU A CA 1
ATOM 3002 C C . LEU A 1 381 ? -14.073 -9.190 12.756 1.00 64.69 381 LEU A C 1
ATOM 3004 O O . LEU A 1 381 ? -14.166 -9.303 13.983 1.00 64.69 381 LEU A O 1
ATOM 3008 N N . PRO A 1 382 ? -14.567 -10.147 11.950 1.00 59.12 382 PRO A N 1
ATOM 3009 C CA . PRO A 1 382 ? -15.488 -11.192 12.407 1.00 59.12 382 PRO A CA 1
ATOM 3010 C C . PRO A 1 382 ? -14.921 -12.192 13.433 1.00 59.12 382 PRO A C 1
ATOM 3012 O O . PRO A 1 382 ? -15.688 -12.997 13.974 1.00 59.12 382 PRO A O 1
ATOM 3015 N N . LYS A 1 383 ? -13.603 -12.164 13.690 1.00 56.06 383 LYS A N 1
ATOM 3016 C CA . LYS A 1 383 ? -12.864 -13.099 14.568 1.00 56.06 383 LYS A CA 1
ATOM 3017 C C . LYS A 1 383 ? -12.251 -12.458 15.817 1.00 56.06 383 LYS A C 1
ATOM 3019 O O . LYS A 1 383 ? -11.545 -13.125 16.566 1.00 56.06 383 LYS A O 1
ATOM 3024 N N . VAL A 1 384 ? -12.462 -11.165 15.995 1.00 54.78 384 VAL A N 1
ATOM 3025 C CA . VAL A 1 384 ? -11.584 -10.329 16.817 1.00 54.78 384 VAL A CA 1
ATOM 3026 C C . VAL A 1 384 ? -12.321 -9.746 18.007 1.00 54.78 384 VAL A C 1
ATOM 3028 O O . VAL A 1 384 ? -11.783 -9.709 19.114 1.00 54.78 384 VAL A O 1
ATOM 3031 N N . PHE A 1 385 ? -13.564 -9.352 17.765 1.00 66.56 385 PHE A N 1
ATOM 3032 C CA . PHE A 1 385 ? -14.424 -8.713 18.736 1.00 66.56 385 PHE A CA 1
ATOM 3033 C C . PHE A 1 385 ? -15.260 -9.738 19.497 1.00 66.56 385 PHE A C 1
ATOM 3035 O O . PHE A 1 385 ? -15.899 -10.599 18.883 1.00 66.56 385 PHE A O 1
ATOM 3042 N N . ASP A 1 386 ? -15.279 -9.626 20.824 1.00 71.88 386 ASP A N 1
ATOM 3043 C CA . ASP A 1 386 ? -16.324 -10.254 21.620 1.00 71.88 386 ASP A CA 1
ATOM 3044 C C . ASP A 1 386 ? -17.607 -9.437 21.431 1.00 71.88 386 ASP A C 1
ATOM 3046 O O . ASP A 1 386 ? -17.729 -8.302 21.890 1.00 71.88 386 ASP A O 1
ATOM 3050 N N . LEU A 1 387 ? -18.552 -10.007 20.680 1.00 75.81 387 LEU A N 1
ATOM 3051 C CA . LEU A 1 387 ? -19.837 -9.364 20.425 1.00 75.81 387 LEU A CA 1
ATOM 3052 C C . LEU A 1 387 ? -20.587 -9.037 21.710 1.00 75.81 387 LEU A C 1
ATOM 3054 O O . LEU A 1 387 ? -21.291 -8.035 21.744 1.00 75.81 387 LEU A O 1
ATOM 3058 N N . VAL A 1 388 ? -20.464 -9.894 22.724 1.00 81.00 388 VAL A N 1
ATOM 3059 C CA . VAL A 1 388 ? -21.195 -9.747 23.980 1.00 81.00 388 VAL A CA 1
ATOM 3060 C C . VAL A 1 388 ? -20.650 -8.551 24.745 1.00 81.00 388 VAL A C 1
ATOM 3062 O O . VAL A 1 388 ? -21.430 -7.759 25.260 1.00 81.00 388 VAL A O 1
ATOM 3065 N N . GLU A 1 389 ? -19.327 -8.385 24.770 1.00 83.50 389 GLU A N 1
ATOM 3066 C CA . GLU A 1 389 ? -18.673 -7.226 25.382 1.00 83.50 389 GLU A CA 1
ATOM 3067 C C . GLU A 1 389 ? -19.092 -5.927 24.682 1.00 83.50 389 GLU A C 1
ATOM 3069 O O . GLU A 1 389 ? -19.560 -4.999 25.336 1.00 83.50 389 GLU A O 1
ATOM 3074 N N . ILE A 1 390 ? -19.039 -5.886 23.346 1.00 82.69 390 ILE A N 1
ATOM 3075 C CA . ILE A 1 390 ? -19.465 -4.707 22.576 1.00 82.69 390 ILE A CA 1
ATOM 3076 C C . ILE A 1 390 ? -20.950 -4.402 22.795 1.00 82.69 390 ILE A C 1
ATOM 3078 O O . ILE A 1 390 ? -21.316 -3.246 22.976 1.00 82.69 390 ILE A O 1
ATOM 3082 N N . GLU A 1 391 ? -21.818 -5.412 22.779 1.00 85.12 391 GLU A N 1
ATOM 3083 C CA . GLU A 1 391 ? -23.252 -5.227 23.007 1.00 85.12 391 GLU A CA 1
ATOM 3084 C C . GLU A 1 391 ? -23.531 -4.692 24.417 1.00 85.12 391 GLU A C 1
ATOM 3086 O O . GLU A 1 391 ? -24.323 -3.764 24.577 1.00 85.12 391 GLU A O 1
ATOM 3091 N N . GLN A 1 392 ? -22.832 -5.205 25.433 1.00 84.56 392 GLN A N 1
ATOM 3092 C CA . GLN A 1 392 ? -22.911 -4.696 26.803 1.00 84.56 392 GLN A CA 1
ATOM 3093 C C . GLN A 1 392 ? -22.422 -3.250 26.911 1.00 84.56 392 GLN A C 1
ATOM 3095 O O . GLN A 1 392 ? -23.059 -2.449 27.595 1.00 84.56 392 GLN A O 1
ATOM 3100 N N . GLU A 1 393 ? -21.335 -2.896 26.226 1.00 86.25 393 GLU A N 1
ATOM 3101 C CA . GLU A 1 393 ? -20.843 -1.520 26.169 1.00 86.25 393 GLU A CA 1
ATOM 3102 C C . GLU A 1 393 ? -21.853 -0.592 25.475 1.00 86.25 393 GLU A C 1
ATOM 3104 O O . GLU A 1 393 ? -22.157 0.475 26.009 1.00 86.25 393 GLU A O 1
ATOM 3109 N N . ILE A 1 394 ? -22.459 -1.009 24.354 1.00 84.56 394 ILE A N 1
ATOM 3110 C CA . ILE A 1 394 ? -23.517 -0.232 23.685 1.00 84.56 394 ILE A CA 1
ATOM 3111 C C . ILE A 1 394 ? -24.707 -0.032 24.632 1.00 84.56 394 ILE A C 1
ATOM 3113 O O . ILE A 1 394 ? -25.174 1.095 24.790 1.00 84.56 394 ILE A O 1
ATOM 3117 N N . ILE A 1 395 ? -25.175 -1.086 25.307 1.00 84.62 395 ILE A N 1
ATOM 3118 C CA . ILE A 1 395 ? -26.273 -0.996 26.285 1.00 84.62 395 ILE A CA 1
ATOM 3119 C C . ILE A 1 395 ? -25.891 -0.099 27.472 1.00 84.62 395 ILE A C 1
ATOM 3121 O O . ILE A 1 395 ? -26.739 0.612 27.998 1.00 84.62 395 ILE A O 1
ATOM 3125 N N . GLY A 1 396 ? -24.630 -0.100 27.906 1.00 81.81 396 GLY A N 1
ATOM 3126 C CA . GLY A 1 396 ? -24.154 0.776 28.979 1.00 81.81 396 GLY A CA 1
ATOM 3127 C C . GLY A 1 396 ? -24.186 2.261 28.604 1.00 81.81 396 GLY A C 1
ATOM 3128 O O . GLY A 1 396 ? -24.493 3.105 29.447 1.00 81.81 396 GLY A O 1
ATOM 3129 N N . LEU A 1 397 ? -23.906 2.581 27.338 1.00 77.62 397 LEU A N 1
ATOM 3130 C CA . LEU A 1 397 ? -23.925 3.947 26.802 1.00 77.62 397 LEU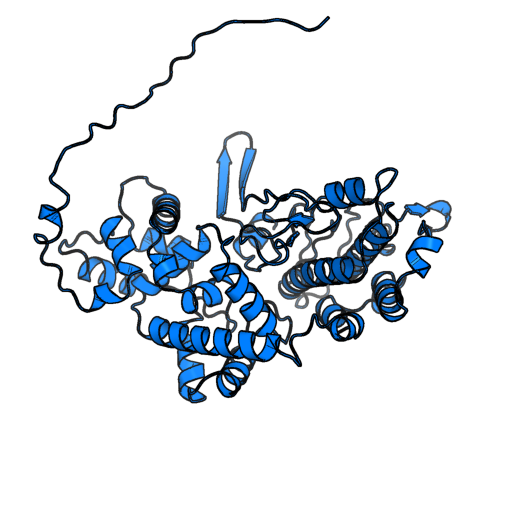 A CA 1
ATOM 3131 C C . LEU A 1 397 ? -25.328 4.433 26.445 1.00 77.62 397 LEU A C 1
ATOM 3133 O O . LEU A 1 397 ? -25.663 5.613 26.584 1.00 77.62 397 LEU A O 1
ATOM 3137 N N . CYS A 1 398 ? -26.161 3.523 25.957 1.00 68.44 398 CYS A N 1
ATOM 3138 C CA . CYS A 1 398 ? -27.533 3.805 25.605 1.00 68.44 398 CYS A CA 1
ATOM 3139 C C . CYS A 1 398 ? -28.369 3.641 26.868 1.00 68.44 398 CYS A C 1
ATOM 3141 O O . CYS A 1 398 ? -28.626 2.533 27.307 1.00 68.44 398 CYS A O 1
ATOM 3143 N N . SER A 1 399 ? -28.898 4.723 27.436 1.00 59.25 399 SER A N 1
ATOM 3144 C CA . SER A 1 399 ? -29.882 4.653 28.543 1.00 59.25 399 SER A CA 1
ATOM 3145 C C . SER A 1 399 ? -31.169 3.840 28.234 1.00 59.25 399 SER A C 1
ATOM 3147 O O . SER A 1 399 ? -32.112 3.839 29.025 1.00 59.25 399 SER A O 1
ATOM 3149 N N . ARG A 1 400 ? -31.217 3.156 27.083 1.00 57.25 400 ARG A N 1
ATOM 3150 C CA . ARG A 1 400 ? -32.259 2.266 26.582 1.00 57.25 400 ARG A CA 1
ATOM 3151 C C . ARG A 1 400 ? -31.704 0.854 26.402 1.00 57.25 400 ARG A C 1
ATOM 3153 O O . ARG A 1 400 ? -30.614 0.660 25.879 1.00 57.25 400 ARG A O 1
ATOM 3160 N N . SER A 1 401 ? -32.517 -0.138 26.741 1.00 58.22 401 SER A N 1
ATOM 3161 C CA . SER A 1 401 ? -32.208 -1.569 26.646 1.00 58.22 401 SER A CA 1
ATOM 3162 C C . SER A 1 401 ? -32.200 -2.138 25.216 1.00 58.22 401 SER A C 1
ATOM 3164 O O . SER A 1 401 ? -32.372 -3.342 25.056 1.00 58.22 401 SER A O 1
ATOM 3166 N N . GLU A 1 402 ? -32.092 -1.303 24.178 1.00 68.12 402 GLU A N 1
ATOM 3167 C CA . GLU A 1 402 ? -32.304 -1.721 22.780 1.00 68.12 402 GLU A CA 1
ATOM 3168 C C . GLU A 1 402 ? -31.003 -2.068 22.036 1.00 68.12 402 GLU A C 1
ATOM 3170 O O . GLU A 1 402 ? -31.068 -2.696 20.985 1.00 68.12 402 GLU A O 1
ATOM 3175 N N . GLY A 1 403 ? -29.826 -1.749 22.598 1.00 79.44 403 GLY A N 1
ATOM 3176 C CA . GLY A 1 403 ? -28.534 -2.122 21.998 1.00 79.44 403 GLY A CA 1
ATOM 3177 C C . GLY A 1 403 ? -28.219 -1.402 20.680 1.00 79.44 403 GLY A C 1
ATOM 3178 O O . GLY A 1 403 ? -27.399 -1.886 19.901 1.00 79.44 403 GLY A O 1
ATOM 3179 N N . ASP A 1 404 ? -28.866 -0.259 20.446 1.00 88.19 404 ASP A N 1
ATOM 3180 C CA . ASP A 1 404 ? -28.761 0.549 19.233 1.00 88.19 404 ASP A CA 1
ATOM 3181 C C . ASP A 1 404 ? -27.853 1.765 19.467 1.00 88.19 404 ASP A C 1
ATOM 3183 O O . ASP A 1 404 ? -28.157 2.631 20.285 1.00 88.19 404 ASP A O 1
ATOM 3187 N N . LEU A 1 405 ? -26.751 1.842 18.723 1.00 88.25 405 LEU A N 1
ATOM 3188 C CA . LEU A 1 405 ? -25.788 2.939 18.742 1.00 88.25 405 LEU A CA 1
ATOM 3189 C C . LEU A 1 405 ? -26.128 3.954 17.640 1.00 88.25 405 LEU A C 1
ATOM 3191 O O . LEU A 1 405 ? -25.919 3.694 16.454 1.00 88.25 405 LEU A O 1
ATOM 3195 N N . HIS A 1 406 ? -26.643 5.120 18.022 1.00 90.44 406 HIS A N 1
ATOM 3196 C CA . HIS A 1 406 ? -26.939 6.212 17.092 1.00 90.44 406 HIS A CA 1
ATOM 3197 C C . HIS A 1 406 ? -25.697 7.041 16.748 1.00 90.44 406 HIS A C 1
ATOM 3199 O O . HIS A 1 406 ? -24.673 6.971 17.430 1.00 90.44 406 HIS A O 1
ATOM 3205 N N . PHE A 1 407 ? -25.801 7.860 15.700 1.00 89.56 407 PHE A N 1
ATOM 3206 C CA . PHE A 1 407 ? -24.687 8.645 15.170 1.00 89.56 407 PHE A CA 1
ATOM 3207 C C . PHE A 1 407 ? -24.009 9.532 16.227 1.00 89.56 407 PHE A C 1
ATOM 3209 O O . PHE A 1 407 ? -22.785 9.536 16.332 1.00 89.56 407 PHE A O 1
ATOM 3216 N N . GLU A 1 408 ? -24.773 10.232 17.070 1.00 88.12 408 GLU A N 1
ATOM 3217 C CA . GLU A 1 408 ? -24.205 11.098 18.111 1.00 88.12 408 GLU A CA 1
ATOM 3218 C C . GLU A 1 408 ? -23.387 10.305 19.139 1.00 88.12 408 GLU A C 1
ATOM 3220 O O . GLU A 1 408 ? -22.344 10.764 19.599 1.00 88.12 408 GLU A O 1
ATOM 3225 N N . GLN A 1 409 ? -23.841 9.097 19.479 1.00 88.75 409 GLN A N 1
ATOM 3226 C CA . GLN A 1 409 ? -23.147 8.210 20.413 1.00 88.75 409 GLN A CA 1
ATOM 3227 C C . GLN A 1 409 ? -21.918 7.575 19.760 1.00 88.75 409 GLN A C 1
ATOM 3229 O O . GLN A 1 409 ? -20.894 7.405 20.415 1.00 88.75 409 GLN A O 1
ATOM 3234 N N . PHE A 1 410 ? -22.005 7.258 18.467 1.00 89.56 410 PHE A N 1
ATOM 3235 C CA . PHE A 1 410 ? -20.884 6.769 17.673 1.00 89.56 410 PHE A CA 1
ATOM 3236 C C . PHE A 1 410 ? -19.750 7.799 17.627 1.00 89.56 410 PHE A C 1
ATOM 3238 O O . PHE A 1 410 ? -18.616 7.463 17.951 1.00 89.56 410 PHE A O 1
ATOM 3245 N N . VAL A 1 411 ? -20.053 9.067 17.323 1.00 88.50 411 VAL A N 1
ATOM 3246 C CA . VAL A 1 411 ? -19.062 10.159 17.362 1.00 88.50 411 VAL A CA 1
ATOM 3247 C C . VAL A 1 411 ? -18.456 10.288 18.759 1.00 88.50 411 VAL A C 1
ATOM 3249 O O . VAL A 1 411 ? -17.239 10.380 18.903 1.00 88.50 411 VAL A O 1
ATOM 3252 N N . ALA A 1 412 ? -19.291 10.229 19.798 1.00 85.31 412 ALA A N 1
ATOM 3253 C CA . ALA A 1 412 ? -18.828 10.360 21.171 1.00 85.31 412 ALA A CA 1
ATOM 3254 C C . ALA A 1 412 ? -17.894 9.212 21.605 1.00 85.31 412 ALA A C 1
ATOM 3256 O O . ALA A 1 412 ? -16.965 9.442 22.370 1.00 85.31 412 ALA A O 1
ATOM 3257 N N . CYS A 1 413 ? -18.060 7.997 21.067 1.00 85.81 413 CYS A N 1
ATOM 3258 C CA . CYS A 1 413 ? -17.145 6.881 21.335 1.00 85.81 413 CYS A CA 1
ATOM 3259 C C . CYS A 1 413 ? -15.709 7.145 20.853 1.00 85.81 413 CYS A C 1
ATOM 3261 O O . CYS A 1 413 ? -14.768 6.590 21.423 1.00 85.81 413 CYS A O 1
ATOM 3263 N N . ALA A 1 414 ? -15.532 7.959 19.811 1.00 81.62 414 ALA A N 1
ATOM 3264 C CA . ALA A 1 414 ? -14.213 8.299 19.287 1.00 81.62 414 ALA A CA 1
ATOM 3265 C C . ALA A 1 414 ? -13.529 9.431 20.083 1.00 81.62 414 ALA A C 1
ATOM 3267 O O . ALA A 1 414 ? -12.308 9.574 20.014 1.00 81.62 414 ALA A O 1
ATOM 3268 N N . ASP A 1 415 ? -14.280 10.191 20.888 1.00 79.00 415 ASP A N 1
ATOM 3269 C CA . ASP A 1 415 ? -13.729 11.248 21.741 1.00 79.00 415 ASP A CA 1
ATOM 3270 C C . ASP A 1 415 ? -13.144 10.676 23.048 1.00 79.00 415 ASP A C 1
ATOM 3272 O O . ASP A 1 415 ? -13.590 9.650 23.568 1.00 79.00 415 ASP A O 1
ATOM 3276 N N . GLU A 1 416 ? -12.090 11.305 23.562 1.00 63.00 416 GLU A N 1
ATOM 3277 C CA . GLU A 1 416 ? -11.410 10.919 24.809 1.00 63.00 416 GLU A CA 1
ATOM 3278 C C . GLU A 1 416 ? -12.268 11.271 26.044 1.00 63.00 416 GLU A C 1
ATOM 3280 O O . GLU A 1 416 ? -12.345 10.492 26.995 1.00 63.00 416 GLU A O 1
ATOM 3285 N N . ASP A 1 417 ? -13.008 12.386 25.989 1.00 55.44 417 ASP A N 1
ATOM 3286 C CA . ASP A 1 417 ? -13.769 12.948 27.120 1.00 55.44 417 ASP A CA 1
ATOM 3287 C C . ASP A 1 417 ? -15.072 12.196 27.454 1.00 55.44 417 ASP A C 1
ATOM 3289 O O . ASP A 1 417 ? -15.759 12.491 28.438 1.00 55.44 417 ASP A O 1
ATOM 3293 N N . PHE A 1 418 ? -15.444 11.209 26.639 1.00 52.44 418 PHE A N 1
ATOM 3294 C CA . PHE A 1 418 ? -16.714 10.505 26.786 1.00 52.44 418 PHE A CA 1
ATOM 3295 C C . PHE A 1 418 ? -16.746 9.546 27.987 1.00 52.44 418 PHE A C 1
ATOM 3297 O O . PHE A 1 418 ? -17.812 9.301 28.549 1.00 52.44 418 PHE A O 1
ATOM 3304 N N . GLY A 1 419 ? -15.586 9.046 28.432 1.00 43.59 419 GLY A N 1
ATOM 3305 C CA . GLY A 1 419 ? -15.487 8.145 29.587 1.00 43.59 419 GLY A CA 1
ATOM 3306 C C . GLY A 1 419 ? -15.802 8.805 30.938 1.00 43.59 419 GLY A C 1
ATOM 3307 O O . GLY A 1 419 ? -16.260 8.122 31.854 1.00 43.59 419 GLY A O 1
ATOM 3308 N N . ASP A 1 420 ? -15.619 10.125 31.049 1.00 41.78 420 ASP A N 1
ATOM 3309 C CA . ASP A 1 420 ? -15.782 10.875 32.305 1.00 41.78 420 ASP A CA 1
ATOM 3310 C C . ASP A 1 420 ? -17.134 11.599 32.426 1.00 41.78 420 ASP A C 1
ATOM 3312 O O . ASP A 1 420 ? -17.541 12.009 33.520 1.00 41.78 420 ASP A O 1
ATOM 3316 N N . GLN A 1 421 ? -17.891 11.723 31.333 1.00 38.03 421 GLN A N 1
ATOM 3317 C CA . GLN A 1 421 ? -19.201 12.367 31.350 1.00 38.03 421 GLN A CA 1
ATOM 3318 C C . GLN A 1 421 ? -20.327 11.332 31.407 1.00 38.03 421 GLN A C 1
ATOM 3320 O O . GLN A 1 421 ? -20.770 10.793 30.397 1.00 38.03 421 GLN A O 1
ATOM 3325 N N . LYS A 1 422 ? -20.899 11.126 32.603 1.00 34.97 422 LYS A N 1
ATOM 3326 C CA . LYS A 1 422 ? -22.277 10.619 32.726 1.00 34.97 422 LYS A CA 1
ATOM 3327 C C . LYS A 1 422 ? -23.218 11.622 32.055 1.00 34.97 422 LYS A C 1
ATOM 3329 O O . LYS A 1 422 ? -23.707 12.543 32.710 1.00 34.97 422 LYS A O 1
ATOM 3334 N N . ILE A 1 423 ? -23.484 11.464 30.763 1.00 39.53 423 ILE A N 1
ATOM 3335 C CA . ILE A 1 423 ? -24.495 12.272 30.087 1.00 39.53 423 ILE A CA 1
ATOM 3336 C C . ILE A 1 423 ? -25.861 11.824 30.612 1.00 39.53 423 ILE A C 1
ATOM 3338 O O . ILE A 1 423 ? -26.378 10.761 30.271 1.00 39.53 423 ILE A O 1
ATOM 3342 N N . THR A 1 424 ? -26.469 12.645 31.469 1.00 32.81 424 THR A N 1
ATOM 3343 C CA . THR A 1 424 ? -27.915 12.593 31.669 1.00 32.81 424 THR A CA 1
ATOM 3344 C C . THR A 1 424 ? -28.578 12.934 30.329 1.00 32.81 424 THR A C 1
ATOM 3346 O O . THR A 1 424 ? -28.192 13.936 29.726 1.00 32.81 424 THR A O 1
ATOM 3349 N N . PRO A 1 425 ? -29.603 12.190 29.866 1.00 39.53 425 PRO A N 1
ATOM 3350 C CA . PRO A 1 425 ? -30.209 12.334 28.527 1.00 39.53 425 PRO A CA 1
ATOM 3351 C C . PRO A 1 425 ? -30.763 13.725 28.146 1.00 39.53 425 PRO A C 1
ATOM 3353 O O . PRO A 1 425 ? -31.322 13.899 27.071 1.00 39.53 425 PRO A O 1
ATOM 3356 N N . MET A 1 426 ? -30.663 14.719 29.029 1.00 32.53 426 MET A N 1
ATOM 3357 C CA . MET A 1 426 ? -31.326 16.019 28.941 1.00 32.53 426 MET A CA 1
ATOM 3358 C C . MET A 1 426 ? -30.377 17.206 28.710 1.00 32.53 426 MET A C 1
ATOM 3360 O O . MET A 1 426 ? -30.871 18.295 28.414 1.00 32.53 426 MET A O 1
ATOM 3364 N N . SER A 1 427 ? -29.052 17.052 28.840 1.00 31.56 427 SER A N 1
ATOM 3365 C CA . SER A 1 427 ? -28.122 18.187 28.684 1.00 31.56 427 SER A CA 1
ATOM 3366 C C . SER A 1 427 ? -27.823 18.519 27.218 1.00 31.56 427 SER A C 1
ATOM 3368 O O . SER A 1 427 ? -27.815 19.697 26.869 1.00 31.56 427 SER A O 1
ATOM 3370 N N . LEU A 1 428 ? -27.696 17.516 26.339 1.00 39.00 428 LEU A N 1
ATOM 3371 C CA . LEU A 1 428 ? -27.422 17.736 24.909 1.00 39.00 428 LEU A CA 1
ATOM 3372 C C . LEU A 1 428 ? -28.652 18.198 24.105 1.00 39.00 428 LEU A C 1
ATOM 3374 O O . LEU A 1 428 ? -28.525 18.820 23.057 1.00 39.00 428 LEU A O 1
ATOM 3378 N N . MET A 1 429 ? -29.863 17.944 24.611 1.00 33.47 429 MET A N 1
ATOM 3379 C CA . MET A 1 429 ? -31.112 18.241 23.896 1.00 33.47 429 MET A CA 1
ATOM 3380 C C . MET A 1 429 ? -31.442 19.747 23.847 1.00 33.47 429 MET A C 1
ATOM 3382 O O . MET A 1 429 ? -32.301 20.173 23.075 1.00 33.47 429 MET A O 1
ATOM 3386 N N . ARG A 1 430 ? -30.780 20.576 24.671 1.00 34.34 430 ARG A N 1
ATOM 3387 C CA . ARG A 1 430 ? -31.062 22.020 24.753 1.00 34.34 430 ARG A CA 1
ATOM 3388 C C . ARG A 1 430 ? -30.302 22.875 23.740 1.00 34.34 430 ARG A C 1
ATOM 3390 O O . ARG A 1 430 ? -30.773 23.977 23.465 1.00 34.34 430 ARG A O 1
ATOM 3397 N N . GLU A 1 431 ? -29.216 22.387 23.143 1.00 33.19 431 GLU A N 1
ATOM 3398 C CA . GLU A 1 431 ? -28.471 23.159 22.132 1.00 33.19 431 GLU A CA 1
ATOM 3399 C C . GLU A 1 431 ? -28.902 22.876 20.686 1.00 33.19 431 GLU A C 1
ATOM 3401 O O . GLU A 1 431 ? -28.770 23.751 19.833 1.00 33.19 431 GLU A O 1
ATOM 3406 N N . THR A 1 432 ? -29.543 21.738 20.406 1.00 34.03 432 THR A N 1
ATOM 3407 C CA . THR A 1 432 ? -30.006 21.374 19.050 1.00 34.03 432 THR A CA 1
ATOM 3408 C C . THR A 1 432 ? -31.454 21.775 18.744 1.00 34.03 432 THR A C 1
ATOM 3410 O O . THR A 1 432 ? -31.871 21.772 17.586 1.00 34.03 432 THR A O 1
ATOM 3413 N N . LEU A 1 433 ? -32.239 22.203 19.739 1.00 30.75 433 LEU A N 1
ATOM 3414 C CA . LEU A 1 433 ? -33.617 22.675 19.541 1.00 30.75 433 LEU A CA 1
ATOM 3415 C C . LEU A 1 433 ? -33.685 24.180 19.227 1.00 30.75 433 LEU A C 1
ATOM 3417 O O . LEU A 1 433 ? -34.426 24.938 19.855 1.00 30.75 433 LEU A O 1
ATOM 3421 N N . ARG A 1 434 ? -32.965 24.631 18.194 1.00 31.25 434 ARG A N 1
ATOM 3422 C CA . ARG A 1 434 ? -33.329 25.856 17.467 1.00 31.25 434 ARG A CA 1
ATOM 3423 C C . ARG A 1 434 ? -33.345 25.607 15.960 1.00 31.25 434 ARG A C 1
ATOM 3425 O O . ARG A 1 434 ? -32.366 25.825 15.262 1.00 31.25 434 ARG A O 1
ATOM 3432 N N . LYS A 1 435 ? -34.572 25.306 15.518 1.00 27.70 435 LYS A N 1
ATOM 3433 C CA . LYS A 1 435 ? -35.148 25.280 14.161 1.00 27.70 435 LYS A CA 1
ATOM 3434 C C . LYS A 1 435 ? -35.120 23.916 13.450 1.00 27.70 435 LYS A C 1
ATOM 3436 O O . LYS A 1 435 ? -34.051 23.432 13.100 1.00 27.70 435 LYS A O 1
ATOM 3441 N N . PRO A 1 436 ? -36.297 23.338 13.137 1.00 27.94 436 PRO A N 1
ATOM 3442 C CA . PRO A 1 436 ? -36.382 22.219 12.213 1.00 27.94 436 PRO A CA 1
ATOM 3443 C C . PRO A 1 436 ? -36.081 22.737 10.804 1.00 27.94 436 PRO A C 1
ATOM 3445 O O . PRO A 1 436 ? -36.857 23.507 10.235 1.00 27.94 436 PRO A O 1
ATOM 3448 N N . VAL A 1 437 ? -34.951 22.332 10.230 1.00 30.42 437 VAL A N 1
ATOM 3449 C CA . VAL A 1 437 ? -34.743 22.467 8.788 1.00 30.42 437 VAL A CA 1
ATOM 3450 C C . VAL A 1 437 ? -35.485 21.305 8.139 1.00 30.42 437 VAL A C 1
ATOM 3452 O O . VAL A 1 437 ? -35.029 20.167 8.142 1.00 30.42 437 VAL A O 1
ATOM 3455 N N . LEU A 1 438 ? -36.681 21.596 7.627 1.00 28.84 438 LEU A N 1
ATOM 3456 C CA . LEU A 1 438 ? -37.415 20.720 6.719 1.00 28.84 438 LEU A CA 1
ATOM 3457 C C . LEU A 1 438 ? -36.534 20.439 5.496 1.00 28.84 438 LEU A C 1
ATOM 3459 O O . LEU A 1 438 ? -36.426 21.269 4.594 1.00 28.84 438 LEU A O 1
ATOM 3463 N N . TYR A 1 439 ? -35.910 19.265 5.467 1.00 26.84 439 TYR A N 1
ATOM 3464 C CA . TYR A 1 439 ? -35.189 18.773 4.302 1.00 26.84 439 TYR A CA 1
ATOM 3465 C C . TYR A 1 439 ? -36.213 18.414 3.212 1.00 26.84 439 TYR A C 1
ATOM 3467 O O . TYR A 1 439 ? -36.836 17.351 3.229 1.00 26.84 439 TYR A O 1
ATOM 3475 N N . LYS A 1 440 ? -36.456 19.340 2.277 1.00 28.22 440 LYS A N 1
ATOM 3476 C CA . LYS A 1 440 ? -37.194 19.053 1.040 1.00 28.22 440 LYS A CA 1
ATOM 3477 C C . LYS A 1 440 ? -36.278 18.273 0.095 1.00 28.22 440 LYS A C 1
ATOM 3479 O O . LYS A 1 440 ? -35.228 18.765 -0.299 1.00 28.22 440 LYS A O 1
ATOM 3484 N N . ARG A 1 441 ? -36.717 17.072 -0.288 1.00 30.78 441 ARG A N 1
ATOM 3485 C CA . ARG A 1 441 ? -36.140 16.254 -1.369 1.00 30.78 441 ARG A CA 1
ATOM 3486 C C . ARG A 1 441 ? -36.040 17.054 -2.680 1.00 30.78 441 ARG A C 1
ATOM 3488 O O . ARG A 1 441 ? -37.036 17.683 -3.043 1.00 30.78 441 ARG A O 1
ATOM 3495 N N . PRO A 1 442 ? -34.975 16.901 -3.482 1.00 29.91 442 PRO A N 1
ATOM 3496 C CA . PRO A 1 442 ? -35.086 16.973 -4.928 1.00 29.91 442 PRO A CA 1
ATOM 3497 C C . PRO A 1 442 ? -35.506 15.586 -5.429 1.00 29.91 442 PRO A C 1
ATOM 3499 O O . PRO A 1 442 ? -34.717 14.645 -5.475 1.00 29.91 442 PRO A O 1
ATOM 3502 N N . GLY A 1 443 ? -36.799 15.445 -5.717 1.00 29.16 443 GLY A N 1
ATOM 3503 C CA . GLY A 1 443 ? -37.325 14.313 -6.468 1.00 29.16 443 GLY A CA 1
ATOM 3504 C C . GLY A 1 443 ? -36.959 14.433 -7.944 1.00 29.16 443 GLY A C 1
ATOM 3505 O O . GLY A 1 443 ? -36.821 15.533 -8.474 1.00 29.16 443 GLY A O 1
ATOM 3506 N N . ALA A 1 444 ? -36.823 13.275 -8.580 1.00 33.72 444 ALA A N 1
ATOM 3507 C CA . ALA A 1 444 ? -36.664 13.112 -10.010 1.00 33.72 444 ALA A CA 1
ATOM 3508 C C . ALA A 1 444 ? -37.674 13.952 -10.812 1.00 33.72 444 ALA A C 1
ATOM 3510 O O . ALA A 1 444 ? -38.884 13.842 -10.617 1.00 33.72 444 ALA A O 1
ATOM 3511 N N . ALA A 1 445 ? -37.153 14.719 -11.764 1.00 27.23 445 ALA A N 1
ATOM 3512 C CA . ALA A 1 445 ? -37.867 15.139 -12.957 1.00 27.23 445 ALA A CA 1
ATOM 3513 C C . ALA A 1 445 ? -36.892 15.009 -14.133 1.00 27.23 445 ALA A C 1
ATOM 3515 O O . ALA A 1 445 ? -35.964 15.799 -14.289 1.00 27.23 445 ALA A O 1
ATOM 3516 N N . LEU A 1 446 ? -37.086 13.948 -14.916 1.00 30.86 446 LEU A N 1
ATOM 3517 C CA . LEU A 1 446 ? -36.740 13.938 -16.331 1.00 30.86 446 LEU A CA 1
ATOM 3518 C C . LEU A 1 446 ? -37.483 15.096 -17.003 1.00 30.86 446 LEU A C 1
ATOM 3520 O O . LEU A 1 446 ? -38.696 15.176 -16.846 1.00 30.86 446 LEU A O 1
ATOM 3524 N N . GLU A 1 447 ? -36.785 15.908 -17.791 1.00 26.64 447 GLU A N 1
ATOM 3525 C CA . GLU A 1 447 ? -37.361 16.637 -18.926 1.00 26.64 447 GLU A CA 1
ATOM 3526 C C . GLU A 1 447 ? -36.293 16.786 -20.035 1.00 26.64 447 GLU A C 1
ATOM 3528 O O . GLU A 1 447 ? -35.095 16.768 -19.737 1.00 26.64 447 GLU A O 1
ATOM 3533 N N . PRO A 1 448 ? -36.701 16.828 -21.318 1.00 35.75 448 PRO A N 1
ATOM 3534 C CA . PRO A 1 448 ? -35.878 16.479 -22.476 1.00 35.75 448 PRO A CA 1
ATOM 3535 C C . PRO A 1 448 ? -35.386 17.704 -23.276 1.00 35.75 448 PRO A C 1
ATOM 3537 O O . PRO A 1 448 ? -35.816 18.824 -23.035 1.00 35.75 448 PRO A O 1
ATOM 3540 N N . THR A 1 449 ? -34.581 17.443 -24.323 1.00 28.12 449 THR A N 1
ATOM 3541 C CA . THR A 1 449 ? -34.069 18.359 -25.385 1.00 28.12 449 THR A CA 1
ATOM 3542 C C . THR A 1 449 ? -32.832 19.197 -24.989 1.00 28.12 449 THR A C 1
ATOM 3544 O O . THR A 1 449 ? -32.775 19.737 -23.901 1.00 28.12 449 THR A O 1
ATOM 3547 N N . LEU A 1 450 ? -31.745 19.307 -25.768 1.00 27.03 450 LEU A N 1
ATOM 3548 C CA . LEU A 1 450 ? -31.607 19.418 -27.223 1.00 27.03 450 LEU A CA 1
ATOM 3549 C C . LEU A 1 450 ? -30.367 18.700 -27.805 1.00 27.03 450 LEU A C 1
ATOM 3551 O O . LEU A 1 450 ? -29.318 18.576 -27.183 1.00 27.03 450 LEU A O 1
ATOM 3555 N N . ARG A 1 451 ? -30.535 18.299 -29.071 1.00 27.27 451 ARG A N 1
ATOM 3556 C CA . ARG A 1 451 ? -29.536 17.841 -30.048 1.00 27.27 451 ARG A CA 1
ATOM 3557 C C . ARG A 1 451 ? -28.685 18.996 -30.619 1.00 27.27 451 ARG A C 1
ATOM 3559 O O . ARG A 1 451 ? -29.152 20.130 -30.650 1.00 27.27 451 ARG A O 1
ATOM 3566 N N . ALA A 1 452 ? -27.584 18.581 -31.266 1.00 27.00 452 ALA A N 1
ATOM 3567 C CA . ALA A 1 452 ? -26.703 19.254 -32.245 1.00 27.00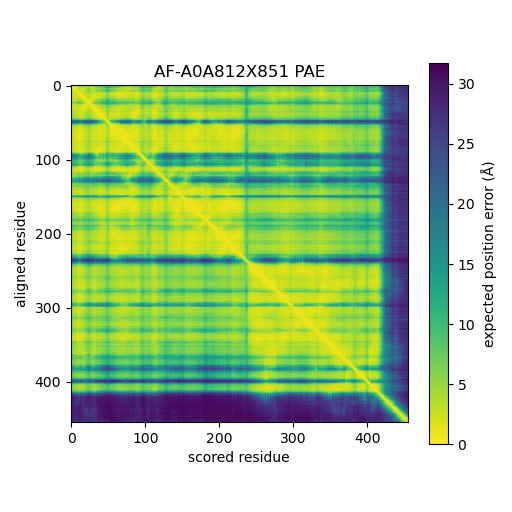 452 ALA A CA 1
ATOM 3568 C C . ALA A 1 452 ? -25.497 20.006 -31.635 1.00 27.00 452 ALA A C 1
ATOM 3570 O O . ALA A 1 452 ? -25.660 20.767 -30.697 1.00 27.00 452 ALA A O 1
ATOM 3571 N N . ALA A 1 453 ? -24.254 19.815 -32.095 1.00 23.89 453 ALA A N 1
ATOM 3572 C CA . ALA A 1 453 ? -23.827 19.600 -33.477 1.00 23.89 453 ALA A CA 1
ATOM 3573 C C . ALA A 1 453 ? -22.653 18.607 -33.628 1.00 23.89 453 ALA A C 1
ATOM 3575 O O . ALA A 1 453 ? -21.641 18.705 -32.940 1.00 23.89 453 ALA A O 1
ATOM 3576 N N . VAL A 1 454 ? -22.801 17.705 -34.601 1.00 26.59 454 VAL A N 1
ATOM 3577 C CA . VAL A 1 454 ? -21.718 17.110 -35.391 1.00 26.59 454 VAL A CA 1
ATOM 3578 C C . VAL A 1 454 ? -22.038 17.482 -36.836 1.00 26.59 454 VAL A C 1
ATOM 3580 O O . VAL A 1 454 ? -23.119 17.140 -37.321 1.00 26.59 454 VAL A O 1
ATOM 3583 N N . VAL A 1 455 ? -21.120 18.199 -37.478 1.00 40.22 455 VAL A N 1
ATOM 3584 C CA . VAL A 1 455 ? -20.829 18.118 -38.914 1.00 40.22 455 VAL A CA 1
ATOM 3585 C C . VAL A 1 455 ? -19.324 17.985 -39.026 1.00 40.22 455 VAL A C 1
ATOM 3587 O O . VAL A 1 455 ? -18.641 18.777 -38.335 1.00 40.22 455 VAL A O 1
#

Foldseek 3Di:
DVVVCLLVDFALAAKHWQDWDDDPPDIDTDTQDQAAAFLLVLLCVQPPPDHPFADLLLLLVLLLSLLLSLLLQVLVQKFQQADARRQKGFSDAYDDVRHSFGQFPQNHDGGRIHGHDSPPMARQDPVDPVRNWDQALDYDALQFALCSVDSDTDGSQLRSLSSSLQNSLCRQASDGWHQDPVVSDIDRPRVVSLVVDDPLSVVLSCLSNPNDSVSRDGSLVSSVRCSCVVSCVQVPDDPSVVVLLVLVQLQVVLLLLLLPAAPLLLLLLLLLLSFPDQRHPQSVSLSSNFVNLPNSSSQFHALVSQLVSCVVRYPDDSVSSSSSQVSLPLLPPRGRGSSSSCSSRPDLVVLLPLVSLVRSQVSLPPVPPQWHALVSSCVSRVPRDDSVSNLVVLCVQPVDPPRTHGSVNSSLSSHSCNVPDPDDVPPVVVPPPDDDPPDDDPDDDDDDDDDDDDD